Protein AF-D5UWV5-F1 (afdb_monomer_lite)

Structure (mmCIF, N/CA/C/O backbone):
data_AF-D5UWV5-F1
#
_entry.id   AF-D5UWV5-F1
#
loop_
_atom_site.group_PDB
_atom_site.id
_atom_site.type_symbol
_atom_site.label_atom_id
_atom_site.label_alt_id
_atom_site.label_comp_id
_atom_site.label_asym_id
_atom_site.label_entity_id
_atom_site.label_seq_id
_atom_site.pdbx_PDB_ins_code
_atom_site.Cartn_x
_atom_site.Cartn_y
_atom_site.Cartn_z
_atom_site.occupancy
_atom_site.B_iso_or_equiv
_atom_site.auth_seq_id
_atom_site.auth_comp_id
_atom_site.auth_asym_id
_atom_site.auth_atom_id
_atom_site.pdbx_PDB_model_num
ATOM 1 N N . MET A 1 1 ? -68.200 -41.806 -35.728 1.00 39.19 1 MET A N 1
ATOM 2 C CA . MET A 1 1 ? -67.307 -42.862 -36.251 1.00 39.19 1 MET A CA 1
ATOM 3 C C . MET A 1 1 ? -66.553 -42.306 -37.449 1.00 39.19 1 MET A C 1
ATOM 5 O O . MET A 1 1 ? -67.240 -41.886 -38.361 1.00 39.19 1 MET A O 1
ATOM 9 N N . ILE A 1 2 ? -65.205 -42.359 -37.423 1.00 38.59 2 ILE A N 1
ATOM 10 C CA . ILE A 1 2 ? -64.307 -42.580 -38.589 1.00 38.59 2 ILE A CA 1
ATOM 11 C C . ILE A 1 2 ? -64.347 -41.441 -39.647 1.00 38.59 2 ILE A C 1
ATOM 13 O O . ILE A 1 2 ? -65.377 -41.208 -40.249 1.00 38.59 2 ILE A O 1
ATOM 17 N N . ARG A 1 3 ? -63.308 -40.668 -39.993 1.00 35.03 3 ARG A N 1
ATOM 18 C CA . ARG A 1 3 ? -61.852 -40.857 -40.162 1.00 35.03 3 ARG A CA 1
ATOM 19 C C . ARG A 1 3 ? -61.237 -39.443 -40.255 1.00 35.03 3 ARG A C 1
ATOM 21 O O . ARG A 1 3 ? -61.779 -38.626 -40.994 1.00 35.03 3 ARG A O 1
ATOM 28 N N . GLN A 1 4 ? -60.105 -39.169 -39.605 1.00 32.78 4 GLN A N 1
ATOM 29 C CA . GLN A 1 4 ? -59.246 -38.023 -39.953 1.00 32.78 4 GLN A CA 1
ATOM 30 C C . GLN A 1 4 ? -57.868 -38.527 -40.414 1.00 32.78 4 GLN A C 1
ATOM 32 O O . GLN A 1 4 ? -57.384 -39.512 -39.851 1.00 32.78 4 GLN A O 1
ATOM 37 N N . PRO A 1 5 ? -57.271 -37.924 -41.462 1.00 37.19 5 PRO A N 1
ATOM 38 C CA . PRO A 1 5 ? -56.102 -38.467 -42.135 1.00 37.19 5 PRO A CA 1
ATOM 39 C C . PRO A 1 5 ? -54.782 -37.958 -41.544 1.00 37.19 5 PRO A C 1
ATOM 41 O O . PRO A 1 5 ? -54.676 -36.855 -41.014 1.00 37.19 5 PRO A O 1
ATOM 44 N N . VAL A 1 6 ? -53.776 -38.816 -41.682 1.00 32.16 6 VAL A N 1
ATOM 45 C CA . VAL A 1 6 ? -52.378 -38.653 -41.279 1.00 32.16 6 VAL A CA 1
ATOM 46 C C . VAL A 1 6 ? -51.705 -37.546 -42.098 1.00 32.16 6 VAL A C 1
ATOM 48 O O . VAL A 1 6 ? -51.728 -37.596 -43.326 1.00 32.16 6 VAL A O 1
ATOM 51 N N . LEU A 1 7 ? -51.050 -36.593 -41.423 1.00 30.98 7 LEU A N 1
ATOM 52 C CA . LEU A 1 7 ? -50.082 -35.678 -42.034 1.00 30.98 7 LEU A CA 1
ATOM 53 C C . LEU A 1 7 ? -48.666 -36.066 -41.585 1.00 30.98 7 LEU A C 1
ATOM 55 O O . LEU A 1 7 ? -48.347 -36.061 -40.397 1.00 30.98 7 LEU A O 1
ATOM 59 N N . ILE A 1 8 ? -47.836 -36.416 -42.562 1.00 29.81 8 ILE A N 1
ATOM 60 C CA . ILE A 1 8 ? -46.419 -36.761 -4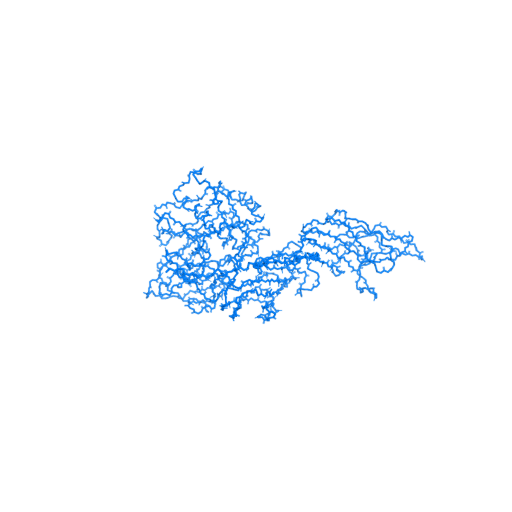2.423 1.00 29.81 8 ILE A CA 1
ATOM 61 C C . ILE A 1 8 ? -45.635 -35.481 -42.090 1.00 29.81 8 ILE A C 1
ATOM 63 O O . ILE A 1 8 ? -45.712 -34.504 -42.831 1.00 29.81 8 ILE A O 1
ATOM 67 N N . ARG A 1 9 ? -44.876 -35.479 -40.985 1.00 32.66 9 ARG A N 1
ATOM 68 C CA . ARG A 1 9 ? -43.894 -34.428 -40.667 1.00 32.66 9 ARG A CA 1
ATOM 69 C C . ARG A 1 9 ? -42.502 -34.879 -41.100 1.00 32.66 9 ARG A C 1
ATOM 71 O O . ARG A 1 9 ? -41.973 -35.856 -40.581 1.00 32.66 9 ARG A O 1
ATOM 78 N N . THR A 1 10 ? -41.923 -34.145 -42.039 1.00 29.83 10 THR A N 1
ATOM 79 C CA . THR A 1 10 ? -40.536 -34.262 -42.493 1.00 29.83 10 THR A CA 1
ATOM 80 C C . THR A 1 10 ? -39.604 -33.611 -41.468 1.00 29.83 10 THR A C 1
ATOM 82 O O . THR A 1 10 ? -39.741 -32.426 -41.167 1.00 29.83 10 THR A O 1
ATOM 85 N N . THR A 1 11 ? -38.659 -34.375 -40.925 1.00 29.30 11 THR A N 1
ATOM 86 C CA . THR A 1 11 ? -37.612 -33.891 -40.011 1.00 29.30 11 THR A CA 1
ATOM 87 C C . THR A 1 11 ? -36.421 -33.397 -40.834 1.00 29.30 11 THR A C 1
ATOM 89 O O . THR A 1 11 ? -35.782 -34.191 -41.521 1.00 29.30 11 THR A O 1
ATOM 92 N N . ALA A 1 12 ? -36.118 -32.099 -40.786 1.00 28.11 12 ALA A N 1
ATOM 93 C CA . ALA A 1 12 ? -34.902 -31.532 -41.368 1.00 28.11 12 ALA A CA 1
ATOM 94 C C . ALA A 1 12 ? -33.763 -31.589 -40.336 1.00 28.11 12 ALA A C 1
ATOM 96 O O . ALA A 1 12 ? -33.867 -31.010 -39.257 1.00 28.11 12 ALA A O 1
ATOM 97 N N . ILE A 1 13 ? -32.689 -32.307 -40.668 1.00 28.78 13 ILE A N 1
ATOM 98 C CA . ILE A 1 13 ? -31.447 -32.380 -39.889 1.00 28.78 13 ILE A CA 1
ATOM 99 C C . ILE A 1 13 ? -30.554 -31.217 -40.341 1.00 28.78 13 ILE A C 1
ATOM 101 O O . ILE A 1 13 ? -30.120 -31.185 -41.492 1.00 28.78 13 ILE A O 1
ATOM 105 N N . LEU A 1 14 ? -30.301 -30.253 -39.452 1.00 27.36 14 LEU A N 1
ATOM 106 C CA . LEU A 1 14 ? -29.351 -29.161 -39.680 1.00 27.36 14 LEU A CA 1
ATOM 107 C C . LEU A 1 14 ? -27.928 -29.660 -39.374 1.00 27.36 14 LEU A C 1
ATOM 109 O O . LEU A 1 14 ? -27.621 -29.994 -38.232 1.00 27.36 14 LEU A O 1
ATOM 113 N N . PHE A 1 15 ? -27.061 -29.698 -40.388 1.00 26.38 15 PHE A N 1
ATOM 114 C CA . PHE A 1 15 ? -25.616 -29.861 -40.218 1.00 26.38 15 PHE A CA 1
ATOM 115 C C . PHE A 1 15 ? -24.993 -28.498 -39.891 1.00 26.38 15 PHE A C 1
ATOM 117 O O . PHE A 1 15 ? -24.939 -27.617 -40.746 1.00 26.38 15 PHE A O 1
ATOM 124 N N . THR A 1 16 ? -24.509 -28.317 -38.664 1.00 28.52 16 THR A N 1
ATOM 125 C CA . THR A 1 16 ? -23.691 -27.163 -38.271 1.00 28.52 16 THR A CA 1
ATOM 126 C C . THR A 1 16 ? -22.229 -27.447 -38.612 1.00 28.52 16 THR A C 1
ATOM 128 O O . THR A 1 16 ? -21.559 -28.240 -37.954 1.00 28.52 16 THR A O 1
ATOM 131 N N . THR A 1 17 ? -21.717 -26.805 -39.659 1.00 27.12 17 THR A N 1
ATOM 132 C CA . THR A 1 17 ? -20.283 -26.753 -39.973 1.00 27.12 17 THR A CA 1
ATOM 133 C C . THR A 1 17 ? -19.552 -25.922 -38.919 1.00 27.12 17 THR A C 1
ATOM 135 O O . THR A 1 17 ? -19.717 -24.705 -38.863 1.00 27.12 17 THR A O 1
ATOM 138 N N . ILE A 1 18 ? -18.740 -26.576 -38.086 1.00 28.84 18 ILE A N 1
ATOM 139 C CA . ILE A 1 18 ? -17.803 -25.920 -37.168 1.00 28.84 18 ILE A CA 1
ATOM 140 C C . ILE A 1 18 ? -16.593 -25.469 -37.991 1.00 28.84 18 ILE A C 1
ATOM 142 O O . ILE A 1 18 ? -15.774 -26.285 -38.412 1.00 28.84 18 ILE A O 1
ATOM 146 N N . LEU A 1 19 ? -16.493 -24.165 -38.240 1.00 26.31 19 LEU A N 1
ATOM 147 C CA . LEU A 1 19 ? -15.301 -23.547 -38.805 1.00 26.31 19 LEU A CA 1
ATOM 148 C C . LEU A 1 19 ? -14.254 -23.452 -37.681 1.00 26.31 19 LEU A C 1
ATOM 150 O O . LEU A 1 19 ? -14.323 -22.563 -36.835 1.00 26.31 19 LEU A O 1
ATOM 154 N N . MET A 1 20 ? -13.308 -24.394 -37.627 1.00 27.09 20 MET A N 1
ATOM 155 C CA . MET A 1 20 ? -12.115 -24.254 -36.787 1.00 27.09 20 MET A CA 1
ATOM 156 C C . MET A 1 20 ? -11.237 -23.150 -37.381 1.00 27.09 20 MET A C 1
ATOM 158 O O . MET A 1 20 ? -10.446 -23.387 -38.290 1.00 27.09 20 MET A O 1
ATOM 162 N N . THR A 1 21 ? -11.372 -21.927 -36.876 1.00 27.89 21 THR A N 1
ATOM 163 C CA . THR A 1 21 ? -10.350 -20.897 -37.056 1.00 27.89 21 THR A CA 1
ATOM 164 C C . THR A 1 21 ? -9.153 -21.275 -36.196 1.00 27.89 21 THR A C 1
ATOM 166 O O . THR A 1 21 ? -9.166 -21.105 -34.978 1.00 27.89 21 THR A O 1
ATOM 169 N N . SER A 1 22 ? -8.120 -21.819 -36.831 1.00 27.41 22 SER A N 1
ATOM 170 C CA . SER A 1 22 ? -6.790 -21.945 -36.249 1.00 27.41 22 SER A CA 1
ATOM 171 C C . SER A 1 22 ? -6.285 -20.551 -35.879 1.00 27.41 22 SER A C 1
ATOM 173 O O . SER A 1 22 ? -5.907 -19.768 -36.752 1.00 27.41 22 SER A O 1
ATOM 175 N N . VAL A 1 23 ? -6.307 -20.231 -34.586 1.00 27.36 23 VAL A N 1
ATOM 176 C CA . VAL A 1 23 ? -5.578 -19.090 -34.036 1.00 27.36 23 VAL A CA 1
ATOM 177 C C . VAL A 1 23 ? -4.102 -19.408 -34.230 1.00 27.36 23 VAL A C 1
ATOM 179 O O . VAL A 1 23 ? -3.542 -20.256 -33.538 1.00 27.36 23 VAL A O 1
ATOM 182 N N . ILE A 1 24 ? -3.477 -18.769 -35.215 1.00 28.69 24 ILE A N 1
ATOM 183 C CA . ILE A 1 24 ? -2.023 -18.686 -35.259 1.00 28.69 24 ILE A CA 1
ATOM 184 C C . ILE A 1 24 ? -1.661 -17.853 -34.032 1.00 28.69 24 ILE A C 1
ATOM 186 O O . ILE A 1 24 ? -1.898 -16.646 -34.011 1.00 28.69 24 ILE A O 1
ATOM 190 N N . ALA A 1 25 ? -1.172 -18.509 -32.981 1.00 30.61 25 ALA A N 1
ATOM 191 C CA . ALA A 1 25 ? -0.524 -17.825 -31.879 1.00 30.61 25 ALA A CA 1
ATOM 192 C C . ALA A 1 25 ? 0.645 -17.043 -32.484 1.00 30.61 25 ALA A C 1
ATOM 194 O O . ALA A 1 25 ? 1.648 -17.629 -32.893 1.00 30.61 25 ALA A O 1
ATOM 195 N N . GLY A 1 26 ? 0.479 -15.728 -32.627 1.00 26.86 26 GLY A N 1
ATOM 196 C CA . GLY A 1 26 ? 1.598 -14.850 -32.916 1.00 26.86 26 GLY A CA 1
ATOM 197 C C . GLY A 1 26 ? 2.614 -15.048 -31.801 1.00 26.86 26 GLY A C 1
ATOM 198 O O . GLY A 1 26 ? 2.274 -14.913 -30.628 1.00 26.86 26 GLY A O 1
ATOM 199 N N . THR A 1 27 ? 3.834 -15.439 -32.152 1.00 34.41 27 THR A N 1
ATOM 200 C CA . THR A 1 27 ? 4.950 -15.427 -31.210 1.00 34.41 27 THR A CA 1
ATOM 201 C C . THR A 1 27 ? 5.083 -14.003 -30.687 1.00 34.41 27 THR A C 1
ATOM 203 O O . THR A 1 27 ? 5.343 -13.093 -31.478 1.00 34.41 27 THR A O 1
ATOM 206 N N . ALA A 1 28 ? 4.851 -13.821 -29.389 1.00 39.94 28 ALA A N 1
ATOM 207 C CA . ALA A 1 28 ? 5.137 -12.585 -28.677 1.00 39.94 28 ALA A CA 1
ATOM 208 C C . ALA A 1 28 ? 6.587 -12.160 -29.002 1.00 39.94 28 ALA A C 1
ATOM 210 O O . ALA A 1 28 ? 7.494 -13.001 -29.053 1.00 39.94 28 ALA A O 1
ATOM 211 N N . ALA A 1 29 ? 6.772 -10.898 -29.385 1.00 40.03 29 ALA A N 1
ATOM 212 C CA . ALA A 1 29 ? 8.062 -10.380 -29.817 1.00 40.03 29 ALA A CA 1
ATOM 213 C C . ALA A 1 29 ? 8.876 -9.958 -28.587 1.00 40.03 29 ALA A C 1
ATOM 215 O O . ALA A 1 29 ? 8.626 -8.883 -28.043 1.00 40.03 29 ALA A O 1
ATOM 216 N N . ALA A 1 30 ? 9.856 -10.784 -28.190 1.00 51.09 30 ALA A N 1
ATOM 217 C CA . ALA A 1 30 ? 10.696 -10.580 -27.003 1.00 51.09 30 ALA A CA 1
ATOM 218 C C . ALA A 1 30 ? 11.070 -9.104 -26.780 1.00 51.09 30 ALA A C 1
ATOM 220 O O . ALA A 1 30 ? 11.484 -8.410 -27.714 1.00 51.09 30 ALA A O 1
ATOM 221 N N . ALA A 1 31 ? 10.947 -8.619 -25.541 1.00 60.28 31 ALA A N 1
ATOM 222 C CA . ALA A 1 31 ? 11.262 -7.231 -25.237 1.00 60.28 31 ALA A CA 1
ATOM 223 C C . ALA A 1 31 ? 12.750 -6.957 -25.515 1.00 60.28 31 ALA A C 1
ATOM 225 O O . ALA A 1 31 ? 13.633 -7.581 -24.927 1.00 60.28 31 ALA A O 1
ATOM 226 N N . GLN A 1 32 ? 13.022 -6.014 -26.419 1.00 68.56 32 GLN A N 1
ATOM 227 C CA . GLN A 1 32 ? 14.382 -5.660 -26.820 1.00 68.56 32 GLN A CA 1
ATOM 228 C C . GLN A 1 32 ? 14.847 -4.384 -26.110 1.00 68.56 32 GLN A C 1
ATOM 230 O O . GLN A 1 32 ? 14.221 -3.328 -26.219 1.00 68.56 32 GLN A O 1
ATOM 235 N N . THR A 1 33 ? 15.992 -4.454 -25.439 1.00 73.00 33 THR A N 1
ATOM 236 C CA . THR A 1 33 ? 16.657 -3.320 -24.782 1.00 73.00 33 THR A CA 1
ATOM 237 C C . THR A 1 33 ? 17.939 -3.004 -25.541 1.00 73.00 33 THR A C 1
ATOM 239 O O . THR A 1 33 ? 18.866 -3.802 -25.539 1.00 73.00 33 THR A O 1
ATOM 242 N N . THR A 1 34 ? 18.034 -1.837 -26.186 1.00 82.25 34 THR A N 1
ATOM 243 C CA . THR A 1 34 ? 19.248 -1.404 -26.906 1.00 82.25 34 THR A CA 1
ATOM 244 C C . THR A 1 34 ? 20.059 -0.391 -26.097 1.00 82.25 34 THR A C 1
ATOM 246 O O . THR A 1 34 ? 19.623 0.733 -25.851 1.00 82.25 34 THR A O 1
ATOM 249 N N . ILE A 1 35 ? 21.267 -0.773 -25.710 1.00 81.50 35 ILE A N 1
ATOM 250 C CA . ILE A 1 35 ? 22.246 0.049 -25.004 1.00 81.50 35 ILE A CA 1
ATOM 251 C C . ILE A 1 35 ? 23.098 0.787 -26.033 1.00 81.50 35 ILE A C 1
ATOM 253 O O . ILE A 1 35 ? 23.672 0.174 -26.935 1.00 81.50 35 ILE A O 1
ATOM 257 N N . THR A 1 36 ? 23.189 2.106 -25.886 1.00 88.62 36 THR A N 1
ATOM 258 C CA . THR A 1 36 ? 23.992 2.998 -26.733 1.00 88.62 36 THR A CA 1
ATOM 259 C C . THR A 1 36 ? 25.217 3.516 -25.961 1.00 88.62 36 THR A C 1
ATOM 261 O O . THR A 1 36 ? 25.306 3.326 -24.744 1.00 88.62 36 THR A O 1
ATOM 264 N N . PRO A 1 37 ? 26.185 4.180 -26.620 1.00 87.81 37 PRO A N 1
ATOM 265 C CA . PRO A 1 37 ? 27.468 4.541 -26.007 1.00 87.81 37 PRO A CA 1
ATOM 266 C C . PRO A 1 37 ? 27.381 5.458 -24.784 1.00 87.81 37 PRO A C 1
ATOM 268 O O . PRO A 1 37 ? 28.299 5.470 -23.970 1.00 87.81 37 PRO A O 1
ATOM 271 N N . SER A 1 38 ? 26.275 6.183 -24.590 1.00 80.94 38 SER A N 1
ATOM 272 C CA . SER A 1 38 ? 26.056 7.010 -23.394 1.00 80.94 38 SER A CA 1
ATOM 273 C C . SER A 1 38 ? 26.057 6.195 -22.091 1.00 80.94 38 SER A C 1
ATOM 275 O O . SER A 1 38 ? 26.468 6.701 -21.043 1.00 80.94 38 SER A O 1
ATOM 277 N N . ALA A 1 39 ? 25.668 4.920 -22.159 1.00 74.25 39 ALA A N 1
ATOM 278 C CA . ALA A 1 39 ? 25.633 3.983 -21.037 1.00 74.25 39 ALA A CA 1
ATOM 279 C C . ALA A 1 39 ? 26.862 3.053 -20.968 1.00 74.25 39 ALA A C 1
ATOM 281 O O . ALA A 1 39 ? 26.934 2.190 -20.096 1.00 74.25 39 ALA A O 1
ATOM 282 N N . MET A 1 40 ? 27.836 3.225 -21.866 1.00 90.00 40 MET A N 1
ATOM 283 C CA . MET A 1 40 ? 29.033 2.386 -21.959 1.00 90.00 40 MET A CA 1
ATOM 284 C C . MET A 1 40 ? 30.252 3.082 -21.347 1.00 90.00 40 MET A C 1
ATOM 286 O O . MET A 1 40 ? 30.384 4.306 -21.419 1.00 90.00 40 MET A O 1
ATOM 290 N N . ARG A 1 41 ? 31.166 2.320 -20.745 1.00 91.25 41 ARG A N 1
ATOM 291 C CA . ARG A 1 41 ? 32.416 2.834 -20.156 1.00 91.25 41 ARG A CA 1
ATOM 292 C C . ARG A 1 41 ? 33.596 1.974 -20.584 1.00 91.25 41 ARG A C 1
ATOM 294 O O . ARG A 1 41 ? 33.440 0.766 -20.697 1.00 91.25 41 ARG A O 1
ATOM 301 N N . THR A 1 42 ? 34.762 2.574 -20.817 1.00 94.19 42 THR A N 1
ATOM 302 C CA . THR A 1 42 ? 36.006 1.815 -21.012 1.00 94.19 42 THR A CA 1
ATOM 303 C C . THR A 1 42 ? 36.736 1.626 -19.687 1.00 94.19 42 THR A C 1
ATOM 305 O O . THR A 1 42 ? 36.641 2.472 -18.798 1.00 94.19 42 THR A O 1
ATOM 308 N N . ASN A 1 43 ? 37.473 0.524 -19.533 1.00 88.62 43 ASN A N 1
ATOM 309 C CA . ASN A 1 43 ? 38.301 0.295 -18.339 1.00 88.62 43 ASN A CA 1
ATOM 310 C C . ASN A 1 43 ? 39.511 1.237 -18.240 1.00 88.62 43 ASN A C 1
ATOM 312 O O . ASN A 1 43 ? 40.082 1.394 -17.164 1.00 88.62 43 ASN A O 1
ATOM 316 N N . SER A 1 44 ? 39.927 1.838 -19.354 1.00 87.25 44 SER A N 1
ATOM 317 C CA . SER A 1 44 ? 41.027 2.792 -19.408 1.00 87.25 44 SER A CA 1
ATOM 318 C C . SER A 1 44 ? 40.862 3.727 -20.599 1.00 87.25 44 SER A C 1
ATOM 320 O O . SER A 1 44 ? 40.505 3.291 -21.694 1.00 87.25 44 SER A O 1
ATOM 322 N N . LEU A 1 45 ? 41.218 5.000 -20.413 1.00 83.19 45 LEU A N 1
ATOM 323 C CA . LEU A 1 45 ? 41.300 5.975 -21.505 1.00 83.19 45 LEU A CA 1
ATOM 324 C C . LEU A 1 45 ? 42.365 5.597 -22.547 1.00 83.19 45 LEU A C 1
ATOM 326 O O . LEU A 1 45 ? 42.280 6.031 -23.691 1.00 83.19 45 LEU A O 1
ATOM 330 N N . LEU A 1 46 ? 43.347 4.769 -22.169 1.00 85.50 46 LEU A N 1
ATOM 331 C CA . LEU A 1 46 ? 44.363 4.245 -23.086 1.00 85.50 46 LEU A CA 1
ATOM 332 C C . LEU A 1 46 ? 43.809 3.138 -23.993 1.00 85.50 46 LEU A C 1
ATOM 334 O O . LEU A 1 46 ? 44.287 2.969 -25.111 1.00 85.50 46 LEU A O 1
ATOM 338 N N . ALA A 1 47 ? 42.795 2.398 -23.533 1.00 87.69 47 ALA A N 1
ATOM 339 C CA . ALA A 1 47 ? 42.137 1.371 -24.338 1.00 87.69 47 ALA A CA 1
ATOM 340 C C . ALA A 1 47 ? 41.247 1.985 -25.425 1.00 87.69 47 ALA A C 1
ATOM 342 O O . ALA A 1 47 ? 41.101 1.415 -26.503 1.00 87.69 47 ALA A O 1
ATOM 343 N N . GLY A 1 48 ? 40.670 3.156 -25.148 1.00 92.75 48 GLY A N 1
ATOM 344 C CA . GLY A 1 48 ? 39.823 3.899 -26.069 1.00 92.75 48 GLY A CA 1
ATOM 345 C C . GLY A 1 48 ? 38.672 4.607 -25.355 1.00 92.75 48 GLY A C 1
ATOM 346 O O . GLY A 1 48 ? 38.705 4.820 -24.140 1.00 92.75 48 GLY A O 1
ATOM 347 N N . GLY A 1 49 ? 37.635 4.978 -26.105 1.00 93.50 49 GLY A N 1
ATOM 348 C CA . GLY A 1 49 ? 36.518 5.766 -25.590 1.00 93.50 49 GLY A CA 1
ATOM 349 C C . GLY A 1 49 ? 35.468 6.121 -26.648 1.00 93.50 49 GLY A C 1
ATOM 350 O O . GLY A 1 49 ? 35.539 5.635 -27.782 1.00 93.50 49 GLY A O 1
ATOM 351 N N . PRO A 1 50 ? 34.473 6.951 -26.289 1.00 93.31 50 PRO A N 1
ATOM 352 C CA . PRO A 1 50 ? 33.472 7.426 -27.233 1.00 93.31 50 PRO A CA 1
ATOM 353 C C . PRO A 1 50 ? 34.121 8.279 -28.331 1.00 93.31 50 PRO A C 1
ATOM 355 O O . PRO A 1 50 ? 34.938 9.156 -28.058 1.00 93.31 50 PRO A O 1
ATOM 358 N N . THR A 1 51 ? 33.737 8.039 -29.579 1.00 94.75 51 THR A N 1
ATOM 359 C CA . THR A 1 51 ? 34.156 8.809 -30.754 1.00 94.75 51 THR A CA 1
ATOM 360 C C . THR A 1 51 ? 32.980 9.004 -31.706 1.00 94.75 51 THR A C 1
ATOM 362 O O . THR A 1 51 ? 31.936 8.371 -31.546 1.00 94.75 51 THR A O 1
ATOM 365 N N . TYR A 1 52 ? 33.120 9.898 -32.680 1.00 94.12 52 TYR A N 1
ATOM 366 C CA . TYR A 1 52 ? 32.089 10.160 -33.680 1.00 94.12 52 TYR A CA 1
ATOM 367 C C . TYR A 1 52 ? 32.352 9.360 -34.960 1.00 94.12 52 TYR A C 1
ATOM 369 O O . TYR A 1 52 ? 33.438 9.431 -35.534 1.00 94.12 52 TYR A O 1
ATOM 377 N N . ASP A 1 53 ? 31.339 8.632 -35.420 1.00 92.44 53 ASP A N 1
ATOM 378 C CA . ASP A 1 53 ? 31.286 7.959 -36.713 1.00 92.44 53 ASP A CA 1
ATOM 379 C C . ASP A 1 53 ? 30.193 8.614 -37.581 1.00 92.44 53 ASP A C 1
ATOM 381 O O . ASP A 1 53 ? 29.050 8.746 -37.135 1.00 92.44 53 ASP A O 1
ATOM 385 N N . PRO A 1 54 ? 30.488 9.000 -38.832 1.00 84.75 54 PRO A N 1
ATOM 386 C CA . PRO A 1 54 ? 29.539 9.726 -39.678 1.00 84.75 54 PRO A CA 1
ATOM 387 C C . PRO A 1 54 ? 28.286 8.916 -40.047 1.00 84.75 54 PRO A C 1
ATOM 389 O O . PRO A 1 54 ? 27.279 9.498 -40.441 1.00 84.75 54 PRO A O 1
ATOM 392 N N . THR A 1 55 ? 28.326 7.586 -39.928 1.00 84.25 55 THR A N 1
ATOM 393 C CA . THR A 1 55 ? 27.224 6.690 -40.324 1.00 84.25 55 THR A CA 1
ATOM 394 C C . THR A 1 55 ? 26.464 6.084 -39.143 1.00 84.25 55 THR A C 1
ATOM 396 O O . THR A 1 55 ? 25.365 5.558 -39.324 1.00 84.25 55 THR A O 1
ATOM 399 N N . ALA A 1 56 ? 27.024 6.157 -37.931 1.00 82.50 56 ALA A N 1
ATOM 400 C CA . ALA A 1 56 ? 26.424 5.595 -36.718 1.00 82.50 56 ALA A CA 1
ATOM 401 C C . ALA A 1 56 ? 26.314 6.583 -35.543 1.00 82.50 56 ALA A C 1
ATOM 403 O O . ALA A 1 56 ? 25.760 6.220 -34.508 1.00 82.50 56 ALA A O 1
ATOM 404 N N . GLY A 1 57 ? 26.780 7.825 -35.697 1.00 90.62 57 GLY A N 1
ATOM 405 C CA . GLY A 1 57 ? 26.788 8.823 -34.630 1.00 90.62 57 GLY A CA 1
ATOM 406 C C . GLY A 1 57 ? 27.898 8.558 -33.614 1.00 90.62 57 GLY A C 1
ATOM 407 O O . GLY A 1 57 ? 28.996 8.142 -33.974 1.00 90.62 57 GLY A O 1
ATOM 408 N N . THR A 1 58 ? 27.645 8.818 -32.331 1.00 90.56 58 THR A N 1
ATOM 409 C CA . THR A 1 58 ? 28.601 8.462 -31.272 1.00 90.56 58 THR A CA 1
ATOM 410 C C . THR A 1 58 ? 28.696 6.943 -31.147 1.00 90.56 58 THR A C 1
ATOM 412 O O . THR A 1 58 ? 27.665 6.280 -31.093 1.00 90.56 58 THR A O 1
ATOM 415 N N . VAL A 1 59 ? 29.917 6.408 -31.076 1.00 94.94 59 VAL A N 1
ATOM 416 C CA . VAL A 1 59 ? 30.246 4.976 -30.946 1.00 94.94 59 VAL A CA 1
ATOM 417 C C . VAL A 1 59 ? 31.394 4.783 -29.959 1.00 94.94 59 VAL A C 1
ATOM 419 O O . VAL A 1 59 ? 32.178 5.703 -29.741 1.00 94.94 59 VAL A O 1
ATOM 422 N N . MET A 1 60 ? 31.530 3.599 -29.367 1.00 97.12 60 MET A N 1
ATOM 423 C CA . MET A 1 60 ? 32.704 3.262 -28.555 1.00 97.12 60 MET A CA 1
ATOM 424 C C . MET A 1 60 ? 33.808 2.715 -29.457 1.00 97.12 60 MET A C 1
ATOM 426 O O . MET A 1 60 ? 33.575 1.727 -30.148 1.00 97.12 60 MET A O 1
ATOM 430 N N . ARG A 1 61 ? 35.000 3.320 -29.441 1.00 97.38 61 ARG A N 1
ATOM 431 C CA . ARG A 1 61 ? 36.199 2.813 -30.129 1.00 97.38 61 ARG A CA 1
ATOM 432 C C . ARG A 1 61 ? 37.177 2.254 -29.104 1.00 97.38 61 ARG A C 1
ATOM 434 O O . ARG A 1 61 ? 37.559 2.983 -28.193 1.00 97.38 61 ARG A O 1
ATOM 441 N N . LEU A 1 62 ? 37.617 1.013 -29.288 1.00 97.56 62 LEU A N 1
ATOM 442 C CA . LEU A 1 62 ? 38.793 0.452 -28.625 1.00 97.56 62 LEU A CA 1
ATOM 443 C C . LEU A 1 62 ? 39.937 0.345 -29.633 1.00 97.56 62 LEU A C 1
ATOM 445 O O . LEU A 1 62 ? 39.760 -0.249 -30.697 1.00 97.56 62 LEU A O 1
ATOM 449 N N . SER A 1 63 ? 41.082 0.928 -29.284 1.00 95.19 63 SER A N 1
ATOM 450 C CA . SER A 1 63 ? 42.301 0.945 -30.102 1.00 95.19 63 SER A CA 1
ATOM 451 C C . SER A 1 63 ? 43.535 0.377 -29.434 1.00 95.19 63 SER A C 1
ATOM 453 O O . SER A 1 63 ? 44.631 0.498 -29.951 1.00 95.19 63 SER A O 1
ATOM 455 N N . ASN A 1 64 ? 43.352 -0.172 -28.243 1.00 95.62 64 ASN A N 1
ATOM 456 C CA . ASN A 1 64 ? 44.285 -1.080 -27.609 1.00 95.62 64 ASN A CA 1
ATOM 457 C C . ASN A 1 64 ? 43.449 -2.156 -26.911 1.00 95.62 64 ASN A C 1
ATOM 459 O O . ASN A 1 64 ? 42.227 -2.015 -26.765 1.00 95.62 64 ASN A O 1
ATOM 463 N N . ASN A 1 65 ? 44.116 -3.197 -26.415 1.00 96.44 65 ASN A N 1
ATOM 464 C CA . ASN A 1 65 ? 43.480 -4.183 -25.549 1.00 96.44 65 ASN A CA 1
ATOM 465 C C . ASN A 1 65 ? 42.740 -3.503 -24.387 1.00 96.44 65 ASN A C 1
ATOM 467 O O . ASN A 1 65 ? 43.299 -2.669 -23.670 1.00 96.44 65 ASN A O 1
ATOM 471 N N . GLY A 1 66 ? 41.487 -3.887 -24.174 1.00 95.75 66 GLY A N 1
ATOM 472 C CA . GLY A 1 66 ? 40.670 -3.325 -23.112 1.00 95.75 66 GLY A CA 1
ATOM 473 C C . GLY A 1 66 ? 39.227 -3.784 -23.162 1.00 95.75 66 GLY A C 1
ATOM 474 O O . GLY A 1 66 ? 38.855 -4.683 -23.917 1.00 95.75 66 GLY A O 1
ATOM 475 N N . THR A 1 67 ? 38.405 -3.174 -22.315 1.00 96.94 67 THR A N 1
ATOM 476 C CA . THR A 1 67 ? 37.012 -3.580 -22.158 1.00 96.94 67 THR A CA 1
ATOM 477 C C . THR A 1 67 ? 36.061 -2.405 -22.264 1.00 96.94 67 THR A C 1
ATOM 479 O O . THR A 1 67 ? 36.381 -1.292 -21.850 1.00 96.94 67 THR A O 1
ATOM 482 N N . ILE A 1 68 ? 34.872 -2.675 -22.800 1.00 96.88 68 ILE A N 1
ATOM 483 C CA . ILE A 1 68 ? 33.691 -1.828 -22.658 1.00 96.88 68 ILE A CA 1
ATOM 484 C C . ILE A 1 68 ? 32.760 -2.507 -21.653 1.00 96.88 68 ILE A C 1
ATOM 486 O O . ILE A 1 68 ? 32.395 -3.664 -21.847 1.00 96.88 68 ILE A O 1
ATOM 490 N N . THR A 1 69 ? 32.354 -1.799 -20.604 1.00 93.25 69 THR A N 1
ATOM 491 C CA . THR A 1 69 ? 31.389 -2.273 -19.609 1.00 93.25 69 THR A CA 1
ATOM 492 C C . THR A 1 69 ? 30.092 -1.476 -19.671 1.00 93.25 69 THR A C 1
ATOM 494 O O . THR A 1 69 ? 30.083 -0.286 -19.999 1.00 93.25 69 THR A O 1
ATOM 497 N N . MET A 1 70 ? 28.981 -2.142 -19.365 1.00 90.62 70 MET A N 1
ATOM 498 C CA . MET A 1 70 ? 27.659 -1.532 -19.235 1.00 90.62 70 MET A CA 1
ATOM 499 C C . MET A 1 70 ? 26.812 -2.297 -18.208 1.00 90.62 70 MET A C 1
ATOM 501 O O . MET A 1 70 ? 26.864 -3.531 -18.178 1.00 90.62 70 MET A O 1
ATOM 505 N N . PRO A 1 71 ? 26.042 -1.597 -17.358 1.00 80.38 71 PRO A N 1
ATOM 506 C CA . PRO A 1 71 ? 25.107 -2.247 -16.450 1.00 80.38 71 PRO A CA 1
ATOM 507 C C . PRO A 1 71 ? 23.916 -2.809 -17.235 1.00 80.38 71 PRO A C 1
ATOM 509 O O . PRO A 1 71 ? 23.403 -2.155 -18.144 1.00 80.38 71 PRO A O 1
ATOM 512 N N . ILE A 1 72 ? 23.474 -4.011 -16.872 1.00 78.75 72 ILE A N 1
ATOM 513 C CA . ILE A 1 72 ? 22.289 -4.671 -17.428 1.00 78.75 72 ILE A CA 1
ATOM 514 C C . ILE A 1 72 ? 21.482 -5.300 -16.288 1.00 78.75 72 ILE A C 1
ATOM 516 O O . ILE A 1 72 ? 22.059 -5.712 -15.285 1.00 78.75 72 ILE A O 1
ATOM 520 N N . ALA A 1 73 ? 20.163 -5.403 -16.423 1.00 73.56 73 ALA A N 1
ATOM 521 C CA . ALA A 1 73 ? 19.344 -6.173 -15.488 1.00 73.56 73 ALA A CA 1
ATOM 522 C C . ALA A 1 73 ? 18.205 -6.884 -16.234 1.00 73.56 73 ALA A C 1
ATOM 524 O O . ALA A 1 73 ? 17.079 -6.387 -16.254 1.00 73.56 73 ALA A O 1
ATOM 525 N N . PRO A 1 74 ? 18.493 -8.017 -16.902 1.00 69.12 74 PRO A N 1
ATOM 526 C CA . PRO A 1 74 ? 17.457 -8.792 -17.571 1.00 69.12 74 PRO A CA 1
ATOM 527 C C . PRO A 1 74 ? 16.394 -9.260 -16.571 1.00 69.12 74 PRO A C 1
ATOM 529 O O . PRO A 1 74 ? 16.710 -9.660 -15.450 1.00 69.12 74 PRO A O 1
ATOM 532 N N . ALA A 1 75 ? 15.136 -9.223 -16.983 1.00 55.38 75 ALA A N 1
ATOM 533 C CA . ALA A 1 75 ? 14.002 -9.815 -16.292 1.00 55.38 75 ALA A CA 1
ATOM 534 C C . ALA A 1 75 ? 13.950 -11.346 -16.472 1.00 55.38 75 ALA A C 1
ATOM 536 O O . ALA A 1 75 ? 13.333 -12.034 -15.661 1.00 55.38 75 ALA A O 1
ATOM 537 N N . GLY A 1 76 ? 14.622 -11.901 -17.489 1.00 63.09 76 GLY A N 1
ATOM 538 C CA . GLY A 1 76 ? 14.765 -13.342 -17.699 1.00 63.09 76 GLY A CA 1
ATOM 539 C C . GLY A 1 76 ? 15.987 -13.734 -18.530 1.00 63.09 76 GLY A C 1
ATOM 540 O O . GLY A 1 76 ? 17.000 -13.039 -18.559 1.00 63.09 76 GLY A O 1
ATOM 541 N N . THR A 1 77 ? 15.915 -14.901 -19.184 1.00 66.62 77 THR A N 1
ATOM 542 C CA . THR A 1 77 ? 16.981 -15.339 -20.098 1.00 66.62 77 THR A CA 1
ATOM 543 C C . THR A 1 77 ? 17.012 -14.416 -21.306 1.00 66.62 77 THR A C 1
ATOM 545 O O . THR A 1 77 ? 16.019 -14.305 -22.023 1.00 66.62 77 THR A O 1
ATOM 548 N N . ALA A 1 78 ? 18.163 -13.802 -21.554 1.00 71.81 78 ALA A N 1
ATOM 549 C CA . ALA A 1 78 ? 18.334 -12.880 -22.663 1.00 71.81 78 ALA A CA 1
ATOM 550 C C . ALA A 1 78 ? 19.360 -13.362 -23.693 1.00 71.81 78 ALA A C 1
ATOM 552 O O . ALA A 1 78 ? 20.351 -13.992 -23.330 1.00 71.81 78 ALA A O 1
ATOM 553 N N . THR A 1 79 ? 19.159 -13.011 -24.966 1.00 76.94 79 THR A N 1
ATOM 554 C CA . THR A 1 79 ? 20.192 -13.110 -26.013 1.00 76.94 79 THR A CA 1
ATOM 555 C C . THR A 1 79 ? 20.762 -11.741 -26.355 1.00 76.94 79 THR A C 1
ATOM 557 O O . THR A 1 79 ? 20.086 -10.728 -26.192 1.00 76.94 79 THR A O 1
ATOM 560 N N . LEU A 1 80 ? 22.008 -11.695 -26.832 1.00 86.12 80 LEU A N 1
ATOM 561 C CA . LEU A 1 80 ? 22.710 -10.439 -27.086 1.00 86.12 80 LEU A CA 1
ATOM 562 C C . LEU A 1 80 ? 23.016 -10.254 -28.565 1.00 86.12 80 LEU A C 1
ATOM 564 O O . LEU A 1 80 ? 23.472 -11.165 -29.255 1.00 86.12 80 LEU A O 1
ATOM 568 N N . THR A 1 81 ? 22.842 -9.028 -29.025 1.00 88.69 81 THR A N 1
ATOM 569 C CA . THR A 1 81 ? 23.119 -8.614 -30.390 1.00 88.69 81 THR A CA 1
ATOM 570 C C . THR A 1 81 ? 24.001 -7.370 -30.362 1.00 88.69 81 THR A C 1
ATOM 572 O O . THR A 1 81 ? 23.604 -6.334 -29.847 1.00 88.69 81 THR A O 1
ATOM 575 N N . VAL A 1 82 ? 25.207 -7.441 -30.918 1.00 93.44 82 VAL A N 1
ATOM 576 C CA . VAL A 1 82 ? 26.158 -6.323 -30.957 1.00 93.44 82 VAL A CA 1
ATOM 577 C C . VAL A 1 82 ? 26.179 -5.721 -32.353 1.00 93.44 82 VAL A C 1
ATOM 579 O O . VAL A 1 82 ? 26.453 -6.422 -33.326 1.00 93.44 82 VAL A O 1
ATOM 582 N N . ARG A 1 83 ? 25.940 -4.412 -32.465 1.00 95.75 83 ARG A N 1
ATOM 583 C CA . ARG A 1 83 ? 26.183 -3.664 -33.702 1.00 95.75 83 ARG A CA 1
ATOM 584 C C . ARG A 1 83 ? 27.605 -3.118 -33.671 1.00 95.75 83 ARG A C 1
ATOM 586 O O . ARG A 1 83 ? 27.894 -2.190 -32.913 1.00 95.75 83 ARG A O 1
ATOM 593 N N . ALA A 1 84 ? 28.484 -3.694 -34.484 1.00 97.06 84 ALA A N 1
ATOM 594 C CA . ALA A 1 84 ? 29.914 -3.401 -34.474 1.00 97.06 84 ALA A CA 1
ATOM 595 C C . ALA A 1 84 ? 30.511 -3.296 -35.883 1.00 97.06 84 ALA A C 1
ATOM 597 O O . ALA A 1 84 ? 29.953 -3.804 -36.858 1.00 97.06 84 ALA A O 1
ATOM 598 N N . ARG A 1 85 ? 31.670 -2.646 -35.978 1.00 97.12 85 ARG A N 1
ATOM 599 C CA . ARG A 1 85 ? 32.564 -2.692 -37.142 1.00 97.12 85 ARG A CA 1
ATOM 600 C C . ARG A 1 85 ? 34.017 -2.727 -36.684 1.00 97.12 85 ARG A C 1
ATOM 602 O O . ARG A 1 85 ? 34.306 -2.452 -35.518 1.00 97.12 85 ARG A O 1
ATOM 609 N N . ALA A 1 86 ? 34.917 -3.021 -37.608 1.00 97.06 86 ALA A N 1
ATOM 610 C CA . ALA A 1 86 ? 36.344 -3.085 -37.343 1.00 97.06 86 ALA A CA 1
ATOM 611 C C . ALA A 1 86 ? 37.164 -2.200 -38.284 1.00 97.06 86 ALA A C 1
ATOM 613 O O . ALA A 1 86 ? 36.834 -2.072 -39.462 1.00 97.06 86 ALA A O 1
ATOM 614 N N . ASP A 1 87 ? 38.289 -1.690 -37.789 1.00 97.06 87 ASP A N 1
ATOM 615 C CA . ASP A 1 87 ? 39.431 -1.440 -38.669 1.00 97.06 87 ASP A CA 1
ATOM 616 C C . ASP A 1 87 ? 40.235 -2.747 -38.715 1.00 97.06 87 ASP A C 1
ATOM 618 O O . ASP A 1 87 ? 40.711 -3.238 -37.688 1.00 97.06 87 ASP A O 1
ATOM 622 N N . LEU A 1 88 ? 40.313 -3.371 -39.892 1.00 95.50 88 LEU A N 1
ATOM 623 C CA . LEU A 1 88 ? 40.985 -4.658 -40.062 1.00 95.50 88 LEU A CA 1
ATOM 624 C C . LEU A 1 88 ? 42.491 -4.448 -40.230 1.00 95.50 88 LEU A C 1
ATOM 626 O O . LEU A 1 88 ? 42.930 -3.669 -41.074 1.00 95.50 88 LEU A O 1
ATOM 630 N N . CYS A 1 89 ? 43.290 -5.210 -39.491 1.00 95.94 89 CYS A N 1
ATOM 631 C CA . CYS A 1 89 ? 44.743 -5.199 -39.624 1.00 95.94 89 CYS A CA 1
ATOM 632 C C . CYS A 1 89 ? 45.275 -6.580 -39.254 1.00 95.94 89 CYS A C 1
ATOM 634 O O . CYS A 1 89 ? 45.113 -7.013 -38.120 1.00 95.94 89 CYS A O 1
ATOM 636 N N . LYS A 1 90 ? 45.843 -7.320 -40.219 1.00 93.56 90 LYS A N 1
ATOM 637 C CA . LYS A 1 90 ? 46.323 -8.715 -40.049 1.00 93.56 90 LYS A CA 1
ATOM 638 C C . LYS A 1 90 ? 45.303 -9.677 -39.406 1.00 93.56 90 LYS A C 1
ATOM 640 O O . LYS A 1 90 ? 45.685 -10.571 -38.659 1.00 93.56 90 LYS A O 1
ATOM 645 N N . GLY A 1 91 ? 44.015 -9.465 -39.665 1.00 93.75 91 GLY A N 1
ATOM 646 C CA . GLY A 1 91 ? 42.904 -10.187 -39.038 1.00 93.75 91 GLY A CA 1
ATOM 647 C C . GLY A 1 91 ? 41.846 -9.238 -38.473 1.00 93.75 91 GLY A C 1
ATOM 648 O O . GLY A 1 91 ? 42.020 -8.015 -38.504 1.00 93.75 91 GLY A O 1
ATOM 649 N N . SER A 1 92 ? 40.751 -9.812 -37.979 1.00 95.81 92 SER A N 1
ATOM 650 C CA . SER A 1 92 ? 39.659 -9.093 -37.319 1.00 95.81 92 SER A CA 1
ATOM 651 C C . SER A 1 92 ? 39.906 -8.923 -35.818 1.00 95.81 92 SER A C 1
ATOM 653 O O . SER A 1 92 ? 40.549 -9.776 -35.194 1.00 95.81 92 SER A O 1
ATOM 655 N N . PRO A 1 93 ? 39.384 -7.850 -35.204 1.00 97.19 93 PRO A N 1
ATOM 656 C CA . PRO A 1 93 ? 39.272 -7.788 -33.759 1.00 97.19 93 PRO A CA 1
ATOM 657 C C . PRO A 1 93 ? 38.307 -8.868 -33.264 1.00 97.19 93 PRO A C 1
ATOM 659 O O . PRO A 1 93 ? 37.255 -9.116 -33.860 1.00 97.19 93 PRO A O 1
ATOM 662 N N . VAL A 1 94 ? 38.701 -9.505 -32.169 1.00 96.50 94 VAL A N 1
ATOM 663 C CA . VAL A 1 94 ? 37.956 -10.543 -31.466 1.00 96.50 94 VAL A CA 1
ATOM 664 C C . VAL A 1 94 ? 37.405 -9.929 -30.190 1.00 96.50 94 VAL A C 1
ATOM 666 O O . VAL A 1 94 ? 38.169 -9.475 -29.335 1.00 96.50 94 VAL A O 1
ATOM 669 N N . ALA A 1 95 ? 36.080 -9.903 -30.066 1.00 96.12 95 ALA A N 1
ATOM 670 C CA . ALA A 1 95 ? 35.398 -9.367 -28.898 1.00 96.12 95 ALA A CA 1
ATOM 671 C C . ALA A 1 95 ? 34.761 -10.503 -28.088 1.00 96.12 95 ALA A C 1
ATOM 673 O O . ALA A 1 95 ? 33.898 -11.226 -28.581 1.00 96.12 95 ALA A O 1
ATOM 674 N N . THR A 1 96 ? 35.169 -10.667 -26.834 1.00 95.69 96 THR A N 1
ATOM 675 C CA . THR A 1 96 ? 34.587 -11.652 -25.915 1.00 95.69 96 THR A CA 1
ATOM 676 C C . THR A 1 96 ? 33.531 -10.983 -25.050 1.00 95.69 96 THR A C 1
ATOM 678 O O . THR A 1 96 ? 33.825 -10.028 -24.335 1.00 95.69 96 THR A O 1
ATOM 681 N N . LEU A 1 97 ? 32.299 -11.480 -25.108 1.00 93.88 97 LEU A N 1
ATOM 682 C CA . LEU A 1 97 ? 31.190 -10.990 -24.300 1.00 93.88 97 LEU A CA 1
ATOM 683 C C . LEU A 1 97 ? 31.105 -11.773 -22.994 1.00 93.88 97 LEU A C 1
ATOM 685 O O . LEU A 1 97 ? 31.120 -13.006 -22.996 1.00 93.88 97 LEU A O 1
ATOM 689 N N . LYS A 1 98 ? 30.974 -11.055 -21.878 1.00 91.94 98 LYS A N 1
ATOM 690 C CA . LYS A 1 98 ? 30.837 -11.627 -20.536 1.00 91.94 98 LYS A CA 1
ATOM 691 C C . LYS A 1 98 ? 29.704 -10.960 -19.764 1.00 91.94 98 LYS A C 1
ATOM 693 O O . LYS A 1 98 ? 29.591 -9.743 -19.832 1.00 91.94 98 LYS A O 1
ATOM 698 N N . ALA A 1 99 ? 28.940 -11.715 -18.977 1.00 87.06 99 ALA A N 1
ATOM 699 C CA . ALA A 1 99 ? 28.005 -11.175 -17.984 1.00 87.06 99 ALA A CA 1
ATOM 700 C C . ALA A 1 99 ? 28.363 -11.694 -16.590 1.00 87.06 99 ALA A C 1
ATOM 702 O O . ALA A 1 99 ? 28.569 -12.892 -16.413 1.00 87.06 99 ALA A O 1
ATOM 703 N N . GLY A 1 100 ? 28.517 -10.793 -15.615 1.00 79.50 100 GLY A N 1
ATOM 704 C CA . GLY A 1 100 ? 28.909 -11.182 -14.250 1.00 79.50 100 GLY A CA 1
ATOM 705 C C . GLY A 1 100 ? 30.252 -11.932 -14.184 1.00 79.50 100 GLY A C 1
ATOM 706 O O . GLY A 1 100 ? 30.491 -12.705 -13.265 1.00 79.50 100 GLY A O 1
ATOM 707 N N . GLY A 1 101 ? 31.115 -11.748 -15.192 1.00 80.00 101 GLY A N 1
ATOM 708 C CA . GLY A 1 101 ? 32.387 -12.463 -15.352 1.00 80.00 101 GLY A CA 1
ATOM 709 C C . GLY A 1 101 ? 32.312 -13.775 -16.149 1.00 80.00 101 GLY A C 1
ATOM 710 O O . GLY A 1 101 ? 33.346 -14.219 -16.649 1.00 80.00 101 GLY A O 1
ATOM 711 N N . ALA A 1 102 ? 31.126 -14.359 -16.349 1.00 84.75 102 ALA A N 1
ATOM 712 C CA . ALA A 1 102 ? 30.944 -15.569 -17.152 1.00 84.75 102 ALA A CA 1
ATOM 713 C C . ALA A 1 102 ? 30.975 -15.253 -18.655 1.00 84.75 102 ALA A C 1
ATOM 715 O O . ALA A 1 102 ? 30.341 -14.295 -19.095 1.00 84.75 102 ALA A O 1
ATOM 716 N N . ILE A 1 103 ? 31.697 -16.053 -19.448 1.00 90.69 103 ILE A N 1
ATOM 717 C CA . ILE A 1 103 ? 31.780 -15.887 -20.909 1.00 90.69 103 ILE A CA 1
ATOM 718 C C . ILE A 1 103 ? 30.467 -16.340 -21.550 1.00 90.69 103 ILE A C 1
ATOM 720 O O . ILE A 1 103 ? 30.064 -17.489 -21.400 1.00 90.69 103 ILE A O 1
ATOM 724 N N . LEU A 1 104 ? 29.832 -15.433 -22.292 1.00 86.75 104 LEU A N 1
ATOM 725 C CA . LEU A 1 104 ? 28.620 -15.699 -23.071 1.00 86.75 104 LEU A CA 1
ATOM 726 C C . LEU A 1 104 ? 28.948 -16.150 -24.494 1.00 86.75 104 LEU A C 1
ATOM 728 O O . LEU A 1 104 ? 28.202 -16.912 -25.097 1.00 86.75 104 LEU A O 1
ATOM 732 N N . GLY A 1 105 ? 30.064 -15.667 -25.033 1.00 89.81 105 GLY A N 1
ATOM 733 C CA . GLY A 1 105 ? 30.562 -16.048 -26.345 1.00 89.81 105 GLY A CA 1
ATOM 734 C C . GLY A 1 105 ? 31.560 -15.038 -26.888 1.00 89.81 105 GLY A C 1
ATOM 735 O O . GLY A 1 105 ? 31.819 -13.998 -26.281 1.00 89.81 105 GLY A O 1
ATOM 736 N N . THR A 1 106 ? 32.111 -15.353 -28.051 1.00 92.75 106 THR A N 1
ATOM 737 C CA . THR A 1 106 ? 33.139 -14.551 -28.710 1.00 92.75 106 THR A CA 1
ATOM 738 C C . THR A 1 106 ? 32.691 -14.229 -30.130 1.00 92.75 106 THR A C 1
ATOM 740 O O . THR A 1 106 ? 32.175 -15.102 -30.826 1.00 92.75 106 THR A O 1
ATOM 743 N N . ILE A 1 107 ? 32.862 -12.973 -30.544 1.00 93.75 107 ILE A N 1
ATOM 744 C CA . ILE A 1 107 ? 32.555 -12.494 -31.892 1.00 93.75 107 ILE A CA 1
ATOM 745 C C . ILE A 1 107 ? 33.836 -12.096 -32.619 1.00 93.75 107 ILE A C 1
ATOM 747 O O . ILE A 1 107 ? 34.627 -11.296 -32.119 1.00 93.75 107 ILE A O 1
ATOM 751 N N . ASP A 1 108 ? 34.001 -12.614 -33.831 1.00 95.19 108 ASP A N 1
ATOM 752 C CA . ASP A 1 108 ? 34.977 -12.106 -34.788 1.00 95.19 108 ASP A CA 1
ATOM 753 C C . ASP A 1 108 ? 34.324 -10.973 -35.583 1.00 95.19 108 ASP A C 1
ATOM 755 O O . ASP A 1 108 ? 33.424 -11.201 -36.396 1.00 95.19 108 ASP A O 1
ATOM 759 N N . VAL A 1 109 ? 34.752 -9.730 -35.349 1.00 96.12 109 VAL A N 1
ATOM 760 C CA . VAL A 1 109 ? 34.177 -8.558 -36.027 1.00 96.12 109 VAL A CA 1
ATOM 761 C C . VAL A 1 109 ? 34.872 -8.382 -37.374 1.00 96.12 109 VAL A C 1
ATOM 763 O O . VAL A 1 109 ? 35.830 -7.630 -37.529 1.00 96.12 109 VAL A O 1
ATOM 766 N N . THR A 1 110 ? 34.419 -9.153 -38.357 1.00 94.56 110 THR A N 1
ATOM 767 C CA . THR A 1 110 ? 35.058 -9.279 -39.676 1.00 94.56 110 THR A CA 1
ATOM 768 C C . THR A 1 110 ? 34.702 -8.159 -40.648 1.00 94.56 110 THR A C 1
ATOM 770 O O . THR A 1 110 ? 35.402 -7.960 -41.639 1.00 94.56 110 THR A O 1
ATOM 773 N N . SER A 1 111 ? 33.627 -7.418 -40.383 1.00 94.88 111 SER A N 1
ATOM 774 C CA . SER A 1 111 ? 33.148 -6.360 -41.270 1.00 94.88 111 SER A CA 1
ATOM 775 C C . SER A 1 111 ? 33.772 -5.003 -40.941 1.00 94.88 111 SER A C 1
ATOM 777 O O . SER A 1 111 ? 33.704 -4.530 -39.804 1.00 94.88 111 SER A O 1
ATOM 779 N N . SER A 1 112 ? 34.299 -4.329 -41.966 1.00 93.38 112 SER A N 1
ATOM 780 C CA . SER A 1 112 ? 34.704 -2.918 -41.900 1.00 93.38 112 SER A CA 1
ATOM 781 C C . SER A 1 112 ? 33.525 -1.942 -41.988 1.00 93.38 112 SER A C 1
ATOM 783 O O . SER A 1 112 ? 33.656 -0.771 -41.642 1.00 93.38 112 SER A O 1
ATOM 785 N N . SER A 1 113 ? 32.353 -2.426 -42.407 1.00 95.06 113 SER A N 1
ATOM 786 C CA . SER A 1 113 ? 31.071 -1.713 -42.332 1.00 95.06 113 SER A CA 1
ATOM 787 C C . SER A 1 113 ? 30.279 -2.141 -41.093 1.00 95.06 113 SER A C 1
ATOM 789 O O . SER A 1 113 ? 30.491 -3.237 -40.572 1.00 95.06 113 SER A O 1
ATOM 791 N N . TRP A 1 114 ? 29.341 -1.311 -40.628 1.00 95.81 114 TRP A N 1
ATOM 792 C CA . TRP A 1 114 ? 28.470 -1.659 -39.499 1.00 95.81 114 TRP A CA 1
ATOM 793 C C . TRP A 1 114 ? 27.672 -2.932 -39.777 1.00 95.81 114 TRP A C 1
ATOM 795 O O . TRP A 1 114 ? 26.834 -2.962 -40.675 1.00 95.81 114 TRP A O 1
ATOM 805 N N . ALA A 1 115 ? 27.918 -3.960 -38.972 1.00 93.94 115 ALA A N 1
ATOM 806 C CA . ALA A 1 115 ? 27.245 -5.246 -39.036 1.00 93.94 115 ALA A CA 1
ATOM 807 C C . ALA A 1 115 ? 26.732 -5.651 -37.652 1.00 93.94 115 ALA A C 1
ATOM 809 O O . ALA A 1 115 ? 27.111 -5.079 -36.626 1.00 93.94 115 ALA A O 1
ATOM 810 N N . THR A 1 116 ? 25.853 -6.645 -37.643 1.00 92.44 116 THR A N 1
ATOM 811 C CA . THR A 1 116 ? 25.194 -7.137 -36.440 1.00 92.44 116 THR A CA 1
ATOM 812 C C . THR A 1 116 ? 25.681 -8.545 -36.126 1.00 92.44 116 THR A C 1
ATOM 814 O O . THR A 1 116 ? 25.572 -9.438 -36.961 1.00 92.44 116 THR A O 1
ATOM 817 N N . TYR A 1 117 ? 26.180 -8.745 -34.910 1.00 91.50 117 TYR A N 1
ATOM 818 C CA . TYR A 1 117 ? 26.738 -10.006 -34.433 1.00 91.50 117 TYR A CA 1
ATOM 819 C C . TYR A 1 117 ? 25.887 -10.520 -33.278 1.00 91.50 117 TYR A C 1
ATOM 821 O O . TYR A 1 117 ? 25.695 -9.814 -32.290 1.00 91.50 117 TYR A O 1
ATOM 829 N N . ARG A 1 118 ? 25.358 -11.739 -33.397 1.00 86.31 118 ARG A N 1
ATOM 830 C CA . ARG A 1 118 ? 24.542 -12.359 -32.347 1.00 86.31 118 ARG A CA 1
ATOM 831 C C . ARG A 1 118 ? 25.397 -13.272 -31.484 1.00 86.31 118 ARG A C 1
ATOM 833 O O . ARG A 1 118 ? 26.143 -14.093 -32.008 1.00 86.31 118 ARG A O 1
ATOM 840 N N . VAL A 1 119 ? 25.235 -13.156 -30.173 1.00 82.75 119 VAL A N 1
ATOM 841 C CA . VAL A 1 119 ? 25.824 -14.048 -29.177 1.00 82.75 119 VAL A CA 1
ATOM 842 C C . VAL A 1 119 ? 24.693 -14.720 -28.419 1.00 82.75 119 VAL A C 1
ATOM 844 O O . VAL A 1 119 ? 23.821 -14.062 -27.850 1.00 82.75 119 VAL A O 1
ATOM 847 N N . SER A 1 120 ? 24.708 -16.049 -28.440 1.00 70.75 120 SER A N 1
ATOM 848 C CA . SER A 1 120 ? 23.755 -16.872 -27.701 1.00 70.75 120 SER A CA 1
ATOM 849 C C . SER A 1 120 ? 24.408 -17.315 -26.397 1.00 70.75 120 SER A C 1
ATOM 851 O O . SER A 1 120 ? 25.328 -18.125 -26.421 1.00 70.75 120 SER A O 1
ATOM 853 N N . GLY A 1 121 ? 23.942 -16.774 -25.275 1.00 67.00 121 GLY A N 1
ATOM 854 C CA . GLY A 1 121 ? 24.374 -17.161 -23.936 1.00 67.00 121 GLY A CA 1
ATOM 855 C C . GLY A 1 121 ? 23.364 -16.664 -22.908 1.00 67.00 121 GLY A C 1
ATOM 856 O O . GLY A 1 121 ? 22.839 -15.567 -23.058 1.00 67.00 121 GLY A O 1
ATOM 857 N N . THR A 1 122 ? 23.064 -17.470 -21.891 1.00 69.00 122 THR A N 1
ATOM 858 C CA . THR A 1 122 ? 22.069 -17.119 -20.871 1.00 69.00 122 THR A CA 1
ATOM 859 C C . THR A 1 122 ? 22.640 -16.088 -19.910 1.00 69.00 122 THR A C 1
ATOM 861 O O . THR A 1 122 ? 23.580 -16.381 -19.171 1.00 69.00 122 THR A O 1
ATOM 864 N N . VAL A 1 123 ? 22.048 -14.896 -19.881 1.00 72.50 123 VAL A N 1
ATOM 865 C CA . VAL A 1 123 ? 22.275 -13.945 -18.789 1.00 72.50 123 VAL A CA 1
ATOM 866 C C . VAL A 1 123 ? 21.290 -14.260 -17.657 1.00 72.50 123 VAL A C 1
ATOM 868 O O . VAL A 1 123 ? 20.093 -14.356 -17.933 1.00 72.50 123 VAL A O 1
ATOM 871 N N . PRO A 1 124 ? 21.752 -14.453 -16.408 1.00 66.62 124 PRO A N 1
ATOM 872 C CA . PRO A 1 124 ? 20.853 -14.626 -15.273 1.00 66.62 124 PRO A CA 1
ATOM 873 C C . PRO A 1 124 ? 19.956 -13.394 -15.082 1.00 66.62 124 PRO A C 1
ATOM 875 O O . PRO A 1 124 ? 20.424 -12.275 -15.310 1.00 66.62 124 PRO A O 1
ATOM 878 N N . PRO A 1 125 ? 18.705 -13.566 -14.624 1.00 62.22 125 PRO A N 1
ATOM 879 C CA . PRO A 1 125 ? 17.865 -12.432 -14.269 1.00 62.22 125 PRO A CA 1
ATOM 880 C C . PRO A 1 125 ? 18.483 -11.620 -13.120 1.00 62.22 125 PRO A C 1
ATOM 882 O O . PRO A 1 125 ? 19.174 -12.164 -12.255 1.00 62.22 125 PRO A O 1
ATOM 885 N N . GLY A 1 126 ? 18.207 -10.317 -13.098 1.00 60.75 126 GLY A N 1
ATOM 886 C CA . GLY A 1 126 ? 18.729 -9.376 -12.106 1.00 60.75 126 GLY A CA 1
ATOM 887 C C . GLY A 1 126 ? 20.009 -8.642 -12.540 1.00 60.75 126 GLY A C 1
ATOM 888 O O . GLY A 1 126 ? 20.473 -8.801 -13.674 1.00 60.75 126 GLY A O 1
ATOM 889 N N . PRO A 1 127 ? 20.581 -7.792 -11.665 1.00 71.44 127 PRO A N 1
ATOM 890 C CA . PRO A 1 127 ? 21.703 -6.926 -12.014 1.00 71.44 127 PRO A CA 1
ATOM 891 C C . PRO A 1 127 ? 22.942 -7.713 -12.407 1.00 71.44 127 PRO A C 1
ATOM 893 O O . PRO A 1 127 ? 23.445 -8.545 -11.656 1.00 71.44 127 PRO A O 1
ATOM 896 N N . ASN A 1 128 ? 23.482 -7.376 -13.566 1.00 82.12 128 ASN A N 1
ATOM 897 C CA . ASN A 1 128 ? 24.719 -7.907 -14.093 1.00 82.12 128 ASN A CA 1
ATOM 898 C C . ASN A 1 128 ? 25.523 -6.771 -14.735 1.00 82.12 128 ASN A C 1
ATOM 900 O O . ASN A 1 128 ? 24.987 -5.756 -15.181 1.00 82.12 128 ASN A O 1
ATOM 904 N N . THR A 1 129 ? 26.832 -6.964 -14.835 1.00 86.94 129 THR A N 1
ATOM 905 C CA . THR A 1 129 ? 27.681 -6.125 -15.685 1.00 86.94 129 THR A CA 1
ATOM 906 C C . THR A 1 129 ? 27.966 -6.893 -16.957 1.00 86.94 129 THR A C 1
ATOM 908 O O . THR A 1 129 ? 28.544 -7.982 -16.893 1.00 86.94 129 THR A O 1
ATOM 911 N N . LEU A 1 130 ? 27.573 -6.326 -18.097 1.00 91.44 130 LEU A N 1
ATOM 912 C CA . LEU A 1 130 ? 27.988 -6.824 -19.397 1.00 91.44 130 LEU A CA 1
ATOM 913 C C . LEU A 1 130 ? 29.339 -6.210 -19.764 1.00 91.44 130 LEU A C 1
ATOM 915 O O . LEU A 1 130 ? 29.516 -4.993 -19.697 1.00 91.44 130 LEU A O 1
ATOM 919 N N . THR A 1 131 ? 30.270 -7.057 -20.183 1.00 94.88 131 THR A N 1
ATOM 920 C CA . THR A 1 131 ? 31.622 -6.686 -20.595 1.00 94.88 131 THR A CA 1
ATOM 921 C C . THR A 1 131 ? 31.863 -7.170 -22.017 1.00 94.88 131 THR A C 1
ATOM 923 O O . THR A 1 131 ? 31.692 -8.352 -22.299 1.00 94.88 131 THR A O 1
ATOM 926 N N . ILE A 1 132 ? 32.299 -6.273 -22.899 1.00 96.50 132 ILE A N 1
ATOM 927 C CA . ILE A 1 132 ? 32.892 -6.604 -24.197 1.00 96.50 132 ILE A CA 1
ATOM 928 C C . ILE A 1 132 ? 34.401 -6.443 -24.048 1.00 96.50 132 ILE A C 1
ATOM 930 O O . ILE A 1 132 ? 34.884 -5.333 -23.846 1.00 96.50 132 ILE A O 1
ATOM 934 N N . GLU A 1 133 ? 35.141 -7.539 -24.130 1.00 97.19 133 GLU A N 1
ATOM 935 C CA . GLU A 1 133 ? 36.597 -7.560 -24.023 1.00 97.19 133 GLU A CA 1
ATOM 936 C C . GLU A 1 133 ? 37.244 -7.711 -25.397 1.00 97.19 133 GLU A C 1
ATOM 938 O O . GLU A 1 133 ? 37.016 -8.701 -26.089 1.00 97.19 133 GLU A O 1
ATOM 943 N N . TYR A 1 134 ? 38.075 -6.741 -25.764 1.00 97.25 134 TYR A N 1
ATOM 944 C CA . TYR A 1 134 ? 38.938 -6.774 -26.936 1.00 97.25 134 TYR A CA 1
ATOM 945 C C . TYR A 1 134 ? 40.367 -7.083 -26.482 1.00 97.25 134 TYR A C 1
ATOM 947 O O . TYR A 1 134 ? 40.967 -6.288 -25.758 1.00 97.25 134 TYR A O 1
ATOM 955 N N . ALA A 1 135 ? 40.889 -8.252 -26.859 1.00 92.69 135 ALA A N 1
ATOM 956 C CA . ALA A 1 135 ? 42.143 -8.782 -26.305 1.00 92.69 135 ALA A CA 1
ATOM 957 C C . ALA A 1 135 ? 43.218 -9.118 -27.353 1.00 92.69 135 ALA A C 1
ATOM 959 O O . ALA A 1 135 ? 44.310 -9.561 -26.995 1.00 92.69 135 ALA A O 1
ATOM 960 N N . ASN A 1 136 ? 42.923 -8.937 -28.641 1.00 95.88 136 ASN A N 1
ATOM 961 C CA . ASN A 1 136 ? 43.843 -9.239 -29.734 1.00 95.88 136 ASN A CA 1
ATOM 962 C C . ASN A 1 136 ? 44.220 -7.979 -30.515 1.00 95.88 136 ASN A C 1
ATOM 964 O O . ASN A 1 136 ? 44.162 -7.970 -31.742 1.00 95.88 136 ASN A O 1
ATOM 968 N N . ASP A 1 137 ? 44.601 -6.916 -29.824 1.00 95.62 137 ASP A N 1
ATOM 969 C CA . ASP A 1 137 ? 45.115 -5.727 -30.482 1.00 95.62 137 ASP A CA 1
ATOM 970 C C . ASP A 1 137 ? 46.338 -6.017 -31.365 1.00 95.62 137 ASP A C 1
ATOM 972 O O . ASP A 1 137 ? 47.138 -6.921 -31.096 1.00 95.62 137 ASP A O 1
ATOM 976 N N . TYR A 1 138 ? 46.438 -5.288 -32.475 1.00 95.75 138 TYR A N 1
ATOM 977 C CA . TYR A 1 138 ? 47.563 -5.378 -33.392 1.00 95.75 138 TYR A CA 1
ATOM 978 C C . TYR A 1 138 ? 47.794 -4.039 -34.081 1.00 95.75 138 TYR A C 1
ATOM 980 O O . TYR A 1 138 ? 47.010 -3.611 -34.931 1.00 95.75 138 TYR A O 1
ATOM 988 N N . PHE A 1 139 ? 48.943 -3.451 -33.772 1.00 94.88 139 PHE A N 1
ATOM 989 C CA . PHE A 1 139 ? 49.417 -2.216 -34.363 1.00 94.88 139 PHE A CA 1
ATOM 990 C C . PHE A 1 139 ? 50.708 -2.469 -35.144 1.00 94.88 139 PHE A C 1
ATOM 992 O O . PHE A 1 139 ? 51.707 -2.936 -34.592 1.00 94.88 139 PHE A O 1
ATOM 999 N N . GLU A 1 140 ? 50.706 -2.132 -36.433 1.00 94.44 140 GLU A N 1
ATOM 1000 C CA . GLU A 1 140 ? 51.911 -2.108 -37.258 1.00 94.44 140 GLU A CA 1
ATOM 1001 C C . GLU A 1 140 ? 52.180 -0.667 -37.690 1.00 94.44 140 GLU A C 1
ATOM 1003 O O . GLU A 1 140 ? 51.447 -0.087 -38.499 1.00 94.44 140 GLU A O 1
ATOM 1008 N N . PHE A 1 141 ? 53.253 -0.094 -37.138 1.00 90.56 141 PHE A N 1
ATOM 1009 C CA . PHE A 1 141 ? 53.646 1.293 -37.360 1.00 90.56 141 PHE A CA 1
ATOM 1010 C C . PHE A 1 141 ? 53.648 1.649 -38.856 1.00 90.56 141 PHE A C 1
ATOM 1012 O O . PHE A 1 141 ? 54.278 0.969 -39.667 1.00 90.56 141 PHE A O 1
ATOM 1019 N N . LEU A 1 142 ? 52.929 2.721 -39.209 1.00 89.50 142 LEU A N 1
ATOM 1020 C CA . LEU A 1 142 ? 52.723 3.228 -40.577 1.00 89.50 142 LEU A CA 1
ATOM 1021 C C . LEU A 1 142 ? 51.986 2.295 -41.554 1.00 89.50 142 LEU A C 1
ATOM 1023 O O . LEU A 1 142 ? 51.858 2.652 -42.725 1.00 89.50 142 LEU A O 1
ATOM 1027 N N . ARG A 1 143 ? 51.481 1.133 -41.122 1.00 94.00 143 ARG A N 1
ATOM 1028 C CA . ARG A 1 143 ? 50.727 0.223 -41.998 1.00 94.00 143 ARG A CA 1
ATOM 1029 C C . ARG A 1 143 ? 49.250 0.160 -41.662 1.00 94.00 143 ARG A C 1
ATOM 1031 O O . ARG A 1 143 ? 48.430 0.485 -42.514 1.00 94.00 143 ARG A O 1
ATOM 1038 N N . CYS A 1 144 ? 48.913 -0.296 -40.462 1.00 95.00 144 CYS A N 1
ATOM 1039 C CA . CYS A 1 144 ? 47.531 -0.397 -40.016 1.00 95.00 144 CYS A CA 1
ATOM 1040 C C . CYS A 1 144 ? 47.438 -0.568 -38.499 1.00 95.00 144 CYS A C 1
ATOM 1042 O O . CYS A 1 144 ? 48.417 -0.888 -37.823 1.00 95.00 144 CYS A O 1
ATOM 1044 N N . ASP A 1 145 ? 46.230 -0.355 -37.997 1.00 95.81 145 ASP A N 1
ATOM 1045 C CA . ASP A 1 145 ? 45.860 -0.459 -36.595 1.00 95.81 145 ASP A CA 1
ATOM 1046 C C . ASP A 1 145 ? 44.544 -1.237 -36.507 1.00 95.81 145 ASP A C 1
ATOM 1048 O O . ASP A 1 145 ? 43.601 -0.939 -37.251 1.00 95.81 145 ASP A O 1
ATOM 1052 N N . ARG A 1 146 ? 44.498 -2.276 -35.670 1.00 97.81 146 ARG A N 1
ATOM 1053 C CA . ARG A 1 146 ? 43.299 -3.091 -35.487 1.00 97.81 146 ARG A CA 1
ATOM 1054 C C . ARG A 1 146 ? 42.430 -2.432 -34.426 1.00 97.81 146 ARG A C 1
ATOM 1056 O O . ARG A 1 146 ? 42.809 -2.350 -33.269 1.00 97.81 146 ARG A O 1
ATOM 1063 N N . ASN A 1 147 ? 41.224 -2.027 -34.804 1.00 97.44 147 ASN A N 1
ATOM 1064 C CA . ASN A 1 147 ? 40.327 -1.313 -33.895 1.00 97.44 147 ASN A CA 1
ATOM 1065 C C . ASN A 1 147 ? 38.941 -1.945 -33.872 1.00 97.44 147 ASN A C 1
ATOM 1067 O O . ASN A 1 147 ? 38.415 -2.325 -34.919 1.00 97.44 147 ASN A O 1
ATOM 1071 N N . LEU A 1 148 ? 38.320 -1.981 -32.693 1.00 98.00 148 LEU A N 1
ATOM 1072 C CA . LEU A 1 148 ? 36.929 -2.388 -32.512 1.00 98.00 148 LEU A CA 1
ATOM 1073 C C . LEU A 1 148 ? 36.043 -1.157 -32.307 1.00 98.00 148 LEU A C 1
ATOM 1075 O O . LEU A 1 148 ? 36.314 -0.335 -31.432 1.00 98.00 148 LEU A O 1
ATOM 1079 N N . TYR A 1 149 ? 34.946 -1.071 -33.057 1.00 97.94 149 TYR A N 1
ATOM 1080 C CA . TYR A 1 149 ? 33.915 -0.054 -32.872 1.00 97.94 149 TYR A CA 1
ATOM 1081 C C . TYR A 1 149 ? 32.590 -0.713 -32.500 1.00 97.94 149 TYR A C 1
ATOM 1083 O O . TYR A 1 149 ? 32.119 -1.598 -33.212 1.00 97.94 149 TYR A O 1
ATOM 1091 N N . VAL A 1 150 ? 31.960 -0.250 -31.420 1.00 97.19 150 VAL A N 1
ATOM 1092 C CA . VAL A 1 150 ? 30.653 -0.726 -30.946 1.00 97.19 150 VAL A CA 1
ATOM 1093 C C . VAL A 1 150 ? 29.664 0.436 -30.950 1.00 97.19 150 VAL A C 1
ATOM 1095 O O . VAL A 1 150 ? 29.848 1.422 -30.235 1.00 97.19 150 VAL A O 1
ATOM 1098 N N . ALA A 1 151 ? 28.612 0.322 -31.760 1.00 92.88 151 ALA A N 1
ATOM 1099 C CA . ALA A 1 151 ? 27.541 1.313 -31.839 1.00 92.88 151 ALA A CA 1
ATOM 1100 C C . ALA A 1 151 ? 26.420 1.019 -30.842 1.00 92.88 151 A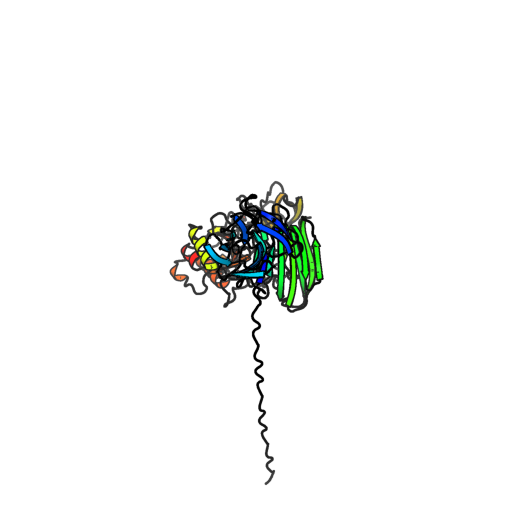LA A C 1
ATOM 1102 O O . ALA A 1 151 ? 25.868 1.939 -30.248 1.00 92.88 151 ALA A O 1
ATOM 1103 N N . SER A 1 152 ? 26.067 -0.252 -30.658 1.00 89.81 152 SER A N 1
ATOM 1104 C CA . SER A 1 152 ? 25.028 -0.633 -29.708 1.00 89.81 152 SER A CA 1
ATOM 1105 C C . SER A 1 152 ? 25.129 -2.093 -29.295 1.00 89.81 152 SER A C 1
ATOM 1107 O O . SER A 1 152 ? 25.674 -2.924 -30.023 1.00 89.81 152 SER A O 1
ATOM 1109 N N . VAL A 1 153 ? 24.546 -2.400 -28.140 1.00 91.00 153 VAL A N 1
ATOM 1110 C CA . VAL A 1 153 ? 24.246 -3.771 -27.721 1.00 91.00 153 VAL A CA 1
ATOM 1111 C C . VAL A 1 153 ? 22.750 -3.879 -27.482 1.00 91.00 153 VAL A C 1
ATOM 1113 O O . VAL A 1 153 ? 22.211 -3.145 -26.665 1.00 91.00 153 VAL A O 1
ATOM 1116 N N . THR A 1 154 ? 22.078 -4.779 -28.183 1.00 86.19 154 THR A N 1
ATOM 1117 C CA . THR A 1 154 ? 20.669 -5.105 -27.977 1.00 86.19 154 THR A CA 1
ATOM 1118 C C . THR A 1 154 ? 20.555 -6.392 -27.171 1.00 86.19 154 THR A C 1
ATOM 1120 O O . THR A 1 154 ? 21.219 -7.381 -27.475 1.00 86.19 154 THR A O 1
ATOM 1123 N N . ILE A 1 155 ? 19.736 -6.353 -26.129 1.00 82.06 155 ILE A N 1
ATOM 1124 C CA . ILE A 1 155 ? 19.399 -7.456 -25.240 1.00 82.06 155 ILE A CA 1
ATOM 1125 C C . ILE A 1 155 ? 17.972 -7.860 -25.581 1.00 82.06 155 ILE A C 1
ATOM 1127 O O . ILE A 1 155 ? 17.054 -7.071 -25.373 1.00 82.06 155 ILE A O 1
ATOM 1131 N N . ASP A 1 156 ? 17.800 -9.061 -26.109 1.00 76.31 156 ASP A N 1
ATOM 1132 C CA . ASP A 1 156 ? 16.489 -9.642 -26.377 1.00 76.31 156 ASP A CA 1
ATOM 1133 C C . ASP A 1 156 ? 16.111 -10.484 -25.164 1.00 76.31 156 ASP A C 1
ATOM 1135 O O . ASP A 1 156 ? 16.607 -11.600 -25.004 1.00 76.31 156 ASP A O 1
ATOM 1139 N N . ASP A 1 157 ? 15.304 -9.916 -24.274 1.00 69.62 157 ASP A N 1
ATOM 1140 C CA . ASP A 1 157 ? 14.940 -10.529 -23.004 1.00 69.62 157 ASP A CA 1
ATOM 1141 C C . ASP A 1 157 ? 13.667 -11.360 -23.165 1.00 69.62 157 ASP A C 1
ATOM 1143 O O . ASP A 1 157 ? 12.559 -10.829 -23.267 1.00 69.62 157 ASP A O 1
ATOM 1147 N N . ALA A 1 158 ? 13.821 -12.683 -23.193 1.00 56.47 158 ALA A N 1
ATOM 1148 C CA . ALA A 1 158 ? 12.700 -13.599 -23.350 1.00 56.47 158 ALA A CA 1
ATOM 1149 C C . ALA A 1 158 ? 11.812 -13.693 -22.089 1.00 56.47 158 ALA A C 1
ATOM 1151 O O . ALA A 1 158 ? 10.810 -14.406 -22.122 1.00 56.47 158 ALA A O 1
ATOM 1152 N N . GLY A 1 159 ? 12.162 -13.015 -20.982 1.00 53.22 159 GLY A N 1
ATOM 1153 C CA . GLY A 1 159 ? 11.382 -13.013 -19.736 1.00 53.22 159 GLY A CA 1
ATOM 1154 C C . GLY A 1 159 ? 10.739 -11.679 -19.347 1.00 53.22 159 GLY A C 1
ATOM 1155 O O . GLY A 1 159 ? 9.950 -11.654 -18.404 1.00 53.22 159 GLY A O 1
ATOM 1156 N N . ALA A 1 160 ? 11.029 -10.576 -20.040 1.00 60.34 160 ALA A N 1
ATOM 1157 C CA . ALA A 1 160 ? 10.378 -9.299 -19.753 1.00 60.34 160 ALA A CA 1
ATOM 1158 C C . ALA A 1 160 ? 8.937 -9.285 -20.308 1.00 60.34 160 ALA A C 1
ATOM 1160 O O . ALA A 1 160 ? 8.732 -9.589 -21.485 1.00 60.34 160 ALA A O 1
ATOM 1161 N N . PRO A 1 161 ? 7.921 -8.904 -19.509 1.00 60.62 161 PRO A N 1
ATOM 1162 C CA . PRO A 1 161 ? 6.535 -8.948 -19.960 1.00 60.62 161 PRO A CA 1
ATOM 1163 C C . PRO A 1 161 ? 6.280 -7.916 -21.071 1.00 60.62 161 PRO A C 1
ATOM 1165 O O . PRO A 1 161 ? 6.484 -6.713 -20.881 1.00 60.62 161 PRO A O 1
ATOM 1168 N N . GLU A 1 162 ? 5.795 -8.374 -22.229 1.00 63.88 162 GLU A N 1
ATOM 1169 C CA . GLU A 1 162 ? 5.269 -7.512 -23.305 1.00 63.88 162 GLU A CA 1
ATOM 1170 C C . GLU A 1 162 ? 3.948 -6.847 -22.900 1.00 63.88 162 GLU A C 1
ATOM 1172 O O . GLU A 1 162 ? 3.680 -5.697 -23.245 1.00 63.88 162 GLU A O 1
ATOM 1177 N N . SER A 1 163 ? 3.154 -7.555 -22.098 1.00 69.75 163 SER A N 1
ATOM 1178 C CA . SER A 1 163 ? 1.906 -7.096 -21.496 1.00 69.75 163 SER A CA 1
ATOM 1179 C C . SER A 1 163 ? 1.739 -7.734 -20.124 1.00 69.75 163 SER A C 1
ATOM 1181 O O . SER A 1 163 ? 2.151 -8.878 -19.928 1.00 69.75 163 SER A O 1
ATOM 1183 N N . CYS A 1 164 ? 1.094 -7.029 -19.203 1.00 83.62 164 CYS A N 1
ATOM 1184 C CA . CYS A 1 164 ? 0.733 -7.582 -17.905 1.00 83.62 164 CYS A CA 1
ATOM 1185 C C . CYS A 1 164 ? -0.716 -8.092 -17.908 1.00 83.62 164 CYS A C 1
ATOM 1187 O O . CYS A 1 164 ? -1.522 -7.635 -18.730 1.00 83.62 164 CYS A O 1
ATOM 1189 N N . PRO A 1 165 ? -1.065 -9.031 -17.008 1.00 82.25 165 PRO A N 1
ATOM 1190 C CA . PRO A 1 165 ? -2.455 -9.377 -16.730 1.00 82.25 165 PRO A CA 1
ATOM 1191 C C . PRO A 1 165 ? -3.321 -8.134 -16.474 1.00 82.25 165 PRO A C 1
ATOM 1193 O O . PRO A 1 165 ? -2.816 -7.080 -16.082 1.00 82.25 165 PRO A O 1
ATOM 1196 N N . ALA A 1 166 ? -4.635 -8.254 -16.680 1.00 73.44 166 ALA A N 1
ATOM 1197 C CA . ALA A 1 166 ? -5.568 -7.194 -16.298 1.00 73.44 166 ALA A CA 1
ATOM 1198 C C . ALA A 1 166 ? -5.401 -6.838 -14.809 1.00 73.44 166 ALA A C 1
ATOM 1200 O O . ALA A 1 166 ? -5.096 -7.711 -13.993 1.00 73.44 166 ALA A O 1
ATOM 1201 N N . ASN A 1 167 ? -5.573 -5.556 -14.476 1.00 83.19 167 ASN A N 1
ATOM 1202 C CA . ASN A 1 167 ? -5.333 -4.998 -13.137 1.00 83.19 167 ASN A CA 1
ATOM 1203 C C . ASN A 1 167 ? -3.867 -5.075 -12.662 1.00 83.19 167 ASN A C 1
ATOM 1205 O O . ASN A 1 167 ? -3.584 -4.957 -11.471 1.00 83.19 167 ASN A O 1
ATOM 1209 N N . GLN A 1 168 ? -2.927 -5.238 -13.596 1.00 90.31 168 GLN A N 1
ATOM 1210 C CA . GLN A 1 168 ? -1.503 -5.001 -13.384 1.00 90.31 168 GLN A CA 1
ATOM 1211 C C . GLN A 1 168 ? -0.973 -3.986 -14.399 1.00 90.31 168 GLN A C 1
ATOM 1213 O O . GLN A 1 168 ? -1.525 -3.780 -15.485 1.00 90.31 168 GLN A O 1
ATOM 1218 N N . PHE A 1 169 ? 0.140 -3.366 -14.038 1.00 92.94 169 PHE A N 1
ATOM 1219 C CA . PHE A 1 169 ? 0.811 -2.325 -14.788 1.00 92.94 169 PHE A CA 1
ATOM 1220 C C . PHE A 1 169 ? 2.196 -2.806 -15.175 1.00 92.94 169 PHE A C 1
ATOM 1222 O O . PHE A 1 169 ? 2.985 -3.240 -14.339 1.00 92.94 169 PHE A O 1
ATOM 1229 N N . ARG A 1 170 ? 2.512 -2.691 -16.457 1.00 92.75 170 ARG A N 1
ATOM 1230 C CA . ARG A 1 170 ? 3.865 -2.851 -16.960 1.00 92.75 170 ARG A CA 1
ATOM 1231 C C . ARG A 1 170 ? 4.667 -1.619 -16.576 1.00 92.75 170 ARG A C 1
ATOM 1233 O O . ARG A 1 170 ? 4.438 -0.548 -17.140 1.00 92.75 170 ARG A O 1
ATOM 1240 N N . ALA A 1 171 ? 5.586 -1.794 -15.637 1.00 94.88 171 ALA A N 1
ATOM 1241 C CA . ALA A 1 171 ? 6.514 -0.785 -15.161 1.00 94.88 171 ALA A CA 1
ATOM 1242 C C . ALA A 1 171 ? 7.823 -0.873 -15.950 1.00 94.88 171 ALA A C 1
ATOM 1244 O O . ALA A 1 171 ? 8.416 -1.946 -16.068 1.00 94.88 171 ALA A O 1
ATOM 1245 N N . ARG A 1 172 ? 8.281 0.250 -16.503 1.00 91.12 172 ARG A N 1
ATOM 1246 C CA . ARG A 1 172 ? 9.564 0.378 -17.205 1.00 91.12 172 ARG A CA 1
ATOM 1247 C C . ARG A 1 172 ? 10.407 1.417 -16.489 1.00 91.12 172 ARG A C 1
ATOM 1249 O O . ARG A 1 172 ? 10.012 2.576 -16.437 1.00 91.12 172 ARG A O 1
ATOM 1256 N N . TYR A 1 173 ? 11.562 1.014 -15.980 1.00 91.50 173 TYR A N 1
ATOM 1257 C CA . TYR A 1 173 ? 12.464 1.875 -15.220 1.00 91.50 173 TYR A CA 1
ATOM 1258 C C . TYR A 1 173 ? 13.607 2.375 -16.095 1.00 91.50 173 TYR A C 1
ATOM 1260 O O . TYR A 1 173 ? 14.168 1.607 -16.871 1.00 91.50 173 TYR A O 1
ATOM 1268 N N . PHE A 1 174 ? 14.000 3.636 -15.942 1.00 90.81 174 PHE A N 1
ATOM 1269 C CA . PHE A 1 174 ? 15.058 4.270 -16.729 1.00 90.81 174 PHE A CA 1
ATOM 1270 C C . PHE A 1 174 ? 16.033 5.016 -15.819 1.00 90.81 174 PHE A C 1
ATOM 1272 O O . PHE A 1 174 ? 15.613 5.728 -14.913 1.00 90.81 174 PHE A O 1
ATOM 1279 N N . ASN A 1 175 ? 17.331 4.949 -16.127 1.00 92.81 175 ASN A N 1
ATOM 1280 C CA . ASN A 1 175 ? 18.386 5.716 -15.445 1.00 92.81 175 ASN A CA 1
ATOM 1281 C C . ASN A 1 175 ? 18.567 7.119 -16.060 1.00 92.81 175 ASN A C 1
ATOM 1283 O O . ASN A 1 175 ? 19.677 7.551 -16.369 1.00 92.81 175 ASN A O 1
ATOM 1287 N N . ASN A 1 176 ? 17.444 7.790 -16.314 1.00 91.81 176 ASN A N 1
ATOM 1288 C CA . ASN A 1 176 ? 17.343 9.191 -16.716 1.00 91.81 176 ASN A CA 1
ATOM 1289 C C . ASN A 1 176 ? 15.976 9.743 -16.285 1.00 91.81 176 ASN A C 1
ATOM 1291 O O . ASN A 1 176 ? 15.068 8.976 -15.979 1.00 91.81 176 ASN A O 1
ATOM 1295 N N . THR A 1 177 ? 15.802 11.063 -16.299 1.00 96.06 177 THR A N 1
ATOM 1296 C CA . THR A 1 177 ? 14.568 11.735 -15.851 1.00 96.06 177 THR A CA 1
ATOM 1297 C C . THR A 1 177 ? 13.523 11.940 -16.951 1.00 96.06 177 THR A C 1
ATOM 1299 O O . THR A 1 177 ? 12.480 12.539 -16.706 1.00 96.06 177 THR A O 1
ATOM 1302 N N . THR A 1 178 ? 13.784 11.473 -18.173 1.00 90.62 178 THR A N 1
ATOM 1303 C CA . THR A 1 178 ? 12.928 11.737 -19.340 1.00 90.62 178 THR A CA 1
ATOM 1304 C C . THR A 1 178 ? 12.158 10.510 -19.822 1.00 90.62 178 THR A C 1
ATOM 1306 O O . THR A 1 178 ? 11.397 10.630 -20.777 1.00 90.62 178 THR A O 1
ATOM 1309 N N . ALA A 1 179 ? 12.336 9.350 -19.179 1.00 90.31 179 ALA A N 1
ATOM 1310 C CA . ALA A 1 179 ? 11.786 8.058 -19.594 1.00 90.31 179 ALA A CA 1
ATOM 1311 C C . ALA A 1 179 ? 12.109 7.720 -21.061 1.00 90.31 179 ALA A C 1
ATOM 1313 O O . ALA A 1 179 ? 11.289 7.174 -21.798 1.00 90.31 179 ALA A O 1
ATOM 1314 N N . THR A 1 180 ? 13.315 8.085 -21.509 1.00 80.38 180 THR A N 1
ATOM 1315 C CA . THR A 1 180 ? 13.758 7.871 -22.895 1.00 80.38 180 THR A CA 1
ATOM 1316 C C . THR A 1 180 ? 14.816 6.781 -23.006 1.00 80.38 180 THR A C 1
ATOM 1318 O O . THR A 1 180 ? 15.533 6.466 -22.053 1.00 80.38 180 THR A O 1
ATOM 1321 N N . GLY A 1 181 ? 14.938 6.224 -24.212 1.00 73.12 181 GLY A N 1
ATOM 1322 C CA . GLY A 1 181 ? 15.875 5.148 -24.508 1.00 73.12 181 GLY A CA 1
ATOM 1323 C C . GLY A 1 181 ? 15.370 3.795 -24.018 1.00 73.12 181 GLY A C 1
ATOM 1324 O O . GLY A 1 181 ? 14.165 3.544 -23.959 1.00 73.12 181 GLY A O 1
ATOM 1325 N N . SER A 1 182 ? 16.306 2.905 -23.709 1.00 74.19 182 SER A N 1
ATOM 1326 C CA . SER A 1 182 ? 15.977 1.552 -23.274 1.00 74.19 182 SER A CA 1
ATOM 1327 C C . SER A 1 182 ? 15.837 1.493 -21.753 1.00 74.19 182 SER A C 1
ATOM 1329 O O . SER A 1 182 ? 16.694 2.041 -21.053 1.00 74.19 182 SER A O 1
ATOM 1331 N N . PRO A 1 183 ? 14.781 0.848 -21.231 1.00 79.50 183 PRO A N 1
ATOM 1332 C CA . PRO A 1 183 ? 14.613 0.694 -19.796 1.00 79.50 183 PRO A CA 1
ATOM 1333 C C . PRO A 1 183 ? 15.689 -0.235 -19.226 1.00 79.50 183 PRO A C 1
ATOM 1335 O O . PRO A 1 183 ? 16.103 -1.194 -19.874 1.00 79.50 183 PRO A O 1
ATOM 1338 N N . VAL A 1 184 ? 16.128 0.048 -18.004 1.00 77.69 184 VAL A N 1
ATOM 1339 C CA . VAL A 1 184 ? 17.089 -0.779 -17.264 1.00 77.69 184 VAL A CA 1
ATOM 1340 C C . VAL A 1 184 ? 16.416 -1.935 -16.528 1.00 77.69 184 VAL A C 1
ATOM 1342 O O . VAL A 1 184 ? 17.088 -2.914 -16.238 1.00 77.69 184 VAL A O 1
ATOM 1345 N N . ALA A 1 185 ? 15.108 -1.842 -16.263 1.00 78.94 185 ALA A N 1
ATOM 1346 C CA . ALA A 1 185 ? 14.291 -2.920 -15.711 1.00 78.94 185 ALA A CA 1
ATOM 1347 C C . ALA A 1 185 ? 12.848 -2.829 -16.236 1.00 78.94 185 ALA A C 1
ATOM 1349 O O . ALA A 1 185 ? 12.333 -1.729 -16.469 1.00 78.94 185 ALA A O 1
ATOM 1350 N N . VAL A 1 186 ? 12.198 -3.982 -16.419 1.00 82.00 186 VAL A N 1
ATOM 1351 C CA . VAL A 1 186 ? 10.787 -4.090 -16.817 1.00 82.00 186 VAL A CA 1
ATOM 1352 C C . VAL A 1 186 ? 10.117 -5.200 -16.015 1.00 82.00 186 VAL A C 1
ATOM 1354 O O . VAL A 1 186 ? 10.616 -6.321 -16.003 1.00 82.00 186 VAL A O 1
ATOM 1357 N N . GLN A 1 187 ? 8.980 -4.911 -15.383 1.00 85.62 187 GLN A N 1
ATOM 1358 C CA . GLN A 1 187 ? 8.210 -5.902 -14.625 1.00 85.62 187 GLN A CA 1
ATOM 1359 C C . GLN A 1 187 ? 6.716 -5.560 -14.581 1.00 85.62 187 GLN A C 1
ATOM 1361 O O . GLN A 1 187 ? 6.309 -4.465 -14.972 1.00 85.62 187 GLN A O 1
ATOM 1366 N N . CYS A 1 188 ? 5.899 -6.512 -14.131 1.00 89.00 188 CYS A N 1
ATOM 1367 C CA . CYS A 1 188 ? 4.488 -6.276 -13.838 1.00 89.00 188 CYS A CA 1
ATOM 1368 C C . CYS A 1 188 ? 4.298 -5.942 -12.360 1.00 89.00 188 CYS A C 1
ATOM 1370 O O . CYS A 1 188 ? 4.809 -6.648 -11.494 1.00 89.00 188 CYS A O 1
ATOM 1372 N N . GLU A 1 189 ? 3.530 -4.893 -12.086 1.00 91.62 189 GLU A N 1
ATOM 1373 C CA . GLU A 1 189 ? 3.233 -4.409 -10.739 1.00 91.62 189 GLU A CA 1
ATOM 1374 C C . GLU A 1 189 ? 1.728 -4.237 -10.560 1.00 91.62 189 GLU A C 1
ATOM 1376 O O . GLU A 1 189 ? 1.032 -3.786 -11.465 1.00 91.62 189 GLU A O 1
ATOM 1381 N N . ASN A 1 190 ? 1.194 -4.604 -9.396 1.00 91.50 190 ASN A N 1
ATOM 1382 C CA . ASN A 1 190 ? -0.246 -4.509 -9.132 1.00 91.50 190 ASN A CA 1
ATOM 1383 C C . ASN A 1 190 ? -0.722 -3.075 -8.871 1.00 91.50 190 ASN A C 1
ATOM 1385 O O . ASN A 1 190 ? -1.891 -2.771 -9.097 1.00 91.50 190 ASN A O 1
ATOM 1389 N N . ALA A 1 191 ? 0.162 -2.203 -8.392 1.00 94.00 191 ALA A N 1
ATOM 1390 C CA . ALA A 1 191 ? -0.145 -0.807 -8.130 1.00 94.00 191 ALA A CA 1
ATOM 1391 C C . ALA A 1 191 ? 1.001 0.079 -8.642 1.00 94.00 191 ALA A C 1
ATOM 1393 O O . ALA A 1 191 ? 2.162 -0.264 -8.421 1.00 94.00 191 ALA A O 1
ATOM 1394 N N . PRO A 1 192 ? 0.716 1.205 -9.320 1.00 95.25 192 PRO A N 1
ATOM 1395 C CA . PRO A 1 192 ? 1.762 2.104 -9.780 1.00 95.25 192 PRO A CA 1
ATOM 1396 C C . PRO A 1 192 ? 2.338 2.912 -8.617 1.00 95.25 192 PRO A C 1
ATOM 1398 O O . PRO A 1 192 ? 1.650 3.766 -8.053 1.00 95.25 192 PRO A O 1
ATOM 1401 N N . GLY A 1 193 ? 3.623 2.719 -8.329 1.00 92.56 193 GLY A N 1
ATOM 1402 C CA . GLY A 1 193 ? 4.377 3.575 -7.420 1.00 92.56 193 GLY A CA 1
ATOM 1403 C C . GLY A 1 193 ? 4.945 2.878 -6.189 1.00 92.56 193 GLY A C 1
ATOM 1404 O O . GLY A 1 193 ? 5.051 1.660 -6.112 1.00 92.56 193 GLY A O 1
ATOM 1405 N N . GLY A 1 194 ? 5.384 3.694 -5.237 1.00 93.75 194 GLY A N 1
ATOM 1406 C CA . GLY A 1 194 ? 6.132 3.265 -4.063 1.00 93.75 194 GLY A CA 1
ATOM 1407 C C . GLY A 1 194 ? 6.765 4.444 -3.332 1.00 93.75 194 GLY A C 1
ATOM 1408 O O . GLY A 1 194 ? 6.528 5.610 -3.666 1.00 93.75 194 GLY A O 1
ATOM 1409 N N . SER A 1 195 ? 7.564 4.121 -2.322 1.00 93.88 195 SER A N 1
ATOM 1410 C CA . SER A 1 195 ? 8.255 5.064 -1.448 1.00 93.88 195 SER A CA 1
ATOM 1411 C C . SER A 1 195 ? 9.737 4.706 -1.423 1.00 93.88 195 SER A C 1
ATOM 1413 O O . SER A 1 195 ? 10.148 3.761 -0.755 1.00 93.88 195 SER A O 1
ATOM 1415 N N . PHE A 1 196 ? 10.545 5.429 -2.197 1.00 94.19 196 PHE A N 1
ATOM 1416 C CA . PHE A 1 196 ? 11.943 5.074 -2.429 1.00 94.19 196 PHE A CA 1
ATOM 1417 C C . PHE A 1 196 ? 12.872 6.123 -1.823 1.00 94.19 196 PHE A C 1
ATOM 1419 O O . PHE A 1 196 ? 12.947 7.249 -2.307 1.00 94.19 196 PHE A O 1
ATOM 1426 N N . THR A 1 197 ? 13.604 5.759 -0.769 1.00 91.12 197 THR A N 1
ATOM 1427 C CA . THR A 1 197 ? 14.688 6.579 -0.187 1.00 91.12 197 THR A CA 1
ATOM 1428 C C . THR A 1 197 ? 16.043 6.338 -0.866 1.00 91.12 197 THR A C 1
ATOM 1430 O O . THR A 1 197 ? 17.046 6.946 -0.497 1.00 91.12 197 THR A O 1
ATOM 1433 N N . GLY A 1 198 ? 16.070 5.450 -1.861 1.00 90.19 198 GLY A N 1
ATOM 1434 C CA . GLY A 1 198 ? 17.230 5.077 -2.657 1.00 90.19 198 GLY A CA 1
ATOM 1435 C C . GLY A 1 198 ? 16.792 4.342 -3.924 1.00 90.19 198 GLY A C 1
ATOM 1436 O O . GLY A 1 198 ? 15.717 4.603 -4.456 1.00 90.19 198 GLY A O 1
ATOM 1437 N N . SER A 1 199 ? 17.617 3.408 -4.403 1.00 89.94 199 SER A N 1
ATOM 1438 C CA . SER A 1 199 ? 17.341 2.628 -5.620 1.00 89.94 199 SER A CA 1
ATOM 1439 C C . SER A 1 199 ? 15.996 1.877 -5.523 1.00 89.94 199 SER A C 1
ATOM 1441 O O . SER A 1 199 ? 15.851 1.045 -4.624 1.00 89.94 199 SER A O 1
ATOM 1443 N N . PRO A 1 200 ? 15.020 2.131 -6.426 1.00 88.56 200 PRO A N 1
ATOM 1444 C CA . PRO A 1 200 ? 13.714 1.463 -6.392 1.00 88.56 200 PRO A CA 1
ATOM 1445 C C . PRO A 1 200 ? 13.796 -0.046 -6.612 1.00 88.56 200 PRO A C 1
ATOM 1447 O O . PRO A 1 200 ? 13.040 -0.820 -6.028 1.00 88.56 200 PRO A O 1
ATOM 1450 N N . LEU A 1 201 ? 14.714 -0.453 -7.487 1.00 84.12 201 LEU A N 1
ATOM 1451 C CA . LEU A 1 201 ? 14.960 -1.831 -7.874 1.00 84.12 201 LEU A CA 1
ATOM 1452 C C . LEU A 1 201 ? 16.444 -2.006 -8.176 1.00 84.12 201 LEU A C 1
ATOM 1454 O O . LEU A 1 201 ? 17.079 -1.075 -8.680 1.00 84.12 201 LEU A O 1
ATOM 1458 N N . PRO A 1 202 ? 16.991 -3.213 -7.980 1.00 77.94 202 PRO A N 1
ATOM 1459 C CA . PRO A 1 202 ? 18.366 -3.498 -8.350 1.00 77.94 202 PRO A CA 1
ATOM 1460 C C . PRO A 1 202 ? 18.663 -3.103 -9.814 1.00 77.94 202 PRO A C 1
ATOM 1462 O O . PRO A 1 202 ? 17.996 -3.561 -10.737 1.00 77.94 202 PRO A O 1
ATOM 1465 N N . GLY A 1 203 ? 19.668 -2.245 -10.030 1.00 78.50 203 GLY A N 1
ATOM 1466 C CA . GLY A 1 203 ? 20.062 -1.732 -11.356 1.00 78.50 203 GLY A CA 1
ATOM 1467 C C . GLY A 1 203 ? 19.485 -0.357 -11.731 1.00 78.50 203 GLY A C 1
ATOM 1468 O O . GLY A 1 203 ? 19.994 0.290 -12.651 1.00 78.50 203 GLY A O 1
ATOM 1469 N N . VAL A 1 204 ? 18.485 0.130 -10.992 1.00 85.00 204 VAL A N 1
ATOM 1470 C CA . VAL A 1 204 ? 17.964 1.499 -11.118 1.00 85.00 204 VAL A CA 1
ATOM 1471 C C . VAL A 1 204 ? 18.791 2.437 -10.238 1.00 85.00 204 VAL A C 1
ATOM 1473 O O . VAL A 1 204 ? 19.146 2.090 -9.111 1.00 85.00 204 VAL A O 1
ATOM 1476 N N . ASN A 1 205 ? 19.117 3.629 -10.729 1.00 88.50 205 ASN A N 1
ATOM 1477 C CA . ASN A 1 205 ? 19.812 4.632 -9.927 1.00 88.50 205 ASN A CA 1
ATOM 1478 C C . ASN A 1 205 ? 18.974 5.036 -8.700 1.00 88.50 205 ASN A C 1
ATOM 1480 O O . ASN A 1 205 ? 17.747 5.027 -8.750 1.00 88.50 205 ASN A O 1
ATOM 1484 N N . ALA A 1 206 ? 19.642 5.431 -7.612 1.00 89.88 206 ALA A N 1
ATOM 1485 C CA . ALA A 1 206 ? 18.962 6.002 -6.445 1.00 89.88 206 ALA A CA 1
ATOM 1486 C C . ALA A 1 206 ? 18.304 7.356 -6.760 1.00 89.88 206 ALA A C 1
ATOM 1488 O O . ALA A 1 206 ? 17.193 7.615 -6.319 1.00 89.88 206 ALA A O 1
ATOM 1489 N N . ASP A 1 207 ? 18.974 8.158 -7.586 1.00 95.88 207 ASP A N 1
ATOM 1490 C CA . ASP A 1 207 ? 18.534 9.468 -8.055 1.00 95.88 207 ASP A CA 1
ATOM 1491 C C . ASP A 1 207 ? 18.545 9.505 -9.590 1.00 95.88 207 ASP A C 1
ATOM 1493 O O . ASP A 1 207 ? 19.206 8.691 -10.238 1.00 95.88 207 ASP A O 1
ATOM 1497 N N . ASN A 1 208 ? 17.913 10.511 -10.197 1.00 95.81 208 ASN A N 1
ATOM 1498 C CA . ASN A 1 208 ? 17.918 10.712 -11.654 1.00 95.81 208 ASN A CA 1
ATOM 1499 C C . ASN A 1 208 ? 17.364 9.508 -12.431 1.00 95.81 208 ASN A C 1
ATOM 1501 O O . ASN A 1 208 ? 17.934 9.081 -13.441 1.00 95.81 208 ASN A O 1
ATOM 1505 N N . PHE A 1 209 ? 16.243 8.971 -11.957 1.00 96.69 209 PHE A N 1
ATOM 1506 C CA . PHE A 1 209 ? 15.521 7.890 -12.612 1.00 96.69 209 PHE A CA 1
ATOM 1507 C C . PHE A 1 209 ? 14.106 8.326 -13.002 1.00 96.69 209 PHE A C 1
ATOM 1509 O O . PHE A 1 209 ? 13.574 9.333 -12.526 1.00 96.69 209 PHE A O 1
ATOM 1516 N N . SER A 1 210 ? 13.480 7.546 -13.873 1.00 98.06 210 SER A N 1
ATOM 1517 C CA . SER A 1 210 ? 12.068 7.682 -14.220 1.00 98.06 210 SER A CA 1
ATOM 1518 C C . SER A 1 210 ? 11.427 6.320 -14.409 1.00 98.06 210 SER A C 1
ATOM 1520 O O . SER A 1 210 ? 12.117 5.321 -14.626 1.00 98.06 210 SER A O 1
ATOM 1522 N N . VAL A 1 211 ? 10.102 6.287 -14.301 1.00 97.88 211 VAL A N 1
ATOM 1523 C CA . VAL A 1 211 ? 9.304 5.079 -14.495 1.00 97.88 211 VAL A CA 1
ATOM 1524 C C . VAL A 1 211 ? 8.121 5.395 -15.391 1.00 97.88 211 VAL A C 1
ATOM 1526 O O . VAL A 1 211 ? 7.425 6.389 -15.184 1.00 97.88 211 VAL A O 1
ATOM 1529 N N . GLU A 1 212 ? 7.889 4.538 -16.377 1.00 97.19 212 GLU A N 1
ATOM 1530 C CA . GLU A 1 212 ? 6.679 4.527 -17.194 1.00 97.19 212 GLU A CA 1
ATOM 1531 C C . GLU A 1 212 ? 5.834 3.306 -16.824 1.00 97.19 212 GLU A C 1
ATOM 1533 O O . GLU A 1 212 ? 6.277 2.169 -16.979 1.00 97.19 212 GLU A O 1
ATOM 1538 N N . TYR A 1 213 ? 4.610 3.552 -16.370 1.00 97.06 213 TYR A N 1
ATOM 1539 C CA . TYR A 1 213 ? 3.573 2.549 -16.194 1.00 97.06 213 TYR A CA 1
ATOM 1540 C C . TYR A 1 213 ? 2.609 2.571 -17.373 1.00 97.06 213 TYR A C 1
ATOM 1542 O O . TYR A 1 213 ? 2.148 3.629 -17.807 1.00 97.06 213 TYR A O 1
ATOM 1550 N N . SER A 1 214 ? 2.251 1.381 -17.839 1.00 93.56 214 SER A N 1
ATOM 1551 C CA . SER A 1 214 ? 1.166 1.166 -18.795 1.00 93.56 214 SER A CA 1
ATOM 1552 C C . SER A 1 214 ? 0.391 -0.083 -18.399 1.00 93.56 214 SER A C 1
ATOM 1554 O O . SER A 1 214 ? 0.983 -1.121 -18.117 1.00 93.56 214 SER A O 1
ATOM 1556 N N . GLY A 1 215 ? -0.927 0.005 -18.336 1.00 90.06 215 GLY A N 1
ATOM 1557 C CA . GLY A 1 215 ? -1.762 -1.113 -17.926 1.00 90.06 215 GLY A CA 1
ATOM 1558 C C . GLY A 1 215 ? -3.201 -0.906 -18.343 1.00 90.06 215 GLY A C 1
ATOM 1559 O O . GLY A 1 215 ? -3.589 0.173 -18.790 1.00 90.06 215 GLY A O 1
ATOM 1560 N N . ALA A 1 216 ? -3.991 -1.955 -18.178 1.00 85.75 216 ALA A N 1
ATOM 1561 C CA . ALA A 1 216 ? -5.417 -1.886 -18.409 1.00 85.75 216 ALA A CA 1
ATOM 1562 C C . ALA A 1 216 ? -6.146 -2.432 -17.188 1.00 85.75 216 ALA A C 1
ATOM 1564 O O . ALA A 1 216 ? -5.863 -3.546 -16.736 1.00 85.75 216 ALA A O 1
ATOM 1565 N N . ILE A 1 217 ? -7.063 -1.623 -16.675 1.00 90.69 217 ILE A N 1
ATOM 1566 C CA . ILE A 1 217 ? -7.846 -1.917 -15.481 1.00 90.69 217 ILE A CA 1
ATOM 1567 C C . ILE A 1 217 ? -9.280 -2.225 -15.888 1.00 90.69 217 ILE A C 1
ATOM 1569 O O . ILE A 1 217 ? -9.802 -1.628 -16.833 1.00 90.69 217 ILE A O 1
ATOM 1573 N N . ASP A 1 218 ? -9.915 -3.136 -15.167 1.00 90.50 218 ASP A N 1
ATOM 1574 C CA . ASP A 1 218 ? -11.328 -3.428 -15.356 1.00 90.50 218 ASP A CA 1
ATOM 1575 C C . ASP A 1 218 ? -12.160 -2.586 -14.382 1.00 90.50 218 ASP A C 1
ATOM 1577 O O . ASP A 1 218 ? -11.952 -2.589 -13.166 1.00 90.50 218 ASP A O 1
ATOM 1581 N N . VAL A 1 219 ? -13.112 -1.835 -14.927 1.00 94.19 219 VAL A N 1
ATOM 1582 C CA . VAL A 1 219 ? -14.112 -1.087 -14.166 1.00 94.19 219 VAL A CA 1
ATOM 1583 C C . VAL A 1 219 ? -15.363 -1.962 -14.051 1.00 94.19 219 VAL A C 1
ATOM 1585 O O . VAL A 1 219 ? -15.981 -2.280 -15.074 1.00 94.19 219 VAL A O 1
ATOM 1588 N N . PRO A 1 220 ? -15.756 -2.378 -12.833 1.00 91.50 220 PRO A N 1
ATOM 1589 C CA . PRO A 1 220 ? -16.796 -3.391 -12.654 1.00 91.50 220 PRO A CA 1
ATOM 1590 C C . PRO A 1 220 ? -18.202 -2.886 -13.000 1.00 91.50 220 PRO A C 1
ATOM 1592 O O . PRO A 1 220 ? -19.056 -3.677 -13.400 1.00 91.50 220 PRO A O 1
ATOM 1595 N N . ALA A 1 221 ? -18.449 -1.582 -12.863 1.00 93.44 221 ALA A N 1
ATOM 1596 C CA . ALA A 1 221 ? -19.725 -0.944 -13.162 1.00 93.44 221 ALA A CA 1
ATOM 1597 C C . ALA A 1 221 ? -19.514 0.527 -13.538 1.00 93.44 221 ALA A C 1
ATOM 1599 O O . ALA A 1 221 ? -18.608 1.170 -13.014 1.00 93.44 221 ALA A O 1
ATOM 1600 N N . THR A 1 222 ? -20.375 1.064 -14.407 1.00 95.62 222 THR A N 1
ATOM 1601 C CA . THR A 1 222 ? -20.359 2.490 -14.757 1.00 95.62 222 THR A CA 1
ATOM 1602 C C . THR A 1 222 ? -20.638 3.338 -13.516 1.00 95.62 222 THR A C 1
ATOM 1604 O O . THR A 1 222 ? -21.728 3.244 -12.948 1.00 95.62 222 THR A O 1
ATOM 1607 N N . ALA A 1 223 ? -19.672 4.155 -13.104 1.00 95.12 223 ALA A N 1
ATOM 1608 C CA . ALA A 1 223 ? -19.749 4.993 -11.911 1.00 95.12 223 ALA A CA 1
ATOM 1609 C C . ALA A 1 223 ? -18.707 6.121 -11.954 1.00 95.12 223 ALA A C 1
ATOM 1611 O O . ALA A 1 223 ? -17.793 6.121 -12.781 1.00 95.12 223 ALA A O 1
ATOM 1612 N N . ASP A 1 224 ? -18.822 7.064 -11.022 1.00 96.62 224 ASP A N 1
ATOM 1613 C CA . ASP A 1 224 ? -17.747 8.011 -10.746 1.00 96.62 224 ASP A CA 1
ATOM 1614 C C . ASP A 1 224 ? -16.618 7.321 -9.972 1.00 96.62 224 ASP A C 1
ATOM 1616 O O . ASP A 1 224 ? -16.839 6.661 -8.951 1.00 96.62 224 ASP A O 1
ATOM 1620 N N . HIS A 1 225 ? -15.394 7.525 -10.444 1.00 97.19 225 HIS A N 1
ATOM 1621 C CA . HIS A 1 225 ? -14.158 7.129 -9.780 1.00 97.19 225 HIS A CA 1
ATOM 1622 C C . HIS A 1 225 ? -13.347 8.364 -9.399 1.00 97.19 225 HIS A C 1
ATOM 1624 O O . HIS A 1 225 ? -13.499 9.431 -9.993 1.00 97.19 225 HIS A O 1
ATOM 1630 N N . ILE A 1 226 ? -12.461 8.228 -8.417 1.00 96.94 226 ILE A N 1
ATOM 1631 C CA . ILE A 1 226 ? -11.484 9.260 -8.073 1.00 96.94 226 ILE A CA 1
ATOM 1632 C C . ILE A 1 226 ? -10.135 8.839 -8.634 1.00 96.94 226 ILE A C 1
ATOM 1634 O O . ILE A 1 226 ? -9.551 7.880 -8.152 1.00 96.94 226 ILE A O 1
ATOM 1638 N N . VAL A 1 227 ? -9.602 9.568 -9.610 1.00 97.00 227 VAL A N 1
ATOM 1639 C CA . VAL A 1 227 ? -8.190 9.444 -9.978 1.00 97.00 227 VAL A CA 1
ATOM 1640 C C . VAL A 1 227 ? -7.381 10.184 -8.922 1.00 97.00 227 VAL A C 1
ATOM 1642 O O . VAL A 1 227 ? -7.328 11.415 -8.924 1.00 97.00 227 VAL A O 1
ATOM 1645 N N . SER A 1 228 ? -6.787 9.436 -7.998 1.00 97.25 228 SER A N 1
ATOM 1646 C CA . SER A 1 228 ? -5.952 9.977 -6.930 1.00 97.25 228 SER A CA 1
ATOM 1647 C C . SER A 1 228 ? -4.484 9.760 -7.256 1.00 97.25 228 SER A C 1
ATOM 1649 O O . SER A 1 228 ? -4.053 8.620 -7.429 1.00 97.25 228 SER A O 1
ATOM 1651 N N . THR A 1 229 ? -3.720 10.849 -7.358 1.00 97.00 229 THR A N 1
ATOM 1652 C CA . THR A 1 229 ? -2.265 10.804 -7.549 1.00 97.00 229 THR A CA 1
ATOM 1653 C C . THR A 1 229 ? -1.540 11.524 -6.423 1.00 97.00 229 THR A C 1
ATOM 1655 O O . THR A 1 229 ? -1.795 12.706 -6.182 1.00 97.00 229 THR A O 1
ATOM 1658 N N . THR A 1 230 ? -0.587 10.846 -5.792 1.00 95.50 230 THR A N 1
ATOM 1659 C CA . THR A 1 230 ? 0.261 11.395 -4.729 1.00 95.50 230 THR A CA 1
ATOM 1660 C C . THR A 1 230 ? 1.682 11.543 -5.227 1.00 95.50 230 THR A C 1
ATOM 1662 O O . THR A 1 230 ? 2.274 10.596 -5.741 1.00 95.50 230 THR A O 1
ATOM 1665 N N . LEU A 1 231 ? 2.227 12.743 -5.060 1.00 96.06 231 LEU A N 1
ATOM 1666 C CA . LEU A 1 231 ? 3.600 13.082 -5.398 1.00 96.06 231 LEU A CA 1
ATOM 1667 C C . LEU A 1 231 ? 4.345 13.437 -4.113 1.00 96.06 231 LEU A C 1
ATOM 1669 O O . LEU A 1 231 ? 3.839 14.194 -3.283 1.00 96.06 231 LEU A O 1
ATOM 1673 N N . GLY A 1 232 ? 5.559 12.927 -3.965 1.00 94.62 232 GLY A N 1
ATOM 1674 C CA . GLY A 1 232 ? 6.521 13.390 -2.976 1.00 94.62 232 GLY A CA 1
ATOM 1675 C C . GLY A 1 232 ? 7.888 13.475 -3.624 1.00 94.62 232 GLY A C 1
ATOM 1676 O O . GLY A 1 232 ? 8.527 12.455 -3.871 1.00 94.62 232 GLY A O 1
ATOM 1677 N N . ASN A 1 233 ? 8.300 14.704 -3.934 1.00 96.38 233 ASN A N 1
ATOM 1678 C CA . ASN A 1 233 ? 9.568 15.017 -4.590 1.00 96.38 233 ASN A CA 1
ATOM 1679 C C . ASN A 1 233 ? 9.768 14.278 -5.937 1.00 96.38 233 ASN A C 1
ATOM 1681 O O . ASN A 1 233 ? 10.851 13.806 -6.287 1.00 96.38 233 ASN A O 1
ATOM 1685 N N . VAL A 1 234 ? 8.688 14.203 -6.719 1.00 98.00 234 VAL A N 1
ATOM 1686 C CA . VAL A 1 234 ? 8.668 13.672 -8.092 1.00 98.00 234 VAL A CA 1
ATOM 1687 C C . VAL A 1 234 ? 7.810 14.556 -8.992 1.00 98.00 234 VAL A C 1
ATOM 1689 O O . VAL A 1 234 ? 6.906 15.245 -8.510 1.00 98.00 234 VAL A O 1
ATOM 1692 N N . GLY A 1 235 ? 8.108 14.568 -10.289 1.00 98.19 235 GLY A N 1
ATOM 1693 C CA . GLY A 1 235 ? 7.213 15.107 -11.315 1.00 98.19 235 GLY A CA 1
ATOM 1694 C C . GLY A 1 235 ? 6.507 13.960 -12.029 1.00 98.19 235 GLY A C 1
ATOM 1695 O O . GLY A 1 235 ? 7.133 12.926 -12.253 1.00 98.19 235 GLY A O 1
ATOM 1696 N N . ALA A 1 236 ? 5.228 14.112 -12.375 1.00 98.44 236 ALA A N 1
ATOM 1697 C CA . ALA A 1 236 ? 4.449 13.052 -13.005 1.00 98.44 236 ALA A CA 1
ATOM 1698 C C . ALA A 1 236 ? 3.414 13.548 -14.020 1.00 98.44 236 ALA A C 1
ATOM 1700 O O . ALA A 1 236 ? 2.933 14.681 -13.962 1.00 98.44 236 ALA A O 1
ATOM 1701 N N . ARG A 1 237 ? 3.040 12.643 -14.923 1.00 98.38 237 ARG A N 1
ATOM 1702 C CA . ARG A 1 237 ? 1.878 12.739 -15.807 1.00 98.38 237 ARG A CA 1
ATOM 1703 C C . ARG A 1 237 ? 1.066 11.459 -15.726 1.00 98.38 237 ARG A C 1
ATOM 1705 O O . ARG A 1 237 ? 1.644 10.380 -15.608 1.00 98.38 237 ARG A O 1
ATOM 1712 N N . VAL A 1 238 ? -0.254 11.585 -15.800 1.00 98.31 238 VAL A N 1
ATOM 1713 C CA . VAL A 1 238 ? -1.190 10.455 -15.752 1.00 98.31 238 VAL A CA 1
ATOM 1714 C C . VAL A 1 238 ? -2.212 10.614 -16.865 1.00 98.31 238 VAL A C 1
ATOM 1716 O O . VAL A 1 238 ? -2.730 11.711 -17.080 1.00 98.31 238 VAL A O 1
ATOM 1719 N N . TRP A 1 239 ? -2.506 9.510 -17.547 1.00 97.44 239 TRP A N 1
ATOM 1720 C CA . TRP A 1 239 ? -3.512 9.424 -18.593 1.00 97.44 239 TRP A CA 1
ATOM 1721 C C . TRP A 1 239 ? -4.444 8.258 -18.340 1.00 97.44 239 TRP A C 1
ATOM 1723 O O . TRP A 1 239 ? -3.981 7.167 -17.996 1.00 97.44 239 TRP A O 1
ATOM 1733 N N . ILE A 1 240 ? -5.730 8.474 -18.587 1.00 94.69 240 ILE A N 1
ATOM 1734 C CA . ILE A 1 240 ? -6.725 7.410 -18.612 1.00 94.69 240 ILE A CA 1
ATOM 1735 C C . ILE A 1 240 ? -7.427 7.467 -19.971 1.00 94.69 240 ILE A C 1
ATOM 1737 O O . ILE A 1 240 ? -7.958 8.510 -20.331 1.00 94.69 240 ILE A O 1
ATOM 1741 N N . ASP A 1 241 ? -7.422 6.375 -20.731 1.00 88.19 241 ASP A N 1
ATOM 1742 C CA . ASP A 1 241 ? -7.966 6.308 -22.102 1.00 88.19 241 ASP A CA 1
ATOM 1743 C C . ASP A 1 241 ? -7.436 7.429 -23.013 1.00 88.19 241 ASP A C 1
ATOM 1745 O O . ASP A 1 241 ? -8.195 8.131 -23.670 1.00 88.19 241 ASP A O 1
ATOM 1749 N N . ASP A 1 242 ? -6.115 7.624 -22.991 1.00 87.62 242 ASP A N 1
ATOM 1750 C CA . ASP A 1 242 ? -5.370 8.669 -23.713 1.00 87.62 242 ASP A CA 1
ATOM 1751 C C . ASP A 1 242 ? -5.648 10.125 -23.281 1.00 87.62 242 ASP A C 1
ATOM 1753 O O . ASP A 1 242 ? -4.865 11.020 -23.617 1.00 87.62 242 ASP A O 1
ATOM 1757 N N . ASP A 1 243 ? -6.654 10.372 -22.438 1.00 89.31 243 ASP A N 1
ATOM 1758 C CA . ASP A 1 243 ? -6.889 11.682 -21.830 1.00 89.31 243 ASP A CA 1
ATOM 1759 C C . ASP A 1 243 ? -5.879 11.950 -20.713 1.00 89.31 243 ASP A C 1
ATOM 1761 O O . ASP A 1 243 ? -5.818 11.220 -19.720 1.00 89.31 243 ASP A O 1
ATOM 1765 N N . MET A 1 244 ? -5.112 13.037 -20.828 1.00 94.31 244 MET A N 1
ATOM 1766 C CA . MET A 1 244 ? -4.202 13.477 -19.769 1.00 94.31 244 MET A CA 1
ATOM 1767 C C . MET A 1 244 ? -4.995 14.086 -18.609 1.00 94.31 244 MET A C 1
ATOM 1769 O O . MET A 1 244 ? -5.549 15.177 -18.726 1.00 94.31 244 MET A O 1
ATOM 1773 N N . VAL A 1 245 ? -5.018 13.392 -17.474 1.00 96.00 245 VAL A N 1
ATOM 1774 C CA . VAL A 1 245 ? -5.729 13.822 -16.260 1.00 96.00 245 VAL A CA 1
ATOM 1775 C C . VAL A 1 245 ? -4.808 14.515 -15.256 1.00 96.00 245 VAL A C 1
ATOM 1777 O O . VAL A 1 245 ? -5.276 15.267 -14.410 1.00 96.00 245 VAL A O 1
ATOM 1780 N N . LEU A 1 246 ? -3.491 14.317 -15.359 1.00 97.69 246 LEU A N 1
ATOM 1781 C CA . LEU A 1 246 ? -2.499 15.016 -14.544 1.00 97.69 246 LEU A CA 1
ATOM 1782 C C . LEU A 1 246 ? -1.319 15.457 -15.413 1.00 97.69 246 LEU A C 1
ATOM 1784 O O . LEU A 1 246 ? -0.719 14.619 -16.085 1.00 97.69 246 LEU A O 1
ATOM 1788 N N . ASP A 1 247 ? -0.939 16.735 -15.325 1.00 97.69 247 ASP A N 1
ATOM 1789 C CA . ASP A 1 247 ? 0.319 17.260 -15.873 1.00 97.69 247 ASP A CA 1
ATOM 1790 C C . ASP A 1 247 ? 1.077 18.068 -14.819 1.00 97.69 247 ASP A C 1
ATOM 1792 O O . ASP A 1 247 ? 0.829 19.253 -14.594 1.00 97.69 247 ASP A O 1
ATOM 1796 N N . LYS A 1 248 ? 1.987 17.394 -14.118 1.00 97.62 248 LYS A N 1
ATOM 1797 C CA . LYS A 1 248 ? 2.791 17.957 -13.034 1.00 97.62 248 LYS A CA 1
ATOM 1798 C C . LYS A 1 248 ? 4.254 17.566 -13.214 1.00 97.62 248 LYS A C 1
ATOM 1800 O O . LYS A 1 248 ? 4.836 16.889 -12.374 1.00 97.62 248 LYS A O 1
ATOM 1805 N N . TRP A 1 249 ? 4.874 18.002 -14.308 1.00 96.31 249 TRP A N 1
ATOM 1806 C CA . TRP A 1 249 ? 6.237 17.600 -14.696 1.00 96.31 249 TRP A CA 1
ATOM 1807 C C . TRP A 1 249 ? 7.386 18.294 -13.926 1.00 96.31 249 TRP A C 1
ATOM 1809 O O . TRP A 1 249 ? 8.504 18.403 -14.422 1.00 96.31 249 TRP A O 1
ATOM 1819 N N . THR A 1 250 ? 7.129 18.745 -12.698 1.00 96.56 250 THR A N 1
ATOM 1820 C CA . THR A 1 250 ? 8.130 19.347 -11.802 1.00 96.56 250 THR A CA 1
ATOM 1821 C C . THR A 1 250 ? 8.089 18.622 -10.457 1.00 96.56 250 THR A C 1
ATOM 1823 O O . THR A 1 250 ? 6.976 18.432 -9.949 1.00 96.56 250 THR A O 1
ATOM 1826 N N . PRO A 1 251 ? 9.248 18.253 -9.862 1.00 96.31 251 PRO A N 1
ATOM 1827 C CA . PRO A 1 251 ? 9.309 17.664 -8.529 1.00 96.31 251 PRO A CA 1
ATOM 1828 C C . PRO A 1 251 ? 8.555 18.492 -7.496 1.00 96.31 251 PRO A C 1
ATOM 1830 O O . PRO A 1 251 ? 8.847 19.671 -7.297 1.00 96.31 251 PRO A O 1
ATOM 1833 N N . GLN A 1 252 ? 7.556 17.882 -6.864 1.00 95.12 252 GLN A N 1
ATOM 1834 C CA . GLN A 1 252 ? 6.713 18.548 -5.876 1.00 95.12 252 GLN A CA 1
ATOM 1835 C C . GLN A 1 252 ? 6.095 17.553 -4.893 1.00 95.12 252 GLN A C 1
ATOM 1837 O O . GLN A 1 252 ? 6.201 16.338 -5.066 1.00 95.12 252 GLN A O 1
ATOM 1842 N N . TRP A 1 253 ? 5.443 18.091 -3.866 1.00 93.31 253 TRP A N 1
ATOM 1843 C CA . TRP A 1 253 ? 4.701 17.330 -2.868 1.00 93.31 253 TRP A CA 1
ATOM 1844 C C . TRP A 1 253 ? 3.205 17.618 -2.975 1.00 93.31 253 TRP A C 1
ATOM 1846 O O . TRP A 1 253 ? 2.806 18.756 -3.224 1.00 93.31 253 TRP A O 1
ATOM 1856 N N . GLY A 1 254 ? 2.381 16.599 -2.748 1.00 91.69 254 GLY A N 1
ATOM 1857 C CA . GLY A 1 254 ? 0.938 16.740 -2.581 1.00 91.69 254 GLY A CA 1
ATOM 1858 C C . GLY A 1 254 ? 0.129 15.657 -3.283 1.00 91.69 254 GLY A C 1
ATOM 1859 O O . GLY A 1 254 ? 0.622 14.945 -4.158 1.00 91.69 254 GLY A O 1
ATOM 1860 N N . THR A 1 255 ? -1.145 15.578 -2.914 1.00 93.31 255 THR A N 1
ATOM 1861 C CA . THR A 1 255 ? -2.131 14.692 -3.538 1.00 93.31 255 THR A CA 1
ATOM 1862 C C . THR A 1 255 ? -3.045 15.501 -4.454 1.00 93.31 255 THR A C 1
ATOM 1864 O O . THR A 1 255 ? -3.384 16.648 -4.168 1.00 93.31 255 THR A O 1
ATOM 1867 N N . THR A 1 256 ? -3.418 14.935 -5.598 1.00 95.38 256 THR A N 1
ATOM 1868 C CA . THR A 1 256 ? -4.408 15.489 -6.528 1.00 95.38 256 THR A CA 1
ATOM 1869 C C . THR A 1 256 ? -5.474 14.439 -6.782 1.00 95.38 256 THR A C 1
ATOM 1871 O O . THR A 1 256 ? -5.152 13.343 -7.230 1.00 95.38 256 THR A O 1
ATOM 1874 N N . ASN A 1 257 ? -6.724 14.793 -6.495 1.00 95.31 257 ASN A N 1
ATOM 1875 C CA . ASN A 1 257 ? -7.888 13.936 -6.665 1.00 95.31 257 ASN A CA 1
ATOM 1876 C C . ASN A 1 257 ? -8.793 14.537 -7.736 1.00 95.31 257 ASN A C 1
ATOM 1878 O O . ASN A 1 257 ? -9.136 15.718 -7.676 1.00 95.31 257 ASN A O 1
ATOM 1882 N N . ILE A 1 258 ? -9.171 13.727 -8.720 1.00 95.06 258 ILE A N 1
ATOM 1883 C CA . ILE A 1 258 ? -10.047 14.140 -9.817 1.00 95.06 258 ILE A CA 1
ATOM 1884 C C . ILE A 1 258 ? -11.187 13.140 -9.912 1.00 95.06 258 ILE A C 1
ATOM 1886 O O . ILE A 1 258 ? -10.952 11.956 -10.142 1.00 95.06 258 ILE A O 1
ATOM 1890 N N . THR A 1 259 ? -12.423 13.609 -9.758 1.00 95.75 259 THR A N 1
ATOM 1891 C CA . THR A 1 259 ? -13.593 12.783 -10.059 1.00 95.75 259 THR A CA 1
ATOM 1892 C C . THR A 1 259 ? -13.692 12.590 -11.569 1.00 95.75 259 THR A C 1
ATOM 1894 O O . THR A 1 259 ? -13.746 13.571 -12.313 1.00 95.75 259 THR A O 1
ATOM 1897 N N . ARG A 1 260 ? -13.722 11.338 -12.025 1.00 95.06 260 ARG A N 1
ATOM 1898 C CA . ARG A 1 260 ? -13.873 10.967 -13.432 1.00 95.06 260 ARG A CA 1
ATOM 1899 C C . ARG A 1 260 ? -14.994 9.931 -13.574 1.00 95.06 260 ARG A C 1
ATOM 1901 O O . ARG A 1 260 ? -14.894 8.870 -12.956 1.00 95.06 260 ARG A O 1
ATOM 1908 N N . PRO A 1 261 ? -16.025 10.189 -14.393 1.00 96.25 261 PRO A N 1
ATOM 1909 C CA . PRO A 1 261 ? -16.990 9.162 -14.752 1.00 96.25 261 PRO A CA 1
ATOM 1910 C C . PRO A 1 261 ? -16.297 8.109 -15.618 1.00 96.25 261 PRO A C 1
ATOM 1912 O O . PRO A 1 261 ? -15.616 8.442 -16.590 1.00 96.25 261 PRO A O 1
ATOM 1915 N N . MET A 1 262 ? -16.457 6.838 -15.264 1.00 95.38 262 MET A N 1
ATOM 1916 C CA . MET A 1 262 ? -15.892 5.709 -16.002 1.00 95.38 262 MET A CA 1
ATOM 1917 C C . MET A 1 262 ? -17.002 4.728 -16.359 1.00 95.38 262 MET A C 1
ATOM 1919 O O . MET A 1 262 ? -17.913 4.482 -15.569 1.00 95.38 262 MET A O 1
ATOM 1923 N N . THR A 1 263 ? -16.950 4.186 -17.571 1.00 96.00 263 THR A N 1
ATOM 1924 C CA . THR A 1 263 ? -17.894 3.166 -18.031 1.00 96.00 263 THR A CA 1
ATOM 1925 C C . THR A 1 263 ? -17.497 1.791 -17.513 1.00 96.00 263 THR A C 1
ATOM 1927 O O . THR A 1 263 ? -16.330 1.531 -17.259 1.00 96.00 263 THR A O 1
ATOM 1930 N N . GLN A 1 264 ? -18.453 0.873 -17.388 1.00 95.75 264 GLN A N 1
ATOM 1931 C CA . GLN A 1 264 ? -18.117 -0.533 -17.181 1.00 95.75 264 GLN A CA 1
ATOM 1932 C C . GLN A 1 264 ? -17.240 -1.047 -18.333 1.00 95.75 264 GLN A C 1
ATOM 1934 O O . GLN A 1 264 ? -17.561 -0.833 -19.503 1.00 95.75 264 GLN A O 1
ATOM 1939 N N . GLY A 1 265 ? -16.184 -1.788 -18.000 1.00 89.50 265 GLY A N 1
ATOM 1940 C CA . GLY A 1 265 ? -15.294 -2.410 -18.975 1.00 89.50 265 GLY A CA 1
ATOM 1941 C C . GLY A 1 265 ? -13.834 -2.033 -18.774 1.00 89.50 265 GLY A C 1
ATOM 1942 O O . GLY A 1 265 ? -13.426 -1.575 -17.710 1.00 89.50 265 GLY A O 1
ATOM 1943 N N . ARG A 1 266 ? -13.029 -2.285 -19.804 1.00 89.25 266 ARG A N 1
ATOM 1944 C CA . ARG A 1 266 ? -11.575 -2.164 -19.734 1.00 89.25 266 ARG A CA 1
ATOM 1945 C C . ARG A 1 266 ? -11.128 -0.751 -20.101 1.00 89.25 266 ARG A C 1
ATOM 1947 O O . ARG A 1 266 ? -11.430 -0.291 -21.198 1.00 89.25 266 ARG A O 1
ATOM 1954 N N . HIS A 1 267 ? -10.361 -0.122 -19.219 1.00 89.31 267 HIS A N 1
ATOM 1955 C CA . HIS A 1 267 ? -9.822 1.228 -19.388 1.00 89.31 267 HIS A CA 1
ATOM 1956 C C . HIS A 1 267 ? -8.296 1.208 -19.423 1.00 89.31 267 HIS A C 1
ATOM 1958 O O . HIS A 1 267 ? -7.660 0.479 -18.656 1.00 89.31 267 HIS A O 1
ATOM 1964 N N . GLN A 1 268 ? -7.701 1.999 -20.315 1.00 90.56 268 GLN A N 1
ATOM 1965 C CA . GLN A 1 268 ? -6.246 2.120 -20.404 1.00 90.56 268 GLN A CA 1
ATOM 1966 C C . GLN A 1 268 ? -5.751 3.135 -19.387 1.00 90.56 268 GLN A C 1
ATOM 1968 O O . GLN A 1 268 ? -6.311 4.218 -19.258 1.00 90.56 268 GLN A O 1
ATOM 1973 N N . VAL A 1 269 ? -4.666 2.809 -18.698 1.00 95.31 269 VAL A N 1
ATOM 1974 C CA . VAL A 1 269 ? -4.026 3.699 -17.735 1.00 95.31 269 VAL A CA 1
ATOM 1975 C C . VAL A 1 269 ? -2.553 3.796 -18.061 1.00 95.31 269 VAL A C 1
ATOM 1977 O O . VAL A 1 269 ? -1.855 2.790 -18.217 1.00 95.31 269 VAL A O 1
ATOM 1980 N N . ARG A 1 270 ? -2.064 5.029 -18.118 1.00 96.12 270 ARG A N 1
ATOM 1981 C CA . ARG A 1 270 ? -0.644 5.322 -18.236 1.00 96.12 270 ARG A CA 1
ATOM 1982 C C . ARG A 1 270 ? -0.238 6.302 -17.160 1.00 96.12 270 ARG A C 1
ATOM 1984 O O . ARG A 1 270 ? -0.967 7.242 -16.857 1.00 96.12 270 ARG A O 1
ATOM 1991 N N . ALA A 1 271 ? 0.960 6.123 -16.635 1.00 98.06 271 ALA A N 1
ATOM 1992 C CA . ALA A 1 271 ? 1.590 7.117 -15.791 1.00 98.06 271 ALA A CA 1
ATOM 1993 C C . ALA A 1 271 ? 3.077 7.176 -16.106 1.00 98.06 271 ALA A C 1
ATOM 1995 O O . ALA A 1 271 ? 3.706 6.154 -16.359 1.00 98.06 271 ALA A O 1
ATOM 1996 N N . THR A 1 272 ? 3.655 8.364 -16.065 1.00 98.25 272 THR A N 1
ATOM 1997 C CA . THR A 1 272 ? 5.105 8.528 -16.113 1.00 98.25 272 THR A CA 1
ATOM 1998 C C . THR A 1 272 ? 5.496 9.442 -14.978 1.00 98.25 272 THR A C 1
ATOM 2000 O O . THR A 1 272 ? 4.898 10.507 -14.838 1.00 98.25 272 THR A O 1
ATOM 2003 N N . TYR A 1 273 ? 6.491 9.056 -14.185 1.00 98.50 273 TYR A N 1
ATOM 2004 C CA . TYR A 1 273 ? 7.060 9.932 -13.168 1.00 98.50 273 TYR A CA 1
ATOM 2005 C C . TYR A 1 273 ? 8.585 9.896 -13.189 1.00 98.50 273 TYR A C 1
ATOM 2007 O O . TYR A 1 273 ? 9.188 8.959 -13.713 1.00 98.50 273 TYR A O 1
ATOM 2015 N N . PHE A 1 274 ? 9.212 10.922 -12.622 1.00 98.38 274 PHE A N 1
ATOM 2016 C CA . PHE A 1 274 ? 10.661 10.993 -12.476 1.00 98.38 274 PHE A CA 1
ATOM 2017 C C . PHE A 1 274 ? 11.073 11.597 -11.138 1.00 98.38 274 PHE A C 1
ATOM 2019 O O . PHE A 1 274 ? 10.353 12.410 -10.553 1.00 98.38 274 PHE A O 1
ATOM 2026 N N . ASN A 1 275 ? 12.270 11.228 -10.695 1.00 97.25 275 ASN A N 1
ATOM 2027 C CA . ASN A 1 275 ? 12.952 11.808 -9.549 1.00 97.25 275 ASN A CA 1
ATOM 2028 C C . ASN A 1 275 ? 14.333 12.326 -9.973 1.00 97.25 275 ASN A C 1
ATOM 2030 O O . ASN A 1 275 ? 15.024 11.696 -10.773 1.00 97.25 275 ASN A O 1
ATOM 2034 N N . THR A 1 276 ? 14.737 13.477 -9.439 1.00 96.75 276 THR A N 1
ATOM 2035 C CA . THR A 1 276 ? 16.066 14.065 -9.675 1.00 96.75 276 THR A CA 1
ATOM 2036 C C . THR A 1 276 ? 17.049 13.773 -8.550 1.00 96.75 276 THR A C 1
ATOM 2038 O O . THR A 1 276 ? 18.234 13.611 -8.815 1.00 96.75 276 THR A O 1
ATOM 2041 N N . SER A 1 277 ? 16.575 13.754 -7.306 1.00 95.75 277 SER A N 1
ATOM 2042 C CA . SER A 1 277 ? 17.403 13.555 -6.118 1.00 95.75 277 SER A CA 1
ATOM 2043 C C . SER A 1 277 ? 16.549 13.268 -4.890 1.00 95.75 277 SER A C 1
ATOM 2045 O O . SER A 1 277 ? 15.487 13.878 -4.751 1.00 95.75 277 SER A O 1
ATOM 2047 N N . GLY A 1 278 ? 17.062 12.492 -3.942 1.00 94.19 278 GLY A N 1
ATOM 2048 C CA . GLY A 1 278 ? 16.439 12.266 -2.642 1.00 94.19 278 GLY A CA 1
ATOM 2049 C C . GLY A 1 278 ? 15.213 11.365 -2.733 1.00 94.19 278 GLY A C 1
ATOM 2050 O O . GLY A 1 278 ? 15.053 10.596 -3.674 1.00 94.19 278 GLY A O 1
ATOM 2051 N N . ILE A 1 279 ? 14.325 11.461 -1.743 1.00 93.38 279 ILE A N 1
ATOM 2052 C CA . ILE A 1 279 ? 13.184 10.547 -1.655 1.00 93.38 279 ILE A CA 1
ATOM 2053 C C . ILE A 1 279 ? 12.273 10.708 -2.878 1.00 93.38 279 ILE A C 1
ATOM 2055 O O . ILE A 1 279 ? 12.007 11.831 -3.305 1.00 93.38 279 ILE A O 1
ATOM 2059 N N . ALA A 1 280 ? 11.788 9.597 -3.421 1.00 95.69 280 ALA A N 1
ATOM 2060 C CA . ALA A 1 280 ? 10.813 9.552 -4.495 1.00 95.69 280 ALA A CA 1
ATOM 2061 C C . ALA A 1 280 ? 9.550 8.834 -4.011 1.00 95.69 280 ALA A C 1
ATOM 2063 O O . ALA A 1 280 ? 9.553 7.618 -3.819 1.00 95.69 280 ALA A O 1
ATOM 2064 N N . HIS A 1 281 ? 8.461 9.582 -3.848 1.00 95.00 281 HIS A N 1
ATOM 2065 C CA . HIS A 1 281 ? 7.144 9.018 -3.574 1.00 95.00 281 HIS A CA 1
ATOM 2066 C C . HIS A 1 281 ? 6.228 9.251 -4.765 1.00 95.00 281 HIS A C 1
ATOM 2068 O O . HIS A 1 281 ? 5.977 10.392 -5.156 1.00 95.00 281 HIS A O 1
ATOM 2074 N N . PHE A 1 282 ? 5.695 8.168 -5.310 1.00 96.62 282 PHE A N 1
ATOM 2075 C CA . PHE A 1 282 ? 4.643 8.221 -6.313 1.00 96.62 282 PHE A CA 1
ATOM 2076 C C . PHE A 1 282 ? 3.547 7.246 -5.914 1.00 96.62 282 PHE A C 1
ATOM 2078 O O . PHE A 1 282 ? 3.835 6.124 -5.496 1.00 96.62 282 PHE A O 1
ATOM 2085 N N . GLY A 1 283 ? 2.295 7.648 -6.075 1.00 96.06 283 GLY A N 1
ATOM 2086 C CA . GLY A 1 283 ? 1.194 6.708 -6.010 1.00 96.06 283 GLY A CA 1
ATOM 2087 C C . GLY A 1 283 ? 0.031 7.109 -6.884 1.00 96.06 283 GLY A C 1
ATOM 2088 O O . GLY A 1 283 ? -0.238 8.295 -7.056 1.00 96.06 283 GLY A O 1
ATOM 2089 N N . LEU A 1 284 ? -0.638 6.106 -7.440 1.00 96.75 284 LEU A N 1
ATOM 2090 C CA . LEU A 1 284 ? -1.831 6.256 -8.260 1.00 96.75 284 LEU A CA 1
ATOM 2091 C C . LEU A 1 284 ? -2.881 5.260 -7.776 1.00 96.75 284 LEU A C 1
ATOM 2093 O O . LEU A 1 284 ? -2.564 4.101 -7.526 1.00 96.75 284 LEU A O 1
ATOM 2097 N N . SER A 1 285 ? -4.133 5.687 -7.658 1.00 96.69 285 SER A N 1
ATOM 2098 C CA . SER A 1 285 ? -5.277 4.802 -7.421 1.00 96.69 285 SER A CA 1
ATOM 2099 C C . SER A 1 285 ? -6.530 5.354 -8.095 1.00 96.69 285 SER A C 1
ATOM 2101 O O . SER A 1 285 ? -6.630 6.561 -8.324 1.00 96.69 285 SER A O 1
ATOM 2103 N N . LEU A 1 286 ? -7.464 4.463 -8.442 1.00 96.50 286 LEU A N 1
ATOM 2104 C CA . LEU A 1 286 ? -8.738 4.806 -9.075 1.00 96.50 286 LEU A CA 1
ATOM 2105 C C . LEU A 1 286 ? -9.947 4.250 -8.292 1.00 96.50 286 LEU A C 1
ATOM 2107 O O . LEU A 1 286 ? -10.772 3.542 -8.880 1.00 96.50 286 LEU A O 1
ATOM 2111 N N . PRO A 1 287 ? -10.068 4.512 -6.973 1.00 96.50 287 PRO A N 1
ATOM 2112 C CA . PRO A 1 287 ? -11.201 4.041 -6.181 1.00 96.50 287 PRO A CA 1
ATOM 2113 C C . PRO A 1 287 ? -12.543 4.535 -6.705 1.00 96.50 287 PRO A C 1
ATOM 2115 O O . PRO A 1 287 ? -12.644 5.594 -7.330 1.00 96.50 287 PRO A O 1
ATOM 2118 N N . ARG A 1 288 ? -13.597 3.783 -6.384 1.00 95.25 288 ARG A N 1
ATOM 2119 C CA . ARG A 1 288 ? -14.979 4.261 -6.510 1.00 95.25 288 ARG A CA 1
ATOM 2120 C C . ARG A 1 288 ? -15.138 5.555 -5.710 1.00 95.25 288 ARG A C 1
ATOM 2122 O O . ARG A 1 288 ? -14.601 5.671 -4.610 1.00 95.25 288 ARG A O 1
ATOM 2129 N N . ALA A 1 289 ? -15.906 6.512 -6.224 1.00 94.00 289 ALA A N 1
ATOM 2130 C CA . ALA A 1 289 ? -16.145 7.778 -5.528 1.00 94.00 289 ALA A CA 1
ATOM 2131 C C . ALA A 1 289 ? -17.131 7.652 -4.356 1.00 94.00 289 ALA A C 1
ATOM 2133 O O . ALA A 1 289 ? -17.126 8.483 -3.447 1.00 94.00 289 ALA A O 1
ATOM 2134 N N . THR A 1 290 ? -17.984 6.627 -4.370 1.00 93.06 290 THR A N 1
ATOM 2135 C CA . THR A 1 290 ? -19.043 6.439 -3.376 1.00 93.06 290 THR A CA 1
ATOM 2136 C C . THR A 1 290 ? -18.679 5.369 -2.344 1.00 93.06 290 THR A C 1
ATOM 2138 O O . THR A 1 290 ? -18.249 4.283 -2.748 1.00 93.06 290 THR A O 1
ATOM 2141 N N . PRO A 1 291 ? -18.904 5.633 -1.043 1.00 94.44 291 PRO A N 1
ATOM 2142 C CA . PRO A 1 291 ? -18.730 4.643 0.015 1.00 94.44 291 PRO A CA 1
ATOM 2143 C C . PRO A 1 291 ? -19.726 3.481 -0.103 1.00 94.44 291 PRO A C 1
ATOM 2145 O O . PRO A 1 291 ? -20.711 3.550 -0.845 1.00 94.44 291 PRO A O 1
ATOM 2148 N N . GLY A 1 292 ? -19.460 2.414 0.648 1.00 93.38 292 GLY A N 1
ATOM 2149 C CA . GLY A 1 292 ? -20.313 1.233 0.720 1.00 93.38 292 GLY A CA 1
ATOM 2150 C C . GLY A 1 292 ? -21.395 1.326 1.803 1.00 93.38 292 GLY A C 1
ATOM 2151 O O . GLY A 1 292 ? -21.391 2.244 2.630 1.00 93.38 292 GLY A O 1
ATOM 2152 N N . PRO A 1 293 ? -22.347 0.378 1.823 1.00 94.44 293 PRO A N 1
ATOM 2153 C CA . PRO A 1 293 ? -23.332 0.275 2.895 1.00 94.44 293 PRO A CA 1
ATOM 2154 C C . PRO A 1 293 ? -22.679 -0.215 4.192 1.00 94.44 293 PRO A C 1
ATOM 2156 O O . PRO A 1 293 ? -21.751 -1.019 4.151 1.00 94.44 293 PRO A O 1
ATOM 2159 N N . ALA A 1 294 ? -23.202 0.213 5.342 1.00 94.81 294 ALA A N 1
ATOM 2160 C CA . ALA A 1 294 ? -22.717 -0.255 6.637 1.00 94.81 294 ALA A CA 1
ATOM 2161 C C . ALA A 1 294 ? -22.875 -1.768 6.825 1.00 94.81 294 ALA A C 1
ATOM 2163 O O . ALA A 1 294 ? -23.805 -2.374 6.285 1.00 94.81 294 ALA A O 1
ATOM 2164 N N . SER A 1 295 ? -21.965 -2.369 7.596 1.00 92.38 295 SER A N 1
ATOM 2165 C CA . SER A 1 295 ? -22.079 -3.780 7.954 1.00 92.38 295 SER A CA 1
ATOM 2166 C C . SER A 1 295 ? -23.302 -4.046 8.836 1.00 92.38 295 SER A C 1
ATOM 2168 O O . SER A 1 295 ? -23.682 -3.227 9.672 1.00 92.38 295 SER A O 1
ATOM 2170 N N . ASN A 1 296 ? -23.929 -5.210 8.661 1.00 90.88 296 ASN A N 1
ATOM 2171 C CA . ASN A 1 296 ? -25.119 -5.619 9.416 1.00 90.88 296 ASN A CA 1
ATOM 2172 C C . ASN A 1 296 ? -24.796 -6.410 10.697 1.00 90.88 296 ASN A C 1
ATOM 2174 O O . ASN A 1 296 ? -25.697 -6.655 11.496 1.00 90.88 296 ASN A O 1
ATOM 2178 N N . ASN A 1 297 ? -23.537 -6.807 10.886 1.00 88.12 297 ASN A N 1
ATOM 2179 C CA . ASN A 1 297 ? -23.043 -7.548 12.050 1.00 88.12 297 ASN A CA 1
ATOM 2180 C C . ASN A 1 297 ? -22.337 -6.651 13.085 1.00 88.12 297 ASN A C 1
ATOM 2182 O O . ASN A 1 297 ? -21.899 -7.147 14.116 1.00 88.12 297 ASN A O 1
ATOM 2186 N N . GLY A 1 298 ? -22.259 -5.338 12.836 1.00 84.56 298 GLY A N 1
ATOM 2187 C CA . GLY A 1 298 ? -21.602 -4.381 13.729 1.00 84.56 298 GLY A CA 1
ATOM 2188 C C . GLY A 1 298 ? -20.100 -4.208 13.498 1.00 84.56 298 GLY A C 1
ATOM 2189 O O . GLY A 1 298 ? -19.484 -3.434 14.228 1.00 84.56 298 GLY A O 1
ATOM 2190 N N . ASN A 1 299 ? -19.520 -4.862 12.485 1.00 93.31 299 ASN A N 1
ATOM 2191 C CA . ASN A 1 299 ? -18.122 -4.643 12.117 1.00 93.31 299 ASN A CA 1
ATOM 2192 C C . ASN A 1 299 ? -17.885 -3.188 11.719 1.00 93.31 299 ASN A C 1
ATOM 2194 O O . ASN A 1 299 ? -18.740 -2.540 11.103 1.00 93.31 299 ASN A O 1
ATOM 2198 N N . TYR A 1 300 ? -16.683 -2.699 12.021 1.00 96.81 300 TYR A N 1
ATOM 2199 C CA . TYR A 1 300 ? -16.212 -1.462 11.422 1.00 96.81 300 TYR A CA 1
ATOM 2200 C C . TYR A 1 300 ? -16.135 -1.605 9.898 1.00 96.81 300 TYR A C 1
ATOM 2202 O O . TYR A 1 300 ? -15.874 -2.682 9.357 1.00 96.81 300 TYR A O 1
ATOM 2210 N N . PHE A 1 301 ? -16.312 -0.472 9.228 1.00 97.81 301 PHE A N 1
ATOM 2211 C CA . PHE A 1 301 ? -16.312 -0.289 7.781 1.00 97.81 301 PHE A CA 1
ATOM 2212 C C . PHE A 1 301 ? -17.490 -0.952 7.067 1.00 97.81 301 PHE A C 1
ATOM 2214 O O . PHE A 1 301 ? -18.291 -1.696 7.635 1.00 97.81 301 PHE A O 1
ATOM 2221 N N . ALA A 1 302 ? -17.627 -0.617 5.789 1.00 97.19 302 ALA A N 1
ATOM 2222 C CA . ALA A 1 302 ? -18.729 -1.073 4.968 1.00 97.19 302 ALA A CA 1
ATOM 2223 C C . ALA A 1 302 ? -18.776 -2.602 4.874 1.00 97.19 302 ALA A C 1
ATOM 2225 O O . ALA A 1 302 ? -17.745 -3.279 4.896 1.00 97.19 302 ALA A O 1
ATOM 2226 N N . ALA A 1 303 ? -19.973 -3.151 4.670 1.00 95.62 303 ALA A N 1
ATOM 2227 C CA . ALA A 1 303 ? -20.178 -4.578 4.425 1.00 95.62 303 ALA A CA 1
ATOM 2228 C C . ALA A 1 303 ? -19.367 -5.079 3.216 1.00 95.62 303 ALA A C 1
ATOM 2230 O O . ALA A 1 303 ? -18.964 -6.237 3.150 1.00 95.62 303 ALA A O 1
ATOM 2231 N N . ASP A 1 304 ? -19.134 -4.200 2.238 1.00 94.12 304 ASP A N 1
ATOM 2232 C CA . ASP A 1 304 ? -18.391 -4.503 1.023 1.00 94.12 304 ASP A CA 1
ATOM 2233 C C . ASP A 1 304 ? -16.887 -4.186 1.129 1.00 94.12 304 ASP A C 1
ATOM 2235 O O . ASP A 1 304 ? -16.172 -4.458 0.158 1.00 94.12 304 ASP A O 1
ATOM 2239 N N . SER A 1 305 ? -16.415 -3.684 2.283 1.00 96.81 305 SER A N 1
ATOM 2240 C CA . SER A 1 305 ? -14.998 -3.459 2.592 1.00 96.81 305 SER A CA 1
ATOM 2241 C C . SER A 1 305 ? -14.191 -4.745 2.432 1.00 96.81 305 SER A C 1
ATOM 2243 O O . SER A 1 305 ? -14.635 -5.833 2.795 1.00 96.81 305 SER A O 1
ATOM 2245 N N . PHE A 1 306 ? -12.957 -4.618 1.946 1.00 95.62 306 PHE A N 1
ATOM 2246 C CA . PHE A 1 306 ? -12.021 -5.736 1.841 1.00 95.62 306 PHE A CA 1
ATOM 2247 C C . PHE A 1 306 ? -11.664 -6.356 3.205 1.00 95.62 306 PHE A C 1
ATOM 2249 O O . PHE A 1 306 ? -11.289 -7.527 3.241 1.00 95.62 306 PHE A O 1
ATOM 2256 N N . TRP A 1 307 ? -11.851 -5.633 4.316 1.00 97.25 307 TRP A N 1
ATOM 2257 C CA . TRP A 1 307 ? -11.730 -6.190 5.668 1.00 97.25 307 TRP A CA 1
ATOM 2258 C C . TRP A 1 307 ? -12.879 -7.136 6.017 1.00 97.25 307 TRP A C 1
ATOM 2260 O O . TRP A 1 307 ? -12.659 -8.144 6.674 1.00 97.25 307 TRP A O 1
ATOM 2270 N N . ASN A 1 308 ? -14.087 -6.868 5.521 1.00 96.94 308 ASN A N 1
ATOM 2271 C CA . ASN A 1 308 ? -15.301 -7.617 5.860 1.00 96.94 308 ASN A CA 1
ATOM 2272 C C . ASN A 1 308 ? -15.638 -8.718 4.841 1.00 96.94 308 ASN A C 1
ATOM 2274 O O . ASN A 1 308 ? -16.738 -9.270 4.847 1.00 96.94 308 ASN A O 1
ATOM 2278 N N . ARG A 1 309 ? -14.700 -9.065 3.948 1.00 94.62 309 ARG A N 1
ATOM 2279 C CA . ARG A 1 309 ? -14.884 -10.132 2.954 1.00 94.62 309 ARG A CA 1
ATOM 2280 C C . ARG A 1 309 ? -13.982 -11.326 3.233 1.00 94.62 309 ARG A C 1
ATOM 2282 O O . ARG A 1 309 ? -12.794 -11.124 3.479 1.00 94.62 309 ARG A O 1
ATOM 2289 N N . PRO A 1 310 ? -14.475 -12.570 3.110 1.00 97.06 310 PRO A N 1
ATOM 2290 C CA . PRO A 1 310 ? -13.629 -13.752 3.227 1.00 97.06 310 PRO A CA 1
ATOM 2291 C C . PRO A 1 310 ? -12.603 -13.826 2.088 1.00 97.06 310 PRO A C 1
ATOM 2293 O O . PRO A 1 310 ? -12.729 -13.163 1.052 1.00 97.06 310 PRO A O 1
ATOM 2296 N N . VAL A 1 311 ? -11.573 -14.647 2.274 1.00 97.88 311 VAL A N 1
ATOM 2297 C CA . VAL A 1 311 ? -10.657 -15.018 1.195 1.00 97.88 311 VAL A CA 1
ATOM 2298 C C . VAL A 1 311 ? -11.428 -15.867 0.176 1.00 97.88 311 VAL A C 1
ATOM 2300 O O . VAL A 1 311 ? -12.095 -16.827 0.571 1.00 97.88 311 VAL A O 1
ATOM 2303 N N . PRO A 1 312 ? -11.351 -15.564 -1.134 1.00 94.19 312 PRO A N 1
ATOM 2304 C CA . PRO A 1 312 ? -11.963 -16.407 -2.155 1.00 94.19 312 PRO A CA 1
ATOM 2305 C C . PRO A 1 312 ? -11.430 -17.854 -2.096 1.00 94.19 312 PRO A C 1
ATOM 2307 O O . PRO A 1 312 ? -10.221 -18.041 -1.949 1.00 94.19 312 PRO A O 1
ATOM 2310 N N . PRO A 1 313 ? -12.272 -18.892 -2.273 1.00 90.81 313 PRO A N 1
ATOM 2311 C CA . PRO A 1 313 ? -11.839 -20.295 -2.188 1.00 90.81 313 PRO A CA 1
ATOM 2312 C C . PRO A 1 313 ? -10.689 -20.673 -3.138 1.00 90.81 313 PRO A C 1
ATOM 2314 O O . PRO A 1 313 ? -9.910 -21.576 -2.850 1.00 90.81 313 PRO A O 1
ATOM 2317 N N . ASN A 1 314 ? -10.580 -19.976 -4.268 1.00 89.12 314 ASN A N 1
ATOM 2318 C CA . ASN A 1 314 ? -9.576 -20.166 -5.313 1.00 89.12 314 ASN A CA 1
ATOM 2319 C C . ASN A 1 314 ? -8.484 -19.082 -5.301 1.00 89.12 314 ASN A C 1
ATOM 2321 O O . ASN A 1 314 ? -7.896 -18.797 -6.346 1.00 89.12 314 ASN A O 1
ATOM 2325 N N . ALA A 1 315 ? -8.234 -18.449 -4.151 1.00 94.62 315 ALA A N 1
ATOM 2326 C CA . ALA A 1 315 ? -7.170 -17.463 -4.023 1.00 94.62 315 ALA A CA 1
ATOM 2327 C C . ALA A 1 315 ? -5.811 -18.060 -4.425 1.00 94.62 315 ALA A C 1
ATOM 2329 O O . ALA A 1 315 ? -5.424 -19.144 -3.983 1.00 94.62 315 ALA A O 1
ATOM 2330 N N . ILE A 1 316 ? -5.093 -17.331 -5.275 1.00 94.38 316 ILE A N 1
ATOM 2331 C CA . ILE A 1 316 ? -3.777 -17.727 -5.771 1.00 94.38 316 ILE A CA 1
ATOM 2332 C C . ILE A 1 316 ? -2.721 -17.325 -4.744 1.00 94.38 316 ILE A C 1
ATOM 2334 O O . ILE A 1 316 ? -2.749 -16.213 -4.222 1.00 94.38 316 ILE A O 1
ATOM 2338 N N . VAL A 1 317 ? -1.786 -18.226 -4.458 1.00 95.19 317 VAL A N 1
ATOM 2339 C CA . VAL A 1 317 ? -0.629 -17.944 -3.598 1.00 95.19 317 VAL A CA 1
ATOM 2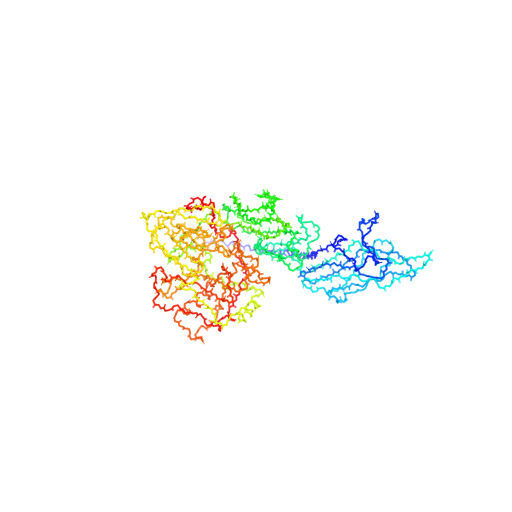340 C C . VAL A 1 317 ? 0.403 -17.148 -4.394 1.00 95.19 317 VAL A C 1
ATOM 2342 O O . VAL A 1 317 ? 0.684 -17.482 -5.545 1.00 95.19 317 VAL A O 1
ATOM 2345 N N . ASP A 1 318 ? 0.966 -16.098 -3.796 1.00 93.50 318 ASP A N 1
ATOM 2346 C CA . ASP A 1 318 ? 2.051 -15.338 -4.415 1.00 93.50 318 ASP A CA 1
ATOM 2347 C C . ASP A 1 318 ? 3.278 -16.255 -4.574 1.00 93.50 318 ASP A C 1
ATOM 2349 O O . ASP A 1 318 ? 3.670 -16.919 -3.609 1.00 93.50 318 ASP A O 1
ATOM 2353 N N . PRO A 1 319 ? 3.922 -16.312 -5.754 1.00 88.50 319 PRO A N 1
ATOM 2354 C CA . PRO A 1 319 ? 5.086 -17.172 -5.970 1.00 88.50 319 PRO A CA 1
ATOM 2355 C C . PRO A 1 319 ? 6.258 -16.871 -5.018 1.00 88.50 319 PRO A C 1
ATOM 2357 O O . PRO A 1 319 ? 7.086 -17.747 -4.775 1.00 88.50 319 PRO A O 1
ATOM 2360 N N . ARG A 1 320 ? 6.325 -15.664 -4.442 1.00 92.56 320 ARG A N 1
ATOM 2361 C CA . ARG A 1 320 ? 7.337 -15.262 -3.450 1.00 92.56 320 ARG A CA 1
ATOM 2362 C C . ARG A 1 320 ? 6.985 -15.691 -2.026 1.00 92.56 320 ARG A C 1
ATOM 2364 O O . ARG A 1 320 ? 7.846 -15.628 -1.150 1.00 92.56 320 ARG A O 1
ATOM 2371 N N . SER A 1 321 ? 5.758 -16.166 -1.790 1.00 94.50 321 SER A N 1
ATOM 2372 C CA . SER A 1 321 ? 5.248 -16.502 -0.458 1.00 94.50 321 SER A CA 1
ATOM 2373 C C . SER A 1 321 ? 6.168 -17.448 0.304 1.00 94.50 321 SER A C 1
ATOM 2375 O O . SER A 1 321 ? 6.406 -17.220 1.482 1.00 94.50 321 SER A O 1
ATOM 2377 N N . ALA A 1 322 ? 6.695 -18.497 -0.333 1.00 92.69 322 ALA A N 1
ATOM 2378 C CA . ALA A 1 322 ? 7.557 -19.460 0.355 1.00 92.69 322 ALA A CA 1
ATOM 2379 C C . ALA A 1 322 ? 8.823 -18.791 0.918 1.00 92.69 322 ALA A C 1
ATOM 2381 O O . ALA A 1 322 ? 9.162 -19.004 2.078 1.00 92.69 322 ALA A O 1
ATOM 2382 N N . GLY A 1 323 ? 9.469 -17.925 0.127 1.00 93.44 323 GLY A N 1
ATOM 2383 C CA . GLY A 1 323 ? 10.644 -17.171 0.565 1.00 93.44 323 GLY A CA 1
ATOM 2384 C C . GLY A 1 323 ? 10.317 -16.195 1.693 1.00 93.44 323 GLY A C 1
ATOM 2385 O O . GLY A 1 323 ? 11.027 -16.165 2.693 1.00 93.44 323 GLY A O 1
ATOM 2386 N N . TRP A 1 324 ? 9.207 -15.459 1.581 1.00 95.00 324 TRP A N 1
ATOM 2387 C CA . TRP A 1 324 ? 8.763 -14.545 2.638 1.00 95.00 324 TRP A CA 1
ATOM 2388 C C . TRP A 1 324 ? 8.440 -15.261 3.947 1.00 95.00 324 TRP A C 1
ATOM 2390 O O . TRP A 1 324 ? 8.821 -14.765 5.001 1.00 95.00 324 TRP A O 1
ATOM 2400 N N . ILE A 1 325 ? 7.790 -16.426 3.892 1.00 95.06 325 ILE A N 1
ATOM 2401 C CA . ILE A 1 325 ? 7.495 -17.231 5.083 1.00 95.06 325 ILE A CA 1
ATOM 2402 C C . ILE A 1 325 ? 8.785 -17.751 5.715 1.00 95.06 325 ILE A C 1
ATOM 2404 O O . ILE A 1 325 ? 8.941 -17.617 6.921 1.00 95.06 325 ILE A O 1
ATOM 2408 N N . THR A 1 326 ? 9.739 -18.263 4.929 1.00 92.00 326 THR A N 1
ATOM 2409 C CA . THR A 1 326 ? 11.051 -18.674 5.459 1.00 92.00 326 THR A CA 1
ATOM 2410 C C . THR A 1 326 ? 11.782 -17.514 6.134 1.00 92.00 326 THR A C 1
ATOM 2412 O O . THR A 1 326 ? 12.328 -17.684 7.221 1.00 92.00 326 THR A O 1
ATOM 2415 N N . THR A 1 327 ? 11.790 -16.324 5.524 1.00 90.19 327 THR A N 1
ATOM 2416 C CA . THR A 1 327 ? 12.406 -15.144 6.141 1.00 90.19 327 THR A CA 1
ATOM 2417 C C . THR A 1 327 ? 11.680 -14.745 7.420 1.00 90.19 327 THR A C 1
ATOM 2419 O O . THR A 1 327 ? 12.342 -14.514 8.428 1.00 90.19 327 THR A O 1
ATOM 2422 N N . LEU A 1 328 ? 10.347 -14.701 7.406 1.00 90.69 328 LEU A N 1
ATOM 2423 C CA . LEU A 1 328 ? 9.538 -14.343 8.569 1.00 90.69 328 LEU A CA 1
ATOM 2424 C C . LEU A 1 328 ? 9.800 -15.301 9.740 1.00 90.69 328 LEU A C 1
ATOM 2426 O O . LEU A 1 328 ? 10.242 -14.847 10.787 1.00 90.69 328 LEU A O 1
ATOM 2430 N N . ASP A 1 329 ? 9.678 -16.610 9.509 1.00 88.94 329 ASP A N 1
ATOM 2431 C CA . ASP A 1 329 ? 9.948 -17.689 10.477 1.00 88.94 329 ASP A CA 1
ATOM 2432 C C . ASP A 1 329 ? 11.366 -17.597 11.074 1.00 88.94 329 ASP A C 1
ATOM 2434 O O . ASP A 1 329 ? 11.570 -17.779 12.267 1.00 88.94 329 ASP A O 1
ATOM 2438 N N . SER A 1 330 ? 12.365 -17.221 10.265 1.00 85.44 330 SER A N 1
ATOM 2439 C CA . SER A 1 330 ? 13.747 -17.055 10.744 1.00 85.44 330 SER A CA 1
ATOM 2440 C C . SER A 1 330 ? 14.021 -15.750 11.504 1.00 85.44 330 SER A C 1
ATOM 2442 O O . SER A 1 330 ? 15.031 -15.652 12.201 1.00 85.44 330 SER A O 1
ATOM 2444 N N . THR A 1 331 ? 13.180 -14.727 11.329 1.00 77.75 331 THR A N 1
ATOM 2445 C CA . THR A 1 331 ? 13.413 -13.371 11.862 1.00 77.75 331 THR A CA 1
ATOM 2446 C C . THR A 1 331 ? 12.516 -13.025 13.041 1.00 77.75 331 THR A C 1
ATOM 2448 O O . THR A 1 331 ? 12.806 -12.060 13.745 1.00 77.75 331 THR A O 1
ATOM 2451 N N . THR A 1 332 ? 11.468 -13.811 13.292 1.00 75.12 332 THR A N 1
ATOM 2452 C CA . THR A 1 332 ? 10.562 -13.641 14.429 1.00 75.12 332 THR A CA 1
ATOM 2453 C C . THR A 1 332 ? 10.711 -14.825 15.375 1.00 75.12 332 THR A C 1
ATOM 2455 O O . THR A 1 332 ? 10.370 -15.939 15.007 1.00 75.12 332 THR A O 1
ATOM 2458 N N . SER A 1 333 ? 11.234 -14.611 16.584 1.00 62.41 333 SER A N 1
ATOM 2459 C CA . SER A 1 333 ? 11.609 -15.707 17.495 1.00 62.41 333 SER A CA 1
ATOM 2460 C C . SER A 1 333 ? 10.501 -16.210 18.428 1.00 62.41 333 SER A C 1
ATOM 2462 O O . SER A 1 333 ? 10.741 -17.151 19.176 1.00 62.41 333 SER A O 1
ATOM 2464 N N . ASP A 1 334 ? 9.307 -15.608 18.416 1.00 73.50 334 ASP A N 1
ATOM 2465 C CA . ASP A 1 334 ? 8.306 -15.798 19.483 1.00 73.50 334 ASP A CA 1
ATOM 2466 C C . ASP A 1 334 ? 6.854 -15.884 18.964 1.00 73.50 334 ASP A C 1
ATOM 2468 O O . ASP A 1 334 ? 5.897 -15.564 19.671 1.00 73.50 334 ASP A O 1
ATOM 2472 N N . GLY A 1 335 ? 6.677 -16.328 17.716 1.00 84.06 335 GLY A N 1
ATOM 2473 C CA . GLY A 1 335 ? 5.375 -16.477 17.069 1.00 84.06 335 GLY A CA 1
ATOM 2474 C C . GLY A 1 335 ? 4.705 -15.171 16.656 1.00 84.06 335 GLY A C 1
ATOM 2475 O O . GLY A 1 335 ? 5.374 -14.188 16.335 1.00 84.06 335 GLY A O 1
ATOM 2476 N N . VAL A 1 336 ? 3.368 -15.179 16.589 1.00 94.50 336 VAL A N 1
ATOM 2477 C CA . VAL A 1 336 ? 2.595 -14.018 16.112 1.00 94.50 336 VAL A CA 1
ATOM 2478 C C . VAL A 1 336 ? 2.062 -13.238 17.303 1.00 94.50 336 VAL A C 1
ATOM 2480 O O . VAL A 1 336 ? 1.114 -13.661 17.970 1.00 94.50 336 VAL A O 1
ATOM 2483 N N . TRP A 1 337 ? 2.674 -12.088 17.563 1.00 95.12 337 TRP A N 1
ATOM 2484 C CA . TRP A 1 337 ? 2.296 -11.188 18.645 1.00 95.12 337 TRP A CA 1
ATOM 2485 C C . TRP A 1 337 ? 0.939 -10.545 18.396 1.00 95.12 337 TRP A C 1
ATOM 2487 O O . TRP A 1 337 ? 0.482 -10.433 17.261 1.00 95.12 337 TRP A O 1
ATOM 2497 N N . ILE A 1 338 ? 0.289 -10.101 19.468 1.00 96.44 338 ILE A N 1
ATOM 2498 C CA . ILE A 1 338 ? -0.938 -9.314 19.375 1.00 96.44 338 ILE A CA 1
ATOM 2499 C C . ILE A 1 338 ? -0.801 -8.110 20.293 1.00 96.44 338 ILE A C 1
ATOM 2501 O O . ILE A 1 338 ? -0.780 -8.250 21.516 1.00 96.44 338 ILE A O 1
ATOM 2505 N N . ASN A 1 339 ? -0.720 -6.929 19.695 1.00 95.81 339 ASN A N 1
ATOM 2506 C CA . ASN A 1 339 ? -0.662 -5.675 20.428 1.00 95.81 339 ASN A CA 1
ATOM 2507 C C . ASN A 1 339 ? -2.055 -5.355 20.975 1.00 95.81 339 ASN A C 1
ATOM 2509 O O . ASN A 1 339 ? -3.001 -5.226 20.202 1.00 95.81 339 ASN A O 1
ATOM 2513 N N . SER A 1 340 ? -2.195 -5.242 22.298 1.00 95.06 340 SER A N 1
ATOM 2514 C CA . SER A 1 340 ? -3.501 -5.081 22.968 1.00 95.06 340 SER A CA 1
ATOM 2515 C C . SER A 1 340 ? -3.537 -4.014 24.063 1.00 95.06 340 SER A C 1
ATOM 2517 O O . SER A 1 340 ? -4.573 -3.813 24.693 1.00 95.06 340 SER A O 1
ATOM 2519 N N . THR A 1 341 ? -2.415 -3.340 24.313 1.00 95.12 341 THR A N 1
ATOM 2520 C CA . THR A 1 341 ? -2.305 -2.261 25.308 1.00 95.12 341 THR A CA 1
ATOM 2521 C C . THR A 1 341 ? -1.505 -1.120 24.702 1.00 95.12 341 THR A C 1
ATOM 2523 O O . THR A 1 341 ? -2.040 -0.033 24.497 1.00 95.12 341 THR A O 1
ATOM 2526 N N . ASP A 1 342 ? -0.265 -1.421 24.336 1.00 94.62 342 ASP A N 1
ATOM 2527 C CA . ASP A 1 342 ? 0.675 -0.528 23.670 1.00 94.62 342 ASP A CA 1
ATOM 2528 C C . ASP A 1 342 ? 0.902 -0.993 22.229 1.00 94.62 342 ASP A C 1
ATOM 2530 O O . ASP A 1 342 ? 0.609 -2.148 21.898 1.00 94.62 342 ASP A O 1
ATOM 2534 N N . TRP A 1 343 ? 1.391 -0.088 21.379 1.00 93.62 343 TRP A N 1
ATOM 2535 C CA . TRP A 1 343 ? 1.572 -0.296 19.936 1.00 93.62 343 TRP A CA 1
ATOM 2536 C C . TRP A 1 343 ? 0.277 -0.767 19.259 1.00 93.62 343 TRP A C 1
ATOM 2538 O O . TRP A 1 343 ? 0.280 -1.579 18.336 1.00 93.62 343 TRP A O 1
ATOM 2548 N N . SER A 1 344 ? -0.850 -0.295 19.785 1.00 95.25 344 SER A N 1
ATOM 2549 C CA . SER A 1 344 ? -2.205 -0.521 19.288 1.00 95.25 344 SER A CA 1
ATOM 2550 C C . SER A 1 344 ? -2.953 0.811 19.340 1.00 95.25 344 SER A C 1
ATOM 2552 O O . SER A 1 344 ? -2.325 1.856 19.246 1.00 95.25 344 SER A O 1
ATOM 2554 N N . THR A 1 345 ? -4.275 0.833 19.474 1.00 97.75 345 THR A N 1
ATOM 2555 C CA . THR A 1 345 ? -5.052 2.076 19.435 1.00 97.75 345 THR A CA 1
ATOM 2556 C C . THR A 1 345 ? -6.167 2.059 20.466 1.00 97.75 345 THR A C 1
ATOM 2558 O O . THR A 1 345 ? -6.901 1.074 20.591 1.00 97.75 345 THR A O 1
ATOM 2561 N N . THR A 1 346 ? -6.278 3.150 21.226 1.00 98.62 346 THR A N 1
ATOM 2562 C CA . THR A 1 346 ? -7.451 3.431 22.056 1.00 98.62 346 THR A CA 1
ATOM 2563 C C . THR A 1 346 ? -8.579 3.947 21.182 1.00 98.62 346 THR A C 1
ATOM 2565 O O . THR A 1 346 ? -8.346 4.743 20.273 1.00 98.62 346 THR A O 1
ATOM 2568 N N . VAL A 1 347 ? -9.807 3.507 21.448 1.00 98.50 347 VAL A N 1
ATOM 2569 C CA . VAL A 1 347 ? -10.971 3.895 20.647 1.00 98.50 347 VAL A CA 1
ATOM 2570 C C . VAL A 1 347 ? -12.013 4.517 21.561 1.00 98.50 347 VAL A C 1
ATOM 2572 O O . VAL A 1 347 ? -12.378 3.941 22.581 1.00 98.50 347 VAL A O 1
ATOM 2575 N N . TYR A 1 348 ? -12.527 5.685 21.196 1.00 98.56 348 TYR A N 1
ATOM 2576 C CA . TYR A 1 348 ? -13.607 6.333 21.932 1.00 98.56 348 TYR A CA 1
ATOM 2577 C C . TYR A 1 348 ? -14.754 6.697 21.000 1.00 98.56 348 TYR A C 1
ATOM 2579 O O . TYR A 1 348 ? -14.561 7.389 20.005 1.00 98.56 348 TYR A O 1
ATOM 2587 N N . ASN A 1 349 ? -15.962 6.272 21.355 1.00 98.06 349 ASN A N 1
ATOM 2588 C CA . ASN A 1 349 ? -17.187 6.781 20.756 1.00 98.06 349 ASN A CA 1
ATOM 2589 C C . ASN A 1 349 ? -17.548 8.105 21.430 1.00 98.06 349 ASN A C 1
ATOM 2591 O O . ASN A 1 349 ? -17.614 8.184 22.657 1.00 98.06 349 ASN A O 1
ATOM 2595 N N . ALA A 1 350 ? -17.750 9.144 20.629 1.00 98.38 350 ALA A N 1
ATOM 2596 C CA . ALA A 1 350 ? -18.208 10.450 21.055 1.00 98.38 350 ALA A CA 1
ATOM 2597 C C . ALA A 1 350 ? -19.704 10.581 20.733 1.00 98.38 350 ALA A C 1
ATOM 2599 O O . ALA A 1 350 ? -20.057 10.768 19.564 1.00 98.38 350 ALA A O 1
ATOM 2600 N N . PRO A 1 351 ? -20.592 10.516 21.745 1.00 97.88 351 PRO A N 1
ATOM 2601 C CA . PRO A 1 351 ? -22.025 10.636 21.525 1.00 97.88 351 PRO A CA 1
ATOM 2602 C C . PRO A 1 351 ? -22.411 11.995 20.923 1.00 97.88 351 PRO A C 1
ATOM 2604 O O . PRO A 1 351 ? -21.696 12.990 21.126 1.00 97.88 351 PRO A O 1
ATOM 2607 N N . PRO A 1 352 ? -23.582 12.093 20.266 1.00 97.44 352 PRO A N 1
ATOM 2608 C CA . PRO A 1 352 ? -24.093 13.366 19.773 1.00 97.44 352 PRO A CA 1
ATOM 2609 C C . PRO A 1 352 ? -24.136 14.434 20.876 1.00 97.44 352 PRO A C 1
ATOM 2611 O O . PRO A 1 352 ? -24.645 14.197 21.971 1.00 97.44 352 PRO A O 1
ATOM 2614 N N . GLY A 1 353 ? -23.602 15.621 20.580 1.00 96.75 353 GLY A N 1
ATOM 2615 C CA . GLY A 1 353 ? -23.494 16.728 21.539 1.00 96.75 353 GLY A CA 1
ATOM 2616 C C . GLY A 1 353 ? -22.187 16.770 22.340 1.00 96.75 353 GLY A C 1
ATOM 2617 O O . GLY A 1 353 ? -22.017 17.673 23.159 1.00 96.75 353 GLY A O 1
ATOM 2618 N N . THR A 1 354 ? -21.250 15.846 22.098 1.00 98.38 354 THR A N 1
ATOM 2619 C CA . THR A 1 354 ? -19.895 15.919 22.667 1.00 98.38 354 THR A CA 1
ATOM 2620 C C . THR A 1 354 ? -19.218 17.249 22.281 1.00 98.38 354 THR A C 1
ATOM 2622 O O . THR A 1 354 ? -19.224 17.605 21.100 1.00 98.38 354 THR A O 1
ATOM 2625 N N . PRO A 1 355 ? -18.618 17.995 23.233 1.00 97.88 355 PRO A N 1
ATOM 2626 C CA . PRO A 1 355 ? -17.891 19.225 22.929 1.00 97.88 355 PRO A CA 1
ATOM 2627 C C . PRO A 1 355 ? -16.755 18.999 21.930 1.00 97.88 355 PRO A C 1
ATOM 2629 O O . PRO A 1 355 ? -16.108 17.953 21.935 1.00 97.88 355 PRO A O 1
ATOM 2632 N N . THR A 1 356 ? -16.471 20.002 21.104 1.00 97.56 356 THR A N 1
ATOM 2633 C CA . THR A 1 356 ? -15.379 19.933 20.129 1.00 97.56 356 THR A CA 1
ATOM 2634 C C . THR A 1 356 ? -14.092 20.574 20.639 1.00 97.56 356 THR A C 1
ATOM 2636 O O . THR A 1 356 ? -14.102 21.446 21.507 1.00 97.56 356 THR A O 1
ATOM 2639 N N . THR A 1 357 ? -12.963 20.176 20.061 1.00 97.12 357 THR A N 1
ATOM 2640 C CA . THR A 1 357 ? -11.632 20.731 20.331 1.00 97.12 357 THR A CA 1
ATOM 2641 C C . THR A 1 357 ? -10.806 20.731 19.049 1.00 97.12 357 THR A C 1
ATOM 2643 O O . THR A 1 357 ? -10.948 19.845 18.208 1.00 97.12 357 THR A O 1
ATOM 2646 N N . ASN A 1 358 ? -9.941 21.735 18.910 1.00 97.69 358 ASN A N 1
ATOM 2647 C CA . ASN A 1 358 ? -8.968 21.816 17.829 1.00 97.69 358 ASN A CA 1
ATOM 2648 C C . ASN A 1 358 ? -7.712 21.022 18.189 1.00 97.69 358 ASN A C 1
ATOM 2650 O O . ASN A 1 358 ? -7.158 21.222 19.270 1.00 97.69 358 ASN A O 1
ATOM 2654 N N . ILE A 1 359 ? -7.263 20.166 17.275 1.00 97.62 359 ILE A N 1
ATOM 2655 C CA . ILE A 1 359 ? -6.013 19.416 17.370 1.00 97.62 359 ILE A CA 1
ATOM 2656 C C . ILE A 1 359 ? -5.061 19.906 16.280 1.00 97.62 359 ILE A C 1
ATOM 2658 O O . ILE A 1 359 ? -5.390 19.848 15.093 1.00 97.62 359 ILE A O 1
ATOM 2662 N N . THR A 1 360 ? -3.883 20.376 16.681 1.00 97.44 360 THR A N 1
ATOM 2663 C CA . THR A 1 360 ? -2.818 20.789 15.757 1.00 97.44 360 THR A CA 1
ATOM 2664 C C . THR A 1 360 ? -2.046 19.569 15.265 1.00 97.44 360 THR A C 1
ATOM 2666 O O . THR A 1 360 ? -1.479 18.831 16.069 1.00 97.44 360 THR A O 1
ATOM 2669 N N . VAL A 1 361 ? -1.973 19.375 13.950 1.00 95.69 361 VAL A N 1
ATOM 2670 C CA . VAL A 1 361 ? -1.205 18.303 13.307 1.00 95.69 361 VAL A CA 1
ATOM 2671 C C . VAL A 1 361 ? 0.130 18.870 12.833 1.00 95.69 361 VAL A C 1
ATOM 2673 O O . VAL A 1 361 ? 0.181 19.711 11.934 1.00 95.69 361 VAL A O 1
ATOM 2676 N N . THR A 1 362 ? 1.229 18.452 13.458 1.00 94.44 362 THR A N 1
ATOM 2677 C CA . THR A 1 362 ? 2.514 19.148 13.312 1.00 94.44 362 THR A CA 1
ATOM 2678 C C . THR A 1 362 ? 3.221 18.851 11.995 1.00 94.44 362 THR A C 1
ATOM 2680 O O . THR A 1 362 ? 3.856 19.754 11.459 1.00 94.44 362 THR A O 1
ATOM 2683 N N . ASN A 1 363 ? 3.086 17.646 11.424 1.00 90.38 363 ASN A N 1
ATOM 2684 C CA . ASN A 1 363 ? 3.739 17.327 10.143 1.00 90.38 363 ASN A CA 1
ATOM 2685 C C . ASN A 1 363 ? 3.150 18.101 8.961 1.00 90.38 363 ASN A C 1
ATOM 2687 O O . ASN A 1 363 ? 3.854 18.399 7.999 1.00 90.38 363 ASN A O 1
ATOM 2691 N N . SER A 1 364 ? 1.857 18.417 9.020 1.00 88.25 364 SER A N 1
ATOM 2692 C CA . SER A 1 364 ? 1.158 19.187 7.989 1.00 88.25 364 SER A CA 1
ATOM 2693 C C . SER A 1 364 ? 1.067 20.677 8.324 1.00 88.25 364 SER A C 1
ATOM 2695 O O . SER A 1 364 ? 0.745 21.473 7.442 1.00 88.25 364 SER A O 1
ATOM 2697 N N . ASN A 1 365 ? 1.337 21.050 9.581 1.00 91.69 365 ASN A N 1
ATOM 2698 C CA . ASN A 1 365 ? 1.077 22.374 10.143 1.00 91.69 365 ASN A CA 1
ATOM 2699 C C . ASN A 1 365 ? -0.378 22.834 9.908 1.00 91.69 365 ASN A C 1
ATOM 2701 O O . ASN A 1 365 ? -0.634 23.983 9.544 1.00 91.69 365 ASN A O 1
ATOM 2705 N N . ARG A 1 366 ? -1.330 21.907 10.077 1.00 92.25 366 ARG A N 1
ATOM 2706 C CA . ARG A 1 366 ? -2.777 22.132 9.921 1.00 92.25 366 ARG A CA 1
ATOM 2707 C C . ARG A 1 366 ? -3.524 21.835 11.211 1.00 92.25 366 ARG A C 1
ATOM 2709 O O . ARG A 1 366 ? -2.965 21.270 12.147 1.00 92.25 366 ARG A O 1
ATOM 2716 N N . THR A 1 367 ? -4.796 22.215 11.267 1.00 95.12 367 THR A N 1
ATOM 2717 C CA . THR A 1 367 ? -5.655 21.959 12.434 1.00 95.12 367 THR A CA 1
ATOM 2718 C C . THR A 1 367 ? -6.901 21.184 12.033 1.00 95.12 367 THR A C 1
ATOM 2720 O O . THR A 1 367 ? -7.524 21.505 11.024 1.00 95.12 367 THR A O 1
ATOM 2723 N N . VAL A 1 368 ? -7.307 20.205 12.844 1.00 95.38 368 VAL A N 1
ATOM 2724 C CA . VAL A 1 368 ? -8.596 19.507 12.713 1.00 95.38 368 VAL A CA 1
ATOM 2725 C C . VAL A 1 368 ? -9.458 19.741 13.953 1.00 95.38 368 VAL A C 1
ATOM 2727 O O . VAL A 1 368 ? -8.957 19.736 15.076 1.00 95.38 368 VAL A O 1
ATOM 2730 N N . THR A 1 369 ? -10.759 19.948 13.761 1.00 96.44 369 THR A N 1
ATOM 2731 C CA . THR A 1 369 ? -11.733 20.075 14.854 1.00 96.44 369 THR A CA 1
ATOM 2732 C C . THR A 1 369 ? -12.503 18.769 15.006 1.00 96.44 369 THR A C 1
ATOM 2734 O O . THR A 1 369 ? -13.182 18.342 14.071 1.00 96.44 369 THR A O 1
ATOM 2737 N N . ILE A 1 370 ? -12.425 18.155 16.186 1.00 97.19 370 ILE A N 1
ATOM 2738 C CA . ILE A 1 370 ? -13.055 16.858 16.481 1.00 97.19 370 ILE A CA 1
ATOM 2739 C C . ILE A 1 370 ? -13.931 16.946 17.735 1.00 97.19 370 ILE A C 1
ATOM 2741 O O . ILE A 1 370 ? -13.649 17.788 18.596 1.00 97.19 370 ILE A O 1
ATOM 2745 N N . PRO A 1 371 ? -14.952 16.085 17.896 1.00 98.00 371 PRO A N 1
ATOM 2746 C CA . PRO A 1 371 ? -15.556 15.863 19.204 1.00 98.00 371 PRO A CA 1
ATOM 2747 C C . PRO A 1 371 ? -14.525 15.226 20.144 1.00 98.00 371 PRO A C 1
ATOM 2749 O O . PRO A 1 371 ? -13.808 14.304 19.764 1.00 98.00 371 PRO A O 1
ATOM 2752 N N . TYR A 1 372 ? -14.404 15.735 21.367 1.00 98.00 372 TYR A N 1
ATOM 2753 C CA . TYR A 1 372 ? -13.348 15.317 22.284 1.00 98.00 372 TYR A CA 1
ATOM 2754 C C . TYR A 1 372 ? -13.743 15.518 23.748 1.00 98.00 372 TYR A C 1
ATOM 2756 O O . TYR A 1 372 ? -14.196 16.594 24.144 1.00 98.00 372 TYR A O 1
ATOM 2764 N N . LEU A 1 373 ? -13.483 14.504 24.576 1.00 97.62 373 LEU A N 1
ATOM 2765 C CA . LEU A 1 373 ? -13.588 14.598 26.030 1.00 97.62 373 LEU A CA 1
ATOM 2766 C C . LEU A 1 373 ? -12.193 14.551 26.672 1.00 97.62 373 LEU A C 1
ATOM 2768 O O . LEU A 1 373 ? -11.358 13.752 26.250 1.00 97.62 373 LEU A O 1
ATOM 2772 N N . PRO A 1 374 ? -11.928 15.331 27.742 1.00 95.38 374 PRO A N 1
ATOM 2773 C CA . PRO A 1 374 ? -10.647 15.292 28.458 1.00 95.38 374 PRO A CA 1
ATOM 2774 C C . PRO A 1 374 ? -10.263 13.920 29.032 1.00 95.38 374 PRO A C 1
ATOM 2776 O O . PRO A 1 374 ? -9.102 13.706 29.370 1.00 95.38 374 PRO A O 1
ATOM 2779 N N . SER A 1 375 ? -11.224 13.003 29.163 1.00 95.94 375 SER A N 1
ATOM 2780 C CA . SER A 1 375 ? -10.995 11.625 29.597 1.00 95.94 375 SER A CA 1
ATOM 2781 C C . SER A 1 375 ? -10.381 10.733 28.516 1.00 95.94 375 SER A C 1
ATOM 2783 O O . SER A 1 375 ? -9.916 9.649 28.856 1.00 95.94 375 SER A O 1
ATOM 2785 N N . TYR A 1 376 ? -10.367 11.147 27.245 1.00 97.62 376 TYR A N 1
ATOM 2786 C CA . TYR A 1 376 ? -9.788 10.356 26.160 1.00 97.62 376 TYR A CA 1
ATOM 2787 C C . TYR A 1 376 ? -8.265 10.350 26.262 1.00 97.62 376 TYR A C 1
ATOM 2789 O O . TYR A 1 376 ? -7.628 11.410 26.239 1.00 97.62 376 TYR A O 1
ATOM 2797 N N . GLN A 1 377 ? -7.694 9.153 26.375 1.00 96.69 377 GLN A N 1
ATOM 2798 C CA . GLN A 1 377 ? -6.261 8.932 26.527 1.00 96.69 377 GLN A CA 1
ATOM 2799 C C . GLN A 1 377 ? -5.716 8.152 25.324 1.00 96.69 377 GLN A C 1
ATOM 2801 O O . GLN A 1 377 ? -6.335 7.168 24.915 1.00 96.69 377 GLN A O 1
ATOM 2806 N N . PRO A 1 378 ? -4.572 8.554 24.752 1.00 98.00 378 PRO A N 1
ATOM 2807 C CA . PRO A 1 378 ? -3.870 7.720 23.782 1.00 98.00 378 PRO A CA 1
ATOM 2808 C C . PRO A 1 378 ? -3.267 6.472 24.448 1.00 98.00 378 PRO A C 1
ATOM 2810 O O . PRO A 1 378 ? -3.240 6.362 25.680 1.00 98.00 378 PRO A O 1
ATOM 2813 N N . THR A 1 379 ? -2.738 5.549 23.642 1.00 98.00 379 THR A N 1
ATOM 2814 C CA . THR A 1 379 ? -1.833 4.500 24.145 1.00 98.00 379 THR A CA 1
ATOM 2815 C C . THR A 1 379 ? -0.576 5.098 24.801 1.00 98.00 379 THR A C 1
ATOM 2817 O O . THR A 1 379 ? -0.303 6.294 24.675 1.00 98.00 379 THR A O 1
ATOM 2820 N N . ARG A 1 380 ? 0.166 4.296 25.582 1.00 96.25 380 ARG A N 1
ATOM 2821 C CA . ARG A 1 380 ? 1.271 4.786 26.437 1.00 96.25 380 ARG A CA 1
ATOM 2822 C C . ARG A 1 380 ? 2.662 4.546 25.846 1.00 96.25 380 ARG A C 1
ATOM 2824 O O . ARG A 1 380 ? 3.664 4.821 26.506 1.00 96.25 380 ARG A O 1
ATOM 2831 N N . ASP A 1 381 ? 2.713 4.045 24.622 1.00 95.38 381 ASP A N 1
ATOM 2832 C CA . ASP A 1 381 ? 3.916 3.913 23.809 1.00 95.38 381 ASP A CA 1
ATOM 2833 C C . ASP A 1 381 ? 4.282 5.220 23.080 1.00 95.38 381 ASP A C 1
ATOM 2835 O O . ASP A 1 381 ? 3.653 6.264 23.257 1.00 95.38 381 ASP A O 1
ATOM 2839 N N . ALA A 1 382 ? 5.345 5.167 22.275 1.00 92.88 382 ALA A N 1
ATOM 2840 C CA . ALA A 1 382 ? 5.861 6.326 21.552 1.00 92.88 382 ALA A CA 1
ATOM 2841 C C . ALA A 1 382 ? 4.933 6.810 20.421 1.00 92.88 382 ALA A C 1
ATOM 2843 O O . ALA A 1 382 ? 4.955 7.999 20.087 1.00 92.88 382 ALA A O 1
ATOM 2844 N N . ASP A 1 383 ? 4.110 5.923 19.855 1.00 92.44 383 ASP A N 1
ATOM 2845 C CA . ASP A 1 383 ? 3.143 6.281 18.821 1.00 92.44 383 ASP A CA 1
ATOM 2846 C C . ASP A 1 383 ? 1.860 6.858 19.401 1.00 92.44 383 ASP A C 1
ATOM 2848 O O . ASP A 1 383 ? 1.157 7.555 18.677 1.00 92.44 383 ASP A O 1
ATOM 2852 N N . ALA A 1 384 ? 1.571 6.642 20.690 1.00 97.19 384 ALA A N 1
ATOM 2853 C CA . ALA A 1 384 ? 0.482 7.283 21.432 1.00 97.19 384 ALA A CA 1
ATOM 2854 C C . ALA A 1 384 ? -0.797 7.435 20.583 1.00 97.19 384 ALA A C 1
ATOM 2856 O O . ALA A 1 384 ? -1.323 8.541 20.392 1.00 97.19 384 ALA A O 1
ATOM 2857 N N . HIS A 1 385 ? -1.255 6.321 20.012 1.00 97.56 385 HIS A N 1
ATOM 2858 C CA . HIS A 1 385 ? -2.371 6.313 19.081 1.00 97.56 385 HIS A CA 1
ATOM 2859 C C . HIS A 1 385 ? -3.686 6.575 19.807 1.00 97.56 385 HIS A C 1
ATOM 2861 O O . HIS A 1 385 ? -3.952 6.018 20.875 1.00 97.56 385 HIS A O 1
ATOM 2867 N N . LEU A 1 386 ? -4.529 7.396 19.183 1.00 98.44 386 LEU A N 1
ATOM 2868 C CA . LEU A 1 386 ? -5.875 7.714 19.645 1.00 98.44 386 LEU A CA 1
ATOM 2869 C C . LEU A 1 386 ? -6.831 7.709 18.456 1.00 98.44 386 LEU A C 1
ATOM 2871 O O . LEU A 1 386 ? -6.572 8.381 17.456 1.00 98.44 386 LEU A O 1
ATOM 2875 N N . ALA A 1 387 ? -7.956 7.017 18.603 1.00 98.56 387 ALA A N 1
ATOM 2876 C CA . ALA A 1 387 ? -9.070 7.054 17.671 1.00 98.56 387 ALA A CA 1
ATOM 2877 C C . ALA A 1 387 ? -10.340 7.575 18.354 1.00 98.56 387 ALA A C 1
ATOM 2879 O O . ALA A 1 387 ? -10.698 7.146 19.455 1.00 98.56 387 ALA A O 1
ATOM 2880 N N . VAL A 1 388 ? -11.046 8.482 17.682 1.00 98.69 388 VAL A N 1
ATOM 2881 C CA . VAL A 1 388 ? -12.342 9.001 18.128 1.00 98.69 388 VAL A CA 1
ATOM 2882 C C . VAL A 1 388 ? -13.364 8.853 17.008 1.00 98.69 388 VAL A C 1
ATOM 2884 O O . VAL A 1 388 ? -13.171 9.394 15.922 1.00 98.69 388 VAL A O 1
ATOM 2887 N N . ILE A 1 389 ? -14.456 8.143 17.280 1.00 98.56 389 ILE A N 1
ATOM 2888 C CA . ILE A 1 389 ? -15.604 8.007 16.380 1.00 98.56 389 ILE A CA 1
ATOM 2889 C C . ILE A 1 389 ? -16.664 9.015 16.812 1.00 98.56 389 ILE A C 1
ATOM 2891 O O . ILE A 1 389 ? -17.130 8.978 17.946 1.00 98.56 389 ILE A O 1
ATOM 2895 N N . ASP A 1 390 ? -17.061 9.908 15.915 1.00 98.12 390 ASP A N 1
ATOM 2896 C CA . ASP A 1 390 ? -18.233 10.759 16.093 1.00 98.12 390 ASP A CA 1
ATOM 2897 C C . ASP A 1 390 ? -19.505 9.962 15.782 1.00 98.12 390 ASP A C 1
ATOM 2899 O O . ASP A 1 390 ? -19.799 9.684 14.618 1.00 98.12 390 ASP A O 1
ATOM 2903 N N . ASP A 1 391 ? -20.280 9.605 16.806 1.00 97.12 391 ASP A N 1
ATOM 2904 C CA . ASP A 1 391 ? -21.490 8.791 16.639 1.00 97.12 391 ASP A CA 1
ATOM 2905 C C . ASP A 1 391 ? -22.600 9.529 15.870 1.00 97.12 391 ASP A C 1
ATOM 2907 O O . ASP A 1 391 ? -23.515 8.892 15.348 1.00 97.12 391 ASP A O 1
ATOM 2911 N N . ALA A 1 392 ? -2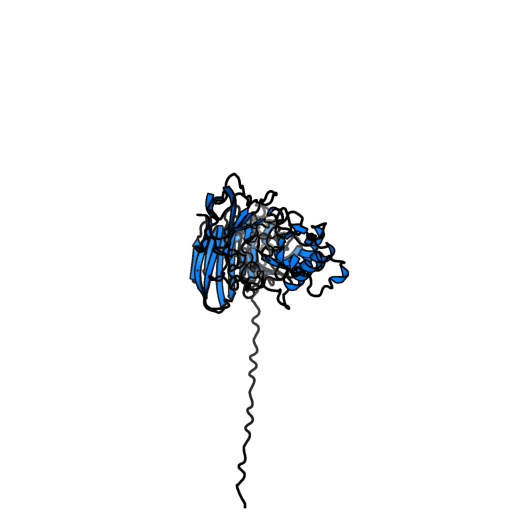2.544 10.865 15.777 1.00 95.81 392 ALA A N 1
ATOM 2912 C CA . ALA A 1 392 ? -23.530 11.636 15.023 1.00 95.81 392 ALA A CA 1
ATOM 2913 C C . ALA A 1 392 ? -23.307 11.552 13.506 1.00 95.81 392 ALA A C 1
ATOM 2915 O O . ALA A 1 392 ? -24.264 11.655 12.737 1.00 95.81 392 ALA A O 1
ATOM 2916 N N . THR A 1 393 ? -22.055 11.393 13.072 1.00 95.06 393 THR A N 1
ATOM 2917 C CA . THR A 1 393 ? -21.664 11.484 11.655 1.00 95.06 393 THR A CA 1
ATOM 2918 C C . THR A 1 393 ? -21.049 10.196 11.108 1.00 95.06 393 THR A C 1
ATOM 2920 O O . THR A 1 393 ? -21.013 10.000 9.895 1.00 95.06 393 THR A O 1
ATOM 2923 N N . GLY A 1 394 ? -20.575 9.304 11.980 1.00 96.06 394 GLY A N 1
ATOM 2924 C CA . GLY A 1 394 ? -19.782 8.134 11.608 1.00 96.06 394 GLY A CA 1
ATOM 2925 C C . GLY A 1 394 ? -18.348 8.474 11.193 1.00 96.06 394 GLY A C 1
ATOM 2926 O O . GLY A 1 394 ? -17.668 7.617 10.626 1.00 96.06 394 GLY A O 1
ATOM 2927 N N . CYS A 1 395 ? -17.883 9.702 11.441 1.00 97.50 395 CYS A N 1
ATOM 2928 C CA . CYS A 1 395 ? -16.516 10.117 11.146 1.00 97.50 395 CYS A CA 1
ATOM 2929 C C . CYS A 1 395 ? -15.548 9.602 12.214 1.00 97.50 395 CYS A C 1
ATOM 2931 O O . CYS A 1 395 ? -15.741 9.830 13.406 1.00 97.50 395 CYS A O 1
ATOM 2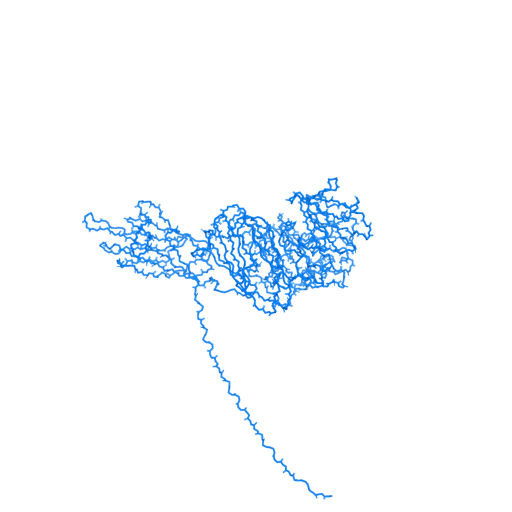933 N N . LEU A 1 396 ? -14.499 8.922 11.769 1.00 98.00 396 LEU A N 1
ATOM 2934 C CA . LEU A 1 396 ? -13.435 8.359 12.588 1.00 98.00 396 LEU A CA 1
ATOM 2935 C C . LEU A 1 396 ? -12.179 9.208 12.420 1.00 98.00 396 LEU A C 1
ATOM 2937 O O . LEU A 1 396 ? -11.648 9.305 11.318 1.00 98.00 396 LEU A O 1
ATOM 2941 N N . TYR A 1 397 ? -11.711 9.801 13.512 1.00 97.75 397 TYR A N 1
ATOM 2942 C CA . TYR A 1 397 ? -10.502 10.613 13.568 1.00 97.75 397 TYR A CA 1
ATOM 2943 C C . TYR A 1 397 ? -9.399 9.834 14.271 1.00 97.75 397 TYR A C 1
ATOM 2945 O O . TYR A 1 397 ? -9.549 9.477 15.439 1.00 97.75 397 TYR A O 1
ATOM 2953 N N . GLU A 1 398 ? -8.294 9.599 13.575 1.00 97.62 398 GLU A N 1
ATOM 2954 C CA . GLU A 1 398 ? -7.161 8.827 14.079 1.00 97.62 398 GLU A CA 1
ATOM 2955 C C . GLU A 1 398 ? -5.904 9.683 14.138 1.00 97.62 398 GLU A C 1
ATOM 2957 O O . GLU A 1 398 ? -5.639 10.475 13.232 1.00 97.62 398 GLU A O 1
ATOM 2962 N N . PHE A 1 399 ? -5.119 9.505 15.199 1.00 97.19 399 PHE A N 1
ATOM 2963 C CA . PHE A 1 399 ? -3.929 10.301 15.474 1.00 97.19 399 PHE A CA 1
ATOM 2964 C C . PHE A 1 399 ? -2.725 9.424 15.811 1.00 97.19 399 PHE A C 1
ATOM 2966 O O . PHE A 1 399 ? -2.861 8.374 16.439 1.00 97.19 399 PHE A O 1
ATOM 2973 N N . GLN A 1 400 ? -1.543 9.897 15.423 1.00 96.00 400 GLN A N 1
ATOM 2974 C CA . GLN A 1 400 ? -0.246 9.366 15.841 1.00 96.00 400 GLN A CA 1
ATOM 2975 C C . GLN A 1 400 ? 0.528 10.445 16.609 1.00 96.00 400 GLN A C 1
ATOM 2977 O O . GLN A 1 400 ? 0.451 11.639 16.304 1.00 96.00 400 GLN A O 1
ATOM 2982 N N . SER A 1 401 ? 1.227 10.010 17.648 1.00 96.44 401 SER A N 1
ATOM 2983 C CA . SER A 1 401 ? 1.869 10.794 18.700 1.00 96.44 401 SER A CA 1
ATOM 2984 C C . SER A 1 401 ? 0.932 11.840 19.313 1.00 96.44 401 SER A C 1
ATOM 2986 O O . SER A 1 401 ? 1.261 13.029 19.379 1.00 96.44 401 SER A O 1
ATOM 2988 N N . PHE A 1 402 ? -0.268 11.422 19.730 1.00 97.75 402 PHE A N 1
ATOM 2989 C CA . PHE A 1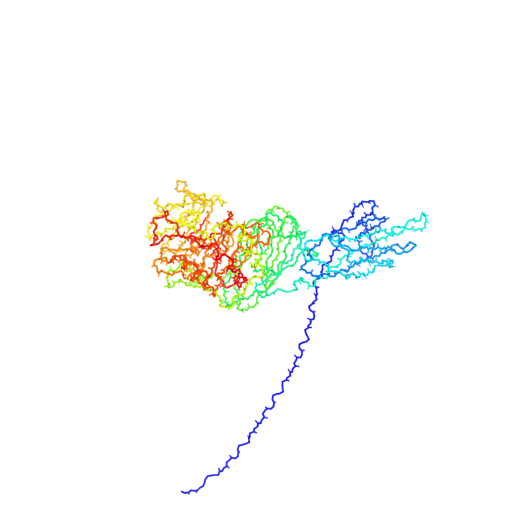 402 ? -1.251 12.343 20.294 1.00 97.75 402 PHE A CA 1
ATOM 2990 C C . PHE A 1 402 ? -0.808 12.862 21.669 1.00 97.75 402 PHE A C 1
ATOM 2992 O O . PHE A 1 402 ? -0.538 12.104 22.598 1.00 97.75 402 PHE A O 1
ATOM 2999 N N . ASN A 1 403 ? -0.796 14.183 21.830 1.00 97.38 403 ASN A N 1
ATOM 3000 C CA . ASN A 1 403 ? -0.499 14.864 23.080 1.00 97.38 403 ASN A CA 1
ATOM 3001 C C . ASN A 1 403 ? -1.760 15.555 23.609 1.00 97.38 403 ASN A C 1
ATOM 3003 O O . ASN A 1 403 ? -2.150 16.636 23.158 1.00 97.38 403 ASN A O 1
ATOM 3007 N N . ALA A 1 404 ? -2.378 14.941 24.618 1.00 95.31 404 ALA A N 1
ATOM 3008 C CA . ALA A 1 404 ? -3.608 15.444 25.216 1.00 95.31 404 ALA A CA 1
ATOM 3009 C C . ALA A 1 404 ? -3.440 16.813 25.900 1.00 95.31 404 ALA A C 1
ATOM 3011 O O . ALA A 1 404 ? -4.391 17.593 25.915 1.00 95.31 404 ALA A O 1
ATOM 3012 N N . SER A 1 405 ? -2.265 17.134 26.445 1.00 94.81 405 SER A N 1
ATOM 3013 C CA . SER A 1 405 ? -2.020 18.419 27.119 1.00 94.81 405 SER A CA 1
ATOM 3014 C C . SER A 1 405 ? -1.835 19.559 26.121 1.00 94.81 405 SER A C 1
ATOM 3016 O O . SER A 1 405 ? -2.379 20.642 26.315 1.00 94.81 405 SER A O 1
ATOM 3018 N N . ALA A 1 406 ? -1.098 19.305 25.040 1.00 96.62 406 ALA A N 1
ATOM 3019 C CA . ALA A 1 406 ? -0.820 20.288 23.996 1.00 96.62 406 ALA A CA 1
ATOM 3020 C C . ALA A 1 406 ? -1.927 20.382 22.932 1.00 96.62 406 ALA A C 1
ATOM 3022 O O . ALA A 1 406 ? -1.897 21.300 22.117 1.00 96.62 406 ALA A O 1
ATOM 3023 N N . LYS A 1 407 ? -2.889 19.444 22.930 1.00 97.31 407 LYS A N 1
ATOM 3024 C CA . LYS A 1 407 ? -3.894 19.284 21.864 1.00 97.31 407 LYS A CA 1
ATOM 3025 C C . LYS A 1 407 ? -3.229 19.232 20.490 1.00 97.31 407 LYS A C 1
ATOM 3027 O O . LYS A 1 407 ? -3.571 19.975 19.574 1.00 97.31 407 LYS A O 1
ATOM 3032 N N . SER A 1 408 ? -2.250 18.343 20.367 1.00 97.56 408 SER A N 1
ATOM 3033 C CA . SER A 1 408 ? -1.471 18.172 19.145 1.00 97.56 408 SER A CA 1
ATOM 3034 C C . SER A 1 408 ? -1.264 16.703 18.804 1.00 97.56 408 SER A C 1
ATOM 3036 O O . SER A 1 408 ? -1.336 15.847 19.680 1.00 97.56 408 SER A O 1
ATOM 3038 N N . ALA A 1 409 ? -0.959 16.425 17.546 1.00 96.94 409 ALA A N 1
ATOM 3039 C CA . ALA A 1 409 ? -0.531 15.124 17.048 1.00 96.94 409 ALA A CA 1
ATOM 3040 C C . ALA A 1 409 ? 0.520 15.319 15.950 1.00 96.94 409 ALA A C 1
ATOM 3042 O O . ALA A 1 409 ? 0.579 16.386 15.335 1.00 96.94 409 ALA A O 1
ATOM 3043 N N . ILE A 1 410 ? 1.336 14.302 15.684 1.00 95.25 410 ILE A N 1
ATOM 3044 C CA . ILE A 1 410 ? 2.315 14.350 14.592 1.00 95.25 410 ILE A CA 1
ATOM 3045 C C . ILE A 1 410 ? 1.630 14.097 13.250 1.00 95.25 410 ILE A C 1
ATOM 3047 O O . ILE A 1 410 ? 1.811 14.879 12.314 1.00 95.25 410 ILE A O 1
ATOM 3051 N N . ALA A 1 411 ? 0.795 13.061 13.180 1.00 93.69 411 ALA A N 1
ATOM 3052 C CA . ALA A 1 411 ? 0.027 12.702 11.994 1.00 93.69 411 ALA A CA 1
ATOM 3053 C C . ALA A 1 411 ? -1.447 12.444 12.330 1.00 93.69 411 ALA A C 1
ATOM 3055 O O . ALA A 1 411 ? -1.808 12.185 13.482 1.00 93.69 411 ALA A O 1
ATOM 3056 N N . GLN A 1 412 ? -2.294 12.543 11.305 1.00 94.50 412 GLN A N 1
ATOM 3057 C CA . GLN A 1 412 ? -3.741 12.411 11.422 1.00 94.50 412 GLN A CA 1
ATOM 3058 C C . GLN A 1 412 ? -4.345 11.871 10.126 1.00 94.50 412 GLN A C 1
ATOM 3060 O O . GLN A 1 412 ? -3.921 12.261 9.036 1.00 94.50 412 GLN A O 1
ATOM 3065 N N . ALA A 1 413 ? -5.366 11.028 10.254 1.00 94.62 413 ALA A N 1
ATOM 3066 C CA . ALA A 1 413 ? -6.242 10.640 9.154 1.00 94.62 413 ALA A CA 1
ATOM 3067 C C . ALA A 1 413 ? -7.701 10.581 9.601 1.00 94.62 413 ALA A C 1
ATOM 3069 O O . ALA A 1 413 ? -8.001 10.413 10.789 1.00 94.62 413 ALA A O 1
ATOM 3070 N N . THR A 1 414 ? -8.601 10.745 8.635 1.00 95.31 414 THR A N 1
ATOM 3071 C CA . THR A 1 414 ? -10.041 10.667 8.864 1.00 95.31 414 THR A CA 1
ATOM 3072 C C . THR A 1 414 ? -10.652 9.624 7.945 1.00 95.31 414 THR A C 1
ATOM 3074 O O . THR A 1 414 ? -10.353 9.594 6.751 1.00 95.31 414 THR A O 1
ATOM 3077 N N . TYR A 1 415 ? -11.557 8.829 8.499 1.00 96.12 415 TYR A N 1
ATOM 3078 C CA . TYR A 1 415 ? -12.251 7.744 7.821 1.00 96.12 415 TYR A CA 1
ATOM 3079 C C . TYR A 1 415 ? -13.748 7.802 8.074 1.00 96.12 415 TYR A C 1
ATOM 3081 O O . TYR A 1 415 ? -14.215 8.438 9.020 1.00 96.12 415 TYR A O 1
ATOM 3089 N N . LYS A 1 416 ? -14.506 7.048 7.283 1.00 96.56 416 LYS A N 1
ATOM 3090 C CA . LYS A 1 416 ? -15.895 6.709 7.604 1.00 96.56 416 LYS A CA 1
ATOM 3091 C C . LYS A 1 416 ? -15.932 5.367 8.333 1.00 96.56 416 LYS A C 1
ATOM 3093 O O . LYS A 1 416 ? -15.757 4.321 7.713 1.00 96.56 416 LYS A O 1
ATOM 3098 N N . ALA A 1 417 ? -16.214 5.395 9.635 1.00 96.88 417 ALA A N 1
ATOM 3099 C CA . ALA A 1 417 ? -16.132 4.239 10.532 1.00 96.88 417 ALA A CA 1
ATOM 3100 C C . ALA A 1 417 ? -17.037 3.067 10.130 1.00 96.88 417 ALA A C 1
ATOM 3102 O O . ALA A 1 417 ? -16.741 1.933 10.480 1.00 96.88 417 ALA A O 1
ATOM 3103 N N . TYR A 1 418 ? -18.139 3.334 9.419 1.00 96.25 418 TYR A N 1
ATOM 3104 C CA . TYR A 1 418 ? -19.149 2.321 9.092 1.00 96.25 418 TYR A CA 1
ATOM 3105 C C . TYR A 1 418 ? -19.439 2.200 7.597 1.00 96.25 418 TYR A C 1
ATOM 3107 O O . TYR A 1 418 ? -19.881 1.153 7.159 1.00 96.25 418 TYR A O 1
ATOM 3115 N N . THR A 1 419 ? -19.197 3.236 6.795 1.00 96.19 419 THR A N 1
ATOM 3116 C CA . THR A 1 419 ? -19.467 3.223 5.341 1.00 96.19 419 THR A CA 1
ATOM 3117 C C . THR A 1 419 ? -18.197 3.334 4.500 1.00 96.19 419 THR A C 1
ATOM 3119 O O . THR A 1 419 ? -18.220 3.082 3.295 1.00 96.19 419 THR A O 1
ATOM 3122 N N . GLY A 1 420 ? -17.070 3.686 5.121 1.00 96.31 420 GLY A N 1
ATOM 3123 C CA . GLY A 1 420 ? -15.761 3.685 4.480 1.00 96.31 420 GLY A CA 1
ATOM 3124 C C . GLY A 1 420 ? -15.260 2.269 4.253 1.00 96.31 420 GLY A C 1
ATOM 3125 O O . GLY A 1 420 ? -15.861 1.296 4.704 1.00 96.31 420 GLY A O 1
ATOM 3126 N N . SER A 1 421 ? -14.139 2.137 3.556 1.00 95.94 421 SER A N 1
ATOM 3127 C CA . SER A 1 421 ? -13.517 0.830 3.343 1.00 95.94 421 SER A CA 1
ATOM 3128 C C . SER A 1 421 ? -12.483 0.493 4.408 1.00 95.94 421 SER A C 1
ATOM 3130 O O . SER A 1 421 ? -12.070 -0.657 4.462 1.00 95.94 421 SER A O 1
ATOM 3132 N N . GLY A 1 422 ? -12.053 1.458 5.226 1.00 95.75 422 GLY A N 1
ATOM 3133 C CA . GLY A 1 422 ? -10.916 1.305 6.139 1.00 95.75 422 GLY A CA 1
ATOM 3134 C C . GLY A 1 422 ? -9.558 1.452 5.450 1.00 95.75 422 GLY A C 1
ATOM 3135 O O . GLY A 1 422 ? -8.531 1.219 6.079 1.00 95.75 422 GLY A O 1
ATOM 3136 N N . GLY A 1 423 ? -9.543 1.830 4.168 1.00 95.62 423 GLY A N 1
ATOM 3137 C CA . GLY A 1 423 ? -8.356 2.285 3.452 1.00 95.62 423 GLY A CA 1
ATOM 3138 C C . GLY A 1 423 ? -8.539 3.703 2.929 1.00 95.62 423 GLY A C 1
ATOM 3139 O O . GLY A 1 423 ? -9.660 4.155 2.693 1.00 95.62 423 GLY A O 1
ATOM 3140 N N . HIS A 1 424 ? -7.425 4.396 2.737 1.00 94.56 424 HIS A N 1
ATOM 3141 C CA . HIS A 1 424 ? -7.392 5.779 2.290 1.00 94.56 424 HIS A CA 1
ATOM 3142 C C . HIS A 1 424 ? -6.585 5.898 0.986 1.00 94.56 424 HIS A C 1
ATOM 3144 O O . HIS A 1 424 ? -5.669 5.116 0.727 1.00 94.56 424 HIS A O 1
ATOM 3150 N N . THR A 1 425 ? -6.900 6.875 0.134 1.00 92.88 425 THR A N 1
ATOM 3151 C CA . THR A 1 425 ? -6.004 7.265 -0.968 1.00 92.88 425 THR A CA 1
ATOM 3152 C C . THR A 1 425 ? -4.701 7.824 -0.398 1.00 92.88 425 THR A C 1
ATOM 3154 O O . THR A 1 425 ? -4.743 8.504 0.624 1.00 92.88 425 THR A O 1
ATOM 3157 N N . ALA A 1 426 ? -3.549 7.644 -1.038 1.00 82.00 426 ALA A N 1
ATOM 3158 C CA . ALA A 1 426 ? -2.294 8.127 -0.460 1.00 82.00 426 ALA A CA 1
ATOM 3159 C C . ALA A 1 426 ? -2.318 9.644 -0.147 1.00 82.00 426 ALA A C 1
ATOM 3161 O O . ALA A 1 426 ? -2.780 10.471 -0.942 1.00 82.00 426 ALA A O 1
ATOM 3162 N N . GLY A 1 427 ? -1.828 10.041 1.032 1.00 74.88 427 GLY A N 1
ATOM 3163 C CA . GLY A 1 427 ? -1.842 11.457 1.423 1.00 74.88 427 GLY A CA 1
ATOM 3164 C C . GLY A 1 427 ? -1.867 11.769 2.921 1.00 74.88 427 GLY A C 1
ATOM 3165 O O . GLY A 1 427 ? -1.182 12.719 3.304 1.00 74.88 427 GLY A O 1
ATOM 3166 N N . PRO A 1 428 ? -2.587 11.022 3.782 1.00 67.44 428 PRO A N 1
ATOM 3167 C CA . PRO A 1 428 ? -2.566 11.277 5.223 1.00 67.44 428 PRO A CA 1
ATOM 3168 C C . PRO A 1 428 ? -1.193 11.035 5.842 1.00 67.44 428 PRO A C 1
ATOM 3170 O O . PRO A 1 428 ? -0.808 11.732 6.776 1.00 67.44 428 PRO A O 1
ATOM 3173 N N . SER A 1 429 ? -0.435 10.079 5.292 1.00 72.94 429 SER A N 1
ATOM 3174 C CA . SER A 1 429 ? 0.868 9.641 5.803 1.00 72.94 429 SER A CA 1
ATOM 3175 C C . SER A 1 429 ? 0.813 9.194 7.266 1.00 72.94 429 SER A C 1
ATOM 3177 O O . SER A 1 429 ? 1.795 9.350 7.984 1.00 72.94 429 SER A O 1
ATOM 3179 N N . HIS A 1 430 ? -0.344 8.704 7.715 1.00 80.62 430 HIS A N 1
ATOM 3180 C CA . HIS A 1 430 ? -0.579 8.375 9.121 1.00 80.62 430 HIS A CA 1
ATOM 3181 C C . HIS A 1 430 ? -0.208 6.920 9.458 1.00 80.62 430 HIS A C 1
ATOM 3183 O O . HIS A 1 430 ? 0.242 6.680 10.566 1.00 80.62 430 HIS A O 1
ATOM 3189 N N . ALA A 1 431 ? -0.329 5.985 8.506 1.00 86.19 431 ALA A N 1
ATOM 3190 C CA . ALA A 1 431 ? -0.001 4.565 8.662 1.00 86.19 431 ALA A CA 1
ATOM 3191 C C . ALA A 1 431 ? 0.732 4.036 7.416 1.00 86.19 431 ALA A C 1
ATOM 3193 O O . ALA A 1 431 ? 0.481 4.532 6.310 1.00 86.19 431 ALA A O 1
ATOM 3194 N N . GLY A 1 432 ? 1.592 3.018 7.569 1.00 86.88 432 GLY A N 1
ATOM 3195 C CA . GLY A 1 432 ? 2.448 2.498 6.493 1.00 86.88 432 GLY A CA 1
ATOM 3196 C C . GLY A 1 432 ? 1.694 2.137 5.208 1.00 86.88 432 GLY A C 1
ATOM 3197 O O . GLY A 1 432 ? 2.068 2.590 4.127 1.00 86.88 432 GLY A O 1
ATOM 3198 N N . GLY A 1 433 ? 0.588 1.392 5.325 1.00 92.69 433 GLY A N 1
ATOM 3199 C CA . GLY A 1 433 ? -0.293 1.006 4.210 1.00 92.69 433 GLY A CA 1
ATOM 3200 C C . GLY A 1 433 ? -1.454 1.963 3.897 1.00 92.69 433 GLY A C 1
ATOM 3201 O O . GLY A 1 433 ? -2.231 1.676 2.987 1.00 92.69 433 GLY A O 1
ATOM 3202 N N . GLU A 1 434 ? -1.587 3.075 4.636 1.00 92.75 434 GLU A N 1
ATOM 3203 C CA . GLU A 1 434 ? -2.758 3.984 4.635 1.00 92.75 434 GLU A CA 1
ATOM 3204 C C . GLU A 1 434 ? -4.091 3.270 4.934 1.00 92.75 434 GLU A C 1
ATOM 3206 O O . GLU A 1 434 ? -5.135 3.559 4.342 1.00 92.75 434 GLU A O 1
ATOM 3211 N N . PHE A 1 435 ? -4.047 2.321 5.870 1.00 96.38 435 PHE A N 1
ATOM 3212 C CA . PHE A 1 435 ? -5.233 1.718 6.471 1.00 96.38 435 PHE A CA 1
ATOM 3213 C C . PHE A 1 435 ? -5.536 2.349 7.822 1.00 96.38 435 PHE A C 1
ATOM 3215 O O . PHE A 1 435 ? -4.611 2.693 8.555 1.00 96.38 435 PHE A O 1
ATOM 3222 N N . SER A 1 436 ? -6.822 2.430 8.159 1.00 96.88 436 SER A N 1
ATOM 3223 C CA . SER A 1 436 ? -7.262 2.858 9.486 1.00 96.88 436 SER A CA 1
ATOM 3224 C C . SER A 1 436 ? -6.711 1.921 10.560 1.00 96.88 436 SER A C 1
ATOM 3226 O O . SER A 1 436 ? -6.620 0.707 10.355 1.00 96.88 436 SER A O 1
ATOM 3228 N N . TYR A 1 437 ? -6.393 2.462 11.733 1.00 96.69 437 TYR A N 1
ATOM 3229 C CA . TYR A 1 437 ? -5.965 1.657 12.876 1.00 96.69 437 TYR A CA 1
ATOM 3230 C C . TYR A 1 437 ? -7.049 0.703 13.385 1.00 96.69 437 TYR A C 1
ATOM 3232 O O . TYR A 1 437 ? -6.725 -0.360 13.911 1.00 96.69 437 TYR A O 1
ATOM 3240 N N . LEU A 1 438 ? -8.329 1.048 13.211 1.00 97.31 438 LEU A N 1
ATOM 3241 C CA . LEU A 1 438 ? -9.461 0.171 13.536 1.00 97.31 438 LEU A CA 1
ATOM 3242 C C . LEU A 1 438 ? -9.658 -0.943 12.499 1.00 97.31 438 LEU A C 1
ATOM 3244 O O . LEU A 1 438 ? -10.356 -1.923 12.764 1.00 97.31 438 LEU A O 1
ATOM 3248 N N . ALA A 1 439 ? -9.077 -0.804 11.310 1.00 96.19 439 ALA A N 1
ATOM 3249 C CA . ALA A 1 439 ? -9.269 -1.745 10.223 1.00 96.19 439 ALA A CA 1
ATOM 3250 C C . ALA A 1 439 ? -8.567 -3.067 10.521 1.00 96.19 439 ALA A C 1
ATOM 3252 O O . ALA A 1 439 ? -7.355 -3.107 10.692 1.00 96.19 439 ALA A O 1
ATOM 3253 N N . GLY A 1 440 ? -9.350 -4.143 10.629 1.00 96.62 440 GLY A N 1
ATOM 3254 C CA . GLY A 1 440 ? -8.870 -5.471 11.005 1.00 96.62 440 GLY A CA 1
ATOM 3255 C C . GLY A 1 440 ? -8.420 -5.619 12.463 1.00 96.62 440 GLY A C 1
ATOM 3256 O O . GLY A 1 440 ? -7.704 -6.569 12.784 1.00 96.62 440 GLY A O 1
ATOM 3257 N N . MET A 1 441 ? -8.818 -4.691 13.337 1.00 97.31 441 MET A N 1
ATOM 3258 C CA . MET A 1 441 ? -8.580 -4.750 14.778 1.00 97.31 441 MET A CA 1
ATOM 3259 C C . MET A 1 441 ? -9.469 -5.806 15.439 1.00 97.31 441 MET A C 1
ATOM 3261 O O . MET A 1 441 ? -10.676 -5.800 15.238 1.00 97.31 441 MET A O 1
ATOM 3265 N N . ILE A 1 442 ? -8.891 -6.651 16.294 1.00 98.50 442 ILE A N 1
ATOM 3266 C CA . ILE A 1 442 ? -9.654 -7.563 17.154 1.00 98.50 442 ILE A CA 1
ATOM 3267 C C . ILE A 1 442 ? -10.326 -6.747 18.261 1.00 98.50 442 ILE A C 1
ATOM 3269 O O . ILE A 1 442 ? -9.661 -6.032 19.018 1.00 98.50 442 ILE A O 1
ATOM 3273 N N . THR A 1 443 ? -11.641 -6.865 18.378 1.00 97.12 443 THR A N 1
ATOM 3274 C CA . THR A 1 443 ? -12.455 -6.122 19.338 1.00 97.12 443 THR A CA 1
ATOM 3275 C C . THR A 1 443 ? -12.909 -7.002 20.509 1.00 97.12 443 THR A C 1
ATOM 3277 O O . THR A 1 443 ? -12.959 -8.231 20.413 1.00 97.12 443 THR A O 1
ATOM 3280 N N . PRO A 1 444 ? -13.288 -6.402 21.649 1.00 96.44 444 PRO A N 1
ATOM 3281 C CA . PRO A 1 444 ? -13.940 -7.129 22.740 1.00 96.44 444 PRO A CA 1
ATOM 3282 C C . PRO A 1 444 ? -15.218 -7.842 22.312 1.00 96.44 444 PRO A C 1
ATOM 3284 O O . PRO A 1 444 ? -15.533 -8.899 22.853 1.00 96.44 444 PRO A O 1
ATOM 3287 N N . GLN A 1 445 ? -15.952 -7.258 21.363 1.00 95.62 445 GLN A N 1
ATOM 3288 C CA . GLN A 1 445 ? -17.185 -7.807 20.818 1.00 95.62 445 GLN A CA 1
ATOM 3289 C C . GLN A 1 445 ? -16.916 -9.123 20.084 1.00 95.62 445 GLN A C 1
ATOM 3291 O O . GLN A 1 445 ? -17.641 -10.085 20.326 1.00 95.62 445 GLN A O 1
ATOM 3296 N N . ASP A 1 446 ? -15.838 -9.208 19.300 1.00 97.25 446 ASP A N 1
ATOM 3297 C CA . ASP A 1 446 ? -15.427 -10.458 18.645 1.00 97.25 446 ASP A CA 1
ATOM 3298 C C . ASP A 1 446 ? -15.101 -11.542 19.676 1.00 97.25 446 ASP A C 1
ATOM 3300 O O . ASP A 1 446 ? -15.550 -12.688 19.615 1.00 97.25 446 ASP A O 1
ATOM 3304 N N . VAL A 1 447 ? -14.331 -11.160 20.695 1.00 97.44 447 VAL A N 1
ATOM 3305 C CA . VAL A 1 447 ? -13.875 -12.088 21.732 1.00 97.44 447 VAL A CA 1
ATOM 3306 C C . VAL A 1 447 ? -15.034 -12.552 22.625 1.00 97.44 447 VAL A C 1
ATOM 3308 O O . VAL A 1 447 ? -15.006 -13.678 23.128 1.00 97.44 447 VAL A O 1
ATOM 3311 N N . ALA A 1 448 ? -16.053 -11.710 22.815 1.00 96.81 448 ALA A N 1
ATOM 3312 C CA . ALA A 1 448 ? -17.282 -12.038 23.533 1.00 96.81 448 ALA A CA 1
ATOM 3313 C C . ALA A 1 448 ? -18.253 -12.889 22.704 1.00 96.81 448 ALA A C 1
ATOM 3315 O O . ALA A 1 448 ? -18.913 -13.763 23.264 1.00 96.81 448 ALA A O 1
ATOM 3316 N N . SER A 1 449 ? -18.338 -12.656 21.391 1.00 95.88 449 SER A N 1
ATOM 3317 C CA . SER A 1 449 ? -19.173 -13.448 20.480 1.00 95.88 449 SER A CA 1
ATOM 3318 C C . SER A 1 449 ? -18.580 -14.835 20.206 1.00 95.88 449 SER A C 1
ATOM 3320 O O . SER A 1 449 ? -19.306 -15.760 19.839 1.00 95.88 449 SER A O 1
ATOM 3322 N N . GLY A 1 450 ? -17.269 -14.998 20.414 1.00 96.44 450 GLY A N 1
ATOM 3323 C CA . GLY A 1 450 ? -16.556 -16.237 20.121 1.00 96.44 450 GLY A CA 1
ATOM 3324 C C . GLY A 1 450 ? -16.133 -16.361 18.652 1.00 96.44 450 GLY A C 1
ATOM 3325 O O . GLY A 1 450 ? -15.692 -17.437 18.239 1.00 96.44 450 GLY A O 1
ATOM 3326 N N . VAL A 1 451 ? -16.295 -15.299 17.855 1.00 96.50 451 VAL A N 1
ATOM 3327 C CA . VAL A 1 451 ? -16.023 -15.277 16.415 1.00 96.50 451 VAL A CA 1
ATOM 3328 C C . VAL A 1 451 ? -15.409 -13.933 16.033 1.00 96.50 451 VAL A C 1
ATOM 3330 O O . VAL A 1 451 ? -15.943 -12.887 16.376 1.00 96.50 451 VAL A O 1
ATOM 3333 N N . ILE A 1 452 ? -14.317 -13.984 15.269 1.00 98.19 452 ILE A N 1
ATOM 3334 C CA . ILE A 1 452 ? -13.763 -12.836 14.547 1.00 98.19 452 ILE A CA 1
ATOM 3335 C C . ILE A 1 452 ? -14.096 -13.059 13.066 1.00 98.19 452 ILE A C 1
ATOM 3337 O O . ILE A 1 452 ? -13.557 -13.978 12.443 1.00 98.19 452 ILE A O 1
ATOM 3341 N N . ASP A 1 453 ? -15.025 -12.276 12.518 1.00 97.00 453 ASP A N 1
ATOM 3342 C CA . ASP A 1 453 ? -15.598 -12.464 11.176 1.00 97.00 453 ASP A CA 1
ATOM 3343 C C . ASP A 1 453 ? -15.141 -11.401 10.158 1.00 97.00 453 ASP A C 1
ATOM 3345 O O . ASP A 1 453 ? -15.852 -11.054 9.210 1.00 97.00 453 ASP A O 1
ATOM 3349 N N . HIS A 1 454 ? -13.913 -10.921 10.335 1.00 98.31 454 HIS A N 1
ATOM 3350 C CA . HIS A 1 454 ? -13.236 -9.985 9.447 1.00 98.31 454 HIS A CA 1
ATOM 3351 C C . HIS A 1 454 ? -11.751 -10.351 9.290 1.00 98.31 454 HIS A C 1
ATOM 3353 O O . HIS A 1 454 ? -11.183 -11.130 10.058 1.00 98.31 454 HIS A O 1
ATOM 3359 N N . ALA A 1 455 ? -11.104 -9.793 8.268 1.00 98.50 455 ALA A N 1
ATOM 3360 C CA . ALA A 1 455 ? -9.666 -9.920 8.058 1.00 98.50 455 ALA A CA 1
ATOM 3361 C C . ALA A 1 455 ? -8.898 -9.159 9.143 1.00 98.50 455 ALA A C 1
ATOM 3363 O O . ALA A 1 455 ? -9.385 -8.156 9.660 1.00 98.50 455 ALA A O 1
ATOM 3364 N N . LEU A 1 456 ? -7.690 -9.615 9.467 1.00 98.69 456 LEU A N 1
ATOM 3365 C CA . LEU A 1 456 ? -6.872 -9.032 10.531 1.00 98.69 456 LEU A CA 1
ATOM 3366 C C . LEU A 1 456 ? -5.836 -8.033 10.012 1.00 98.69 456 LEU A C 1
ATOM 3368 O O . LEU A 1 456 ? -5.232 -8.229 8.958 1.00 98.69 456 LEU A O 1
ATOM 3372 N N . ARG A 1 457 ? -5.579 -6.979 10.782 1.00 97.69 457 ARG A N 1
ATOM 3373 C CA . ARG A 1 457 ? -4.432 -6.089 10.568 1.00 97.69 457 ARG A CA 1
ATOM 3374 C C . ARG A 1 457 ? -3.154 -6.804 10.964 1.00 97.69 457 ARG A C 1
ATOM 3376 O O . ARG A 1 457 ? -3.122 -7.400 12.041 1.00 97.69 457 ARG A O 1
ATOM 3383 N N . TYR A 1 458 ? -2.094 -6.679 10.170 1.00 97.31 458 TYR A N 1
ATOM 3384 C CA . TYR A 1 458 ? -0.774 -7.102 10.622 1.00 97.31 458 TYR A CA 1
ATOM 3385 C C . TYR A 1 458 ? 0.367 -6.171 10.228 1.00 97.31 458 TYR A C 1
ATOM 3387 O O . TYR A 1 458 ? 0.263 -5.418 9.262 1.00 97.31 458 TYR A O 1
ATOM 3395 N N . ALA A 1 459 ? 1.469 -6.285 10.966 1.00 95.44 459 ALA A N 1
ATOM 3396 C CA . ALA A 1 459 ? 2.752 -5.663 10.665 1.00 95.44 459 ALA A CA 1
ATOM 3397 C C . ALA A 1 459 ? 3.888 -6.688 10.741 1.00 95.44 459 ALA A C 1
ATOM 3399 O O . ALA A 1 459 ? 3.822 -7.641 11.522 1.00 95.44 459 ALA A O 1
ATOM 3400 N N . ILE A 1 460 ? 4.912 -6.505 9.906 1.00 94.38 460 ILE A N 1
ATOM 3401 C CA . ILE A 1 460 ? 6.012 -7.466 9.711 1.00 94.38 460 ILE A CA 1
ATOM 3402 C C . ILE A 1 460 ? 7.361 -6.761 9.471 1.00 94.38 460 ILE A C 1
ATOM 3404 O O . ILE A 1 460 ? 7.379 -5.622 9.001 1.00 94.38 460 ILE A O 1
ATOM 3408 N N . PRO A 1 461 ? 8.507 -7.433 9.706 1.00 91.75 461 PRO A N 1
ATOM 3409 C CA . PRO A 1 461 ? 9.838 -6.822 9.592 1.00 91.75 461 PRO A CA 1
ATOM 3410 C C . PRO A 1 461 ? 10.413 -6.723 8.181 1.00 91.75 461 PRO A C 1
ATOM 3412 O O . PRO A 1 461 ? 11.517 -6.220 7.998 1.00 91.75 461 PRO A O 1
ATOM 3415 N N . LEU A 1 462 ? 9.676 -7.198 7.181 1.00 91.88 462 LEU A N 1
ATOM 3416 C CA . LEU A 1 462 ? 10.131 -7.320 5.800 1.00 91.88 462 LEU A CA 1
ATOM 3417 C C . LEU A 1 462 ? 9.249 -6.525 4.829 1.00 91.88 462 LEU A C 1
ATOM 3419 O O . LEU A 1 462 ? 9.004 -6.979 3.715 1.00 91.88 462 LEU A O 1
ATOM 3423 N N . GLY A 1 463 ? 8.736 -5.365 5.248 1.00 93.88 463 GLY A N 1
ATOM 3424 C CA . GLY A 1 463 ? 7.943 -4.480 4.388 1.00 93.88 463 GLY A CA 1
ATOM 3425 C C . GLY A 1 463 ? 8.738 -3.992 3.171 1.00 93.88 463 GLY A C 1
ATOM 3426 O O . GLY A 1 463 ? 9.854 -3.485 3.316 1.00 93.88 463 GLY A O 1
ATOM 3427 N N . ALA A 1 464 ? 8.177 -4.135 1.969 1.00 94.50 464 ALA A N 1
ATOM 3428 C CA . ALA A 1 464 ? 8.798 -3.651 0.734 1.00 94.50 464 ALA A CA 1
ATOM 3429 C C . ALA A 1 464 ? 8.622 -2.140 0.543 1.00 94.50 464 ALA A C 1
ATOM 3431 O O . ALA A 1 464 ? 7.617 -1.610 1.001 1.00 94.50 464 ALA A O 1
ATOM 3432 N N . PRO A 1 465 ? 9.502 -1.461 -0.224 1.00 93.88 465 PRO A N 1
ATOM 3433 C CA . PRO A 1 465 ? 9.316 -0.060 -0.629 1.00 93.88 465 PRO A CA 1
ATOM 3434 C C . PRO A 1 465 ? 8.216 0.141 -1.689 1.00 93.88 465 PRO A C 1
ATOM 3436 O O . PRO A 1 465 ? 8.051 1.236 -2.231 1.00 93.88 465 PRO A O 1
ATOM 3439 N N . SER A 1 466 ? 7.468 -0.916 -2.011 1.00 93.38 466 SER A N 1
ATOM 3440 C CA . SER A 1 466 ? 6.287 -0.907 -2.872 1.00 93.38 466 SER A CA 1
ATOM 3441 C C . SER A 1 466 ? 5.046 -1.343 -2.091 1.00 93.38 466 SER A C 1
ATOM 3443 O O . SER A 1 466 ? 5.129 -1.862 -0.976 1.00 93.38 466 SER A O 1
ATOM 3445 N N . TYR A 1 467 ? 3.878 -1.135 -2.687 1.00 95.56 467 TYR A N 1
ATOM 3446 C CA . TYR A 1 467 ? 2.591 -1.529 -2.126 1.00 95.56 467 TYR A CA 1
ATOM 3447 C C . TYR A 1 467 ? 1.719 -2.176 -3.201 1.00 95.56 467 TYR A C 1
ATOM 3449 O O . TYR A 1 467 ? 2.016 -2.125 -4.394 1.00 95.56 467 TYR A O 1
ATOM 3457 N N . VAL A 1 468 ? 0.638 -2.811 -2.767 1.00 96.31 468 VAL A N 1
ATOM 3458 C CA . VAL A 1 468 ? -0.380 -3.419 -3.623 1.00 96.31 468 VAL A CA 1
ATOM 3459 C C . VAL A 1 468 ? -1.752 -3.055 -3.074 1.00 96.31 468 VAL A C 1
ATOM 3461 O O . VAL A 1 468 ? -1.918 -2.916 -1.862 1.00 96.31 468 VAL A O 1
ATOM 3464 N N . TYR A 1 469 ? -2.754 -2.915 -3.941 1.00 96.25 469 TYR A N 1
ATOM 3465 C CA . TYR A 1 469 ? -4.106 -2.631 -3.467 1.00 96.25 469 TYR A CA 1
ATOM 3466 C C . TYR A 1 469 ? -4.624 -3.774 -2.577 1.00 96.25 469 TYR A C 1
ATOM 3468 O O . TYR A 1 469 ? -4.366 -4.946 -2.870 1.00 96.25 469 TYR A O 1
ATOM 3476 N N . PRO A 1 470 ? -5.360 -3.455 -1.500 1.00 95.62 470 PRO A N 1
ATOM 3477 C CA . PRO A 1 470 ? -5.970 -2.154 -1.204 1.00 95.62 470 PRO A CA 1
ATOM 3478 C C . PRO A 1 470 ? -5.050 -1.116 -0.538 1.00 95.62 470 PRO A C 1
ATOM 3480 O O . PRO A 1 470 ? -5.484 0.017 -0.345 1.00 95.62 470 PRO A O 1
ATOM 3483 N N . GLY A 1 471 ? -3.799 -1.462 -0.219 1.00 95.69 471 GLY A N 1
ATOM 3484 C CA . GLY A 1 471 ? -2.819 -0.497 0.280 1.00 95.69 471 GLY A CA 1
ATOM 3485 C C . GLY A 1 471 ? -2.486 0.539 -0.794 1.00 95.69 471 GLY A C 1
ATOM 3486 O O . GLY A 1 471 ? -2.451 0.217 -1.984 1.00 95.69 471 GLY A O 1
ATOM 3487 N N . THR A 1 472 ? -2.260 1.789 -0.393 1.00 95.12 472 THR A N 1
ATOM 3488 C CA . THR A 1 472 ? -1.912 2.878 -1.332 1.00 95.12 472 THR A CA 1
ATOM 3489 C C . THR A 1 472 ? -0.579 3.552 -1.031 1.00 95.12 472 THR A C 1
ATOM 3491 O O . THR A 1 472 ? -0.145 4.439 -1.767 1.00 95.12 472 THR A O 1
ATOM 3494 N N . ARG A 1 473 ? 0.090 3.120 0.037 1.00 92.75 473 ARG A N 1
ATOM 3495 C CA . ARG A 1 473 ? 1.386 3.622 0.476 1.00 92.75 473 ARG A CA 1
ATOM 3496 C C . ARG A 1 473 ? 2.212 2.488 1.061 1.00 92.75 473 ARG A C 1
ATOM 3498 O O . ARG A 1 473 ? 1.718 1.392 1.315 1.00 92.75 473 ARG A O 1
ATOM 3505 N N . THR A 1 474 ? 3.483 2.803 1.239 1.00 93.69 474 THR A N 1
ATOM 3506 C CA . THR A 1 474 ? 4.467 2.013 1.949 1.00 93.69 474 THR A CA 1
ATOM 3507 C C . THR A 1 474 ? 5.403 2.898 2.771 1.00 93.69 474 THR A C 1
ATOM 3509 O O . THR A 1 474 ? 5.774 4.000 2.349 1.00 93.69 474 THR A O 1
ATOM 3512 N N . ASP A 1 475 ? 5.791 2.397 3.938 1.00 91.44 475 ASP A N 1
ATOM 3513 C CA . ASP A 1 475 ? 6.943 2.823 4.739 1.00 91.44 475 ASP A CA 1
ATOM 3514 C C . ASP A 1 475 ? 8.047 1.743 4.797 1.00 91.44 475 ASP A C 1
ATOM 3516 O O . ASP A 1 475 ? 9.072 1.917 5.459 1.00 91.44 475 ASP A O 1
ATOM 3520 N N . GLY A 1 476 ? 7.848 0.629 4.088 1.00 92.19 476 GLY A N 1
ATOM 3521 C CA . GLY A 1 476 ? 8.806 -0.456 3.982 1.00 92.19 476 GLY A CA 1
ATOM 3522 C C . GLY A 1 476 ? 10.059 -0.053 3.206 1.00 92.19 476 GLY A C 1
ATOM 3523 O O . GLY A 1 476 ? 10.063 0.857 2.380 1.00 92.19 476 GLY A O 1
ATOM 3524 N N . SER A 1 477 ? 11.158 -0.758 3.462 1.00 90.94 477 SER A N 1
ATOM 3525 C CA . SER A 1 477 ? 12.461 -0.487 2.832 1.00 90.94 477 SER A CA 1
ATOM 3526 C C . SER A 1 477 ? 13.188 -1.748 2.359 1.00 90.94 477 SER A C 1
ATOM 3528 O O . SER A 1 477 ? 14.245 -1.665 1.734 1.00 90.94 477 SER A O 1
ATOM 3530 N N . THR A 1 478 ? 12.622 -2.932 2.603 1.00 90.25 478 THR A N 1
ATOM 3531 C CA . THR A 1 478 ? 13.228 -4.208 2.223 1.00 90.25 478 THR A CA 1
ATOM 3532 C C . THR A 1 478 ? 12.982 -4.490 0.744 1.00 90.25 478 THR A C 1
ATOM 3534 O O . THR A 1 478 ? 11.883 -4.864 0.338 1.00 90.25 478 THR A O 1
ATOM 3537 N N . ILE A 1 479 ? 14.010 -4.352 -0.093 1.00 85.69 479 ILE A N 1
ATOM 3538 C CA . ILE A 1 479 ? 13.924 -4.735 -1.510 1.00 85.69 479 ILE A CA 1
ATOM 3539 C C . ILE A 1 479 ? 13.553 -6.222 -1.615 1.00 85.69 479 ILE A C 1
ATOM 3541 O O . ILE A 1 479 ? 14.203 -7.074 -1.016 1.00 85.69 479 ILE A O 1
ATOM 3545 N N . GLY A 1 480 ? 12.498 -6.531 -2.375 1.00 85.62 480 GLY A N 1
ATOM 3546 C CA . GLY A 1 480 ? 11.969 -7.896 -2.494 1.00 85.62 480 GLY A CA 1
ATOM 3547 C C . GLY A 1 480 ? 11.167 -8.380 -1.278 1.00 85.62 480 GLY A C 1
ATOM 3548 O O . GLY A 1 480 ? 10.765 -9.543 -1.250 1.00 85.62 480 GLY A O 1
ATOM 3549 N N . GLY A 1 481 ? 10.920 -7.507 -0.298 1.00 91.94 481 GLY A N 1
ATOM 3550 C CA . GLY A 1 481 ? 10.047 -7.765 0.842 1.00 91.94 481 GLY A CA 1
ATOM 3551 C C . GLY A 1 481 ? 8.572 -7.913 0.456 1.00 91.94 481 GLY A C 1
ATOM 3552 O O . GLY A 1 481 ? 8.211 -7.945 -0.722 1.00 91.94 481 GLY A O 1
ATOM 3553 N N . VAL A 1 482 ? 7.711 -7.970 1.466 1.00 95.94 482 VAL A N 1
ATOM 3554 C CA . VAL A 1 482 ? 6.257 -8.057 1.322 1.00 95.94 482 VAL A CA 1
ATOM 3555 C C . VAL A 1 482 ? 5.685 -6.645 1.143 1.00 95.94 482 VAL A C 1
ATOM 3557 O O . VAL A 1 482 ? 5.785 -5.835 2.069 1.00 95.94 482 VAL A O 1
ATOM 3560 N N . PRO A 1 483 ? 5.053 -6.321 0.003 1.00 96.38 483 PRO A N 1
ATOM 3561 C CA . PRO A 1 483 ? 4.397 -5.027 -0.181 1.00 96.38 483 PRO A CA 1
ATOM 3562 C C . PRO A 1 483 ? 3.304 -4.780 0.865 1.00 96.38 483 PRO A C 1
ATOM 3564 O O . PRO A 1 483 ? 2.572 -5.710 1.230 1.00 96.38 483 PRO A O 1
ATOM 3567 N N . GLN A 1 484 ? 3.142 -3.542 1.336 1.00 96.38 484 GLN A N 1
ATOM 3568 C CA . GLN A 1 484 ? 1.956 -3.212 2.134 1.00 96.38 484 GLN A CA 1
ATOM 3569 C C . GLN A 1 484 ? 0.679 -3.334 1.295 1.00 96.38 484 GLN A C 1
ATOM 3571 O O . GLN A 1 484 ? 0.698 -3.191 0.074 1.00 96.38 484 GLN A O 1
ATOM 3576 N N . GLY A 1 485 ? -0.415 -3.712 1.955 1.00 96.81 485 GLY A N 1
ATOM 3577 C CA . GLY A 1 485 ? -1.656 -4.160 1.326 1.00 96.81 485 GLY A CA 1
ATOM 3578 C C . GLY A 1 485 ? -1.660 -5.621 0.861 1.00 96.81 485 GLY A C 1
ATOM 3579 O O . GLY A 1 485 ? -2.701 -6.104 0.424 1.00 96.81 485 GLY A O 1
ATOM 3580 N N . THR A 1 486 ? -0.553 -6.366 0.983 1.00 97.75 486 THR A N 1
ATOM 3581 C CA . THR A 1 486 ? -0.554 -7.814 0.693 1.00 97.75 486 THR A CA 1
ATOM 3582 C C . THR A 1 486 ? -1.455 -8.551 1.681 1.00 97.75 486 THR A C 1
ATOM 3584 O O . THR A 1 486 ? -1.410 -8.272 2.879 1.00 97.75 486 THR A O 1
ATOM 3587 N N . ARG A 1 487 ? -2.254 -9.506 1.186 1.00 98.19 487 ARG A N 1
ATOM 3588 C CA . ARG A 1 487 ? -3.111 -10.352 2.023 1.00 98.19 487 ARG A CA 1
ATOM 3589 C C . ARG A 1 487 ? -2.401 -11.656 2.388 1.00 98.19 487 ARG A C 1
ATOM 3591 O O . ARG A 1 487 ? -1.946 -12.375 1.505 1.00 98.19 487 ARG A O 1
ATOM 3598 N N . LEU A 1 488 ? -2.345 -11.984 3.669 1.00 97.62 488 LEU A N 1
ATOM 3599 C CA . LEU A 1 488 ? -1.872 -13.256 4.217 1.00 97.62 488 LEU A CA 1
ATOM 3600 C C . LEU A 1 488 ? -3.068 -14.141 4.572 1.00 97.62 488 LEU A C 1
ATOM 3602 O O . LEU A 1 488 ? -4.121 -13.629 4.937 1.00 97.62 488 LEU A O 1
ATOM 3606 N N . GLN A 1 489 ? -2.908 -15.458 4.519 1.00 98.62 489 GLN A N 1
ATOM 3607 C CA . GLN A 1 489 ? -3.904 -16.417 4.988 1.00 98.62 489 GLN A CA 1
ATOM 3608 C C . GLN A 1 489 ? -3.213 -17.571 5.720 1.00 98.62 489 GLN A C 1
ATOM 3610 O O . GLN A 1 489 ? -2.187 -18.062 5.252 1.00 98.62 489 GLN A O 1
ATOM 3615 N N . LEU A 1 490 ? -3.771 -18.033 6.837 1.00 98.69 490 LEU A N 1
ATOM 3616 C CA . LEU A 1 490 ? -3.400 -19.335 7.401 1.00 98.69 490 LEU A CA 1
ATOM 3617 C C . LEU A 1 490 ? -4.000 -20.431 6.513 1.00 98.69 490 LEU A C 1
ATOM 3619 O O . LEU A 1 490 ? -5.135 -20.270 6.071 1.00 98.69 490 LEU A O 1
ATOM 3623 N N . ASP A 1 491 ? -3.278 -21.519 6.225 1.00 97.69 491 ASP A N 1
ATOM 3624 C CA . ASP A 1 491 ? -3.786 -22.590 5.354 1.00 97.69 491 ASP A CA 1
ATOM 3625 C C . ASP A 1 491 ? -5.222 -22.986 5.761 1.00 97.69 491 ASP A C 1
ATOM 3627 O O . ASP A 1 491 ? -5.435 -23.458 6.885 1.00 97.69 491 ASP A O 1
ATOM 3631 N N . PRO A 1 492 ? -6.225 -22.776 4.880 1.00 97.38 492 PRO A N 1
ATOM 3632 C CA . PRO A 1 492 ? -7.628 -22.981 5.224 1.00 97.38 492 PRO A CA 1
ATOM 3633 C C . PRO A 1 492 ? -7.967 -24.444 5.526 1.00 97.38 492 PRO A C 1
ATOM 3635 O O . PRO A 1 492 ? -9.021 -24.707 6.096 1.00 97.38 492 PRO A O 1
ATOM 3638 N N . ASN A 1 493 ? -7.095 -25.389 5.159 1.00 96.69 493 ASN A N 1
ATOM 3639 C CA . ASN A 1 493 ? -7.278 -26.815 5.428 1.00 96.69 493 ASN A CA 1
ATOM 3640 C C . ASN A 1 493 ? -6.444 -27.315 6.616 1.00 96.69 493 ASN A C 1
ATOM 3642 O O . ASN A 1 493 ? -6.496 -28.504 6.935 1.00 96.69 493 ASN A O 1
ATOM 3646 N N . LEU A 1 494 ? -5.664 -26.442 7.262 1.00 98.12 494 LEU A N 1
ATOM 3647 C CA . LEU A 1 494 ? -4.871 -26.812 8.426 1.00 98.12 494 LEU A CA 1
ATOM 3648 C C . LEU A 1 494 ? -5.789 -27.247 9.574 1.00 98.12 494 LEU A C 1
ATOM 3650 O O . LEU A 1 494 ? -6.638 -26.477 10.029 1.00 98.12 494 LEU A O 1
ATOM 3654 N N . ASP A 1 495 ? -5.583 -28.461 10.083 1.00 98.12 495 ASP A N 1
ATOM 3655 C CA . ASP A 1 495 ? -6.258 -28.908 11.300 1.00 98.12 495 ASP A CA 1
ATOM 3656 C C . ASP A 1 495 ? -5.680 -28.160 12.505 1.00 98.12 495 ASP A C 1
ATOM 3658 O O . ASP A 1 495 ? -4.533 -28.376 12.895 1.00 98.12 495 ASP A O 1
ATOM 3662 N N . LEU A 1 496 ? -6.465 -27.258 13.093 1.00 98.38 496 LEU A N 1
ATOM 3663 C CA . LEU A 1 496 ? -6.033 -26.442 14.227 1.00 98.38 496 LEU A CA 1
ATOM 3664 C C . LEU A 1 496 ? -5.991 -27.220 15.552 1.00 98.38 496 LEU A C 1
ATOM 3666 O O . LEU A 1 496 ? -5.341 -26.773 16.499 1.00 98.38 496 LEU A O 1
ATOM 3670 N N . ASN A 1 497 ? -6.627 -28.395 15.636 1.00 97.19 497 ASN A N 1
ATOM 3671 C CA . ASN A 1 497 ? -6.677 -29.178 16.877 1.00 97.19 497 ASN A CA 1
ATOM 3672 C C . ASN A 1 497 ? -5.302 -29.730 17.283 1.00 97.19 497 ASN A C 1
ATOM 3674 O O . ASN A 1 497 ? -5.065 -29.992 18.461 1.00 97.19 497 ASN A O 1
ATOM 3678 N N . GLN A 1 498 ? -4.374 -29.861 16.332 1.00 96.75 498 GLN A N 1
ATOM 3679 C CA . GLN A 1 498 ? -3.021 -30.363 16.588 1.00 96.75 498 GLN A CA 1
ATOM 3680 C C . GLN A 1 498 ? -2.111 -29.362 17.328 1.00 96.75 498 GLN A C 1
ATOM 3682 O O . GLN A 1 498 ? -1.019 -29.737 17.746 1.00 96.75 498 GLN A O 1
ATOM 3687 N N . PHE A 1 499 ? -2.531 -28.100 17.490 1.00 96.56 499 PHE A N 1
ATOM 3688 C CA . PHE A 1 499 ? -1.693 -27.031 18.056 1.00 96.56 499 PHE A CA 1
ATOM 3689 C C . PHE A 1 499 ? -2.021 -26.673 19.512 1.00 96.56 499 PHE A C 1
ATOM 3691 O O . PHE A 1 499 ? -1.358 -25.808 20.077 1.00 96.56 499 PHE A O 1
ATOM 3698 N N . GLY A 1 500 ? -3.029 -27.306 20.131 1.00 96.62 500 GLY A N 1
ATOM 3699 C CA . GLY A 1 500 ? -3.382 -27.048 21.535 1.00 96.62 500 GLY A CA 1
ATOM 3700 C C . GLY A 1 500 ? -3.780 -25.593 21.822 1.00 96.62 500 GLY A C 1
ATOM 3701 O O . GLY A 1 500 ? -3.472 -25.076 22.894 1.00 96.62 500 GLY A O 1
ATOM 3702 N N . LEU A 1 501 ? -4.420 -24.928 20.853 1.00 97.75 501 LEU A N 1
ATOM 3703 C CA . LEU A 1 501 ? -4.766 -23.507 20.927 1.00 97.75 501 LEU A CA 1
ATOM 3704 C C . LEU A 1 501 ? -5.771 -23.221 22.051 1.00 97.75 501 LEU A C 1
ATOM 3706 O O . LEU A 1 501 ? -6.747 -23.954 22.232 1.00 97.75 501 LEU A O 1
ATOM 3710 N N . SER A 1 502 ? -5.579 -22.106 22.758 1.00 97.38 502 SER A N 1
ATOM 3711 C CA . SER A 1 502 ? -6.604 -21.546 23.642 1.00 97.38 502 SER A CA 1
ATOM 3712 C C . SER A 1 502 ? -7.842 -21.112 22.840 1.00 97.38 502 SER A C 1
ATOM 3714 O O . SER A 1 502 ? -7.747 -20.919 21.623 1.00 97.38 502 SER A O 1
ATOM 3716 N N . PRO A 1 503 ? -9.014 -20.912 23.476 1.00 97.69 503 PRO A N 1
ATOM 3717 C CA . PRO A 1 503 ? -10.202 -20.454 22.757 1.00 97.69 503 PRO A CA 1
ATOM 3718 C C . PRO A 1 503 ? -9.963 -19.138 22.004 1.00 97.69 503 PRO A C 1
ATOM 3720 O O . PRO A 1 503 ? -10.383 -19.009 20.856 1.00 97.69 503 PRO A O 1
ATOM 3723 N N . PHE A 1 504 ? -9.207 -18.208 22.596 1.00 98.12 504 PHE A N 1
ATOM 3724 C CA . PHE A 1 504 ? -8.802 -16.971 21.936 1.00 98.12 504 PHE A CA 1
ATOM 3725 C C . PHE A 1 504 ? -7.897 -17.211 20.722 1.00 98.12 504 PHE A C 1
ATOM 3727 O O . PHE A 1 504 ? -8.212 -16.753 19.625 1.00 98.12 504 PHE A O 1
ATOM 3734 N N . GLN A 1 505 ? -6.822 -17.989 20.872 1.00 98.25 505 GLN A N 1
ATOM 3735 C CA . GLN A 1 505 ? -5.931 -18.316 19.753 1.00 98.25 505 GLN A CA 1
ATOM 3736 C C . GLN A 1 505 ? -6.676 -19.033 18.616 1.00 98.25 505 GLN A C 1
ATOM 3738 O O . GLN A 1 505 ? -6.421 -18.768 17.443 1.00 98.25 505 GLN A O 1
ATOM 3743 N N . LEU A 1 506 ? -7.630 -19.910 18.946 1.00 98.38 506 LEU A N 1
ATOM 3744 C CA . LEU A 1 506 ? -8.455 -20.612 17.967 1.00 98.38 506 LEU A CA 1
ATOM 3745 C C . LEU A 1 506 ? -9.360 -19.654 17.177 1.00 98.38 506 LEU A C 1
ATOM 3747 O O . LEU A 1 506 ? -9.516 -19.845 15.972 1.00 98.38 506 LEU A O 1
ATOM 3751 N N . MET A 1 507 ? -9.928 -18.623 17.815 1.00 98.50 507 MET A N 1
ATOM 3752 C CA . MET A 1 507 ? -10.688 -17.579 17.110 1.00 98.50 507 MET A CA 1
ATOM 3753 C C . MET A 1 507 ? -9.812 -16.842 16.097 1.00 98.50 507 MET A C 1
ATOM 3755 O O . MET A 1 507 ? -10.185 -16.732 14.930 1.00 98.50 507 MET A O 1
ATOM 3759 N N . VAL A 1 508 ? -8.627 -16.398 16.521 1.00 98.75 508 VAL A N 1
ATOM 3760 C CA . VAL A 1 508 ? -7.689 -15.664 15.658 1.00 98.75 508 VAL A CA 1
ATOM 3761 C C . VAL A 1 508 ? -7.204 -16.546 14.502 1.00 98.75 508 VAL A C 1
ATOM 3763 O O . VAL A 1 508 ? -7.208 -16.116 13.350 1.00 98.75 508 VAL A O 1
ATOM 3766 N N . ALA A 1 509 ? -6.847 -17.805 14.771 1.00 98.75 509 ALA A N 1
ATOM 3767 C CA . ALA A 1 509 ? -6.421 -18.748 13.740 1.00 98.75 509 ALA A CA 1
ATOM 3768 C C . ALA A 1 509 ? -7.535 -19.029 12.713 1.00 98.75 509 ALA A C 1
ATOM 3770 O O . ALA A 1 509 ? -7.268 -19.045 11.513 1.00 98.75 509 ALA A O 1
ATOM 3771 N N . ARG A 1 510 ? -8.793 -19.175 13.152 1.00 98.75 510 ARG A N 1
ATOM 3772 C CA . ARG A 1 510 ? -9.947 -19.328 12.245 1.00 98.75 510 ARG A CA 1
ATOM 3773 C C . ARG A 1 510 ? -10.197 -18.079 11.403 1.00 98.75 510 ARG A C 1
ATOM 3775 O O . ARG A 1 510 ? -10.450 -18.208 10.207 1.00 98.75 510 ARG A O 1
ATOM 3782 N N . ALA A 1 511 ? -10.063 -16.887 11.983 1.00 98.75 511 ALA A N 1
ATOM 3783 C CA . ALA A 1 511 ? -10.139 -15.640 11.225 1.00 98.75 511 ALA A CA 1
ATOM 3784 C C . ALA A 1 511 ? -9.046 -15.575 10.151 1.00 98.75 511 ALA A C 1
ATOM 3786 O O . ALA A 1 511 ? -9.336 -15.287 8.993 1.00 98.75 511 ALA A O 1
ATOM 3787 N N . LEU A 1 512 ? -7.809 -15.960 10.482 1.00 98.88 512 LEU A N 1
ATOM 3788 C CA . LEU A 1 512 ? -6.720 -16.052 9.506 1.00 98.88 512 LEU A CA 1
ATOM 3789 C C . LEU A 1 512 ? -6.956 -17.124 8.428 1.00 98.88 512 LEU A C 1
ATOM 3791 O O . LEU A 1 512 ? -6.498 -16.939 7.301 1.00 98.88 512 LEU A O 1
ATOM 3795 N N . GLN A 1 513 ? -7.664 -18.219 8.726 1.00 98.62 513 GLN A N 1
ATOM 3796 C CA . GLN A 1 513 ? -8.062 -19.208 7.716 1.00 98.62 513 GLN A CA 1
ATOM 3797 C C . GLN A 1 513 ? -9.142 -18.665 6.776 1.00 98.62 513 GLN A C 1
ATOM 3799 O O . GLN A 1 513 ? -9.044 -18.832 5.562 1.00 98.62 513 GLN A O 1
ATOM 3804 N N . GLN A 1 514 ? -10.176 -18.017 7.312 1.00 98.50 514 GLN A N 1
ATOM 3805 C CA . GLN A 1 514 ? -11.357 -17.628 6.538 1.00 98.50 514 GLN A CA 1
ATOM 3806 C C . GLN A 1 514 ? -11.214 -16.258 5.865 1.00 98.50 514 GLN A C 1
ATOM 3808 O O . GLN A 1 514 ? -11.590 -16.092 4.705 1.00 98.50 514 GLN A O 1
ATOM 3813 N N . TYR A 1 515 ? -10.664 -15.280 6.577 1.00 98.50 515 TYR A N 1
ATOM 3814 C CA . TYR A 1 515 ? -10.527 -13.891 6.144 1.00 98.50 515 TYR A CA 1
ATOM 3815 C C . TYR A 1 515 ? -9.066 -13.474 5.956 1.00 98.50 515 TYR A C 1
ATOM 3817 O O . TYR A 1 515 ? -8.791 -12.509 5.243 1.00 98.50 515 TYR A O 1
ATOM 3825 N N . GLY A 1 516 ? -8.109 -14.200 6.527 1.00 98.56 516 GLY A N 1
ATOM 3826 C CA . GLY A 1 516 ? -6.707 -13.816 6.428 1.00 98.56 516 GLY A CA 1
ATOM 3827 C C . GLY A 1 516 ? -6.421 -12.488 7.129 1.00 98.56 516 GLY A C 1
ATOM 3828 O O . GLY A 1 516 ? -7.112 -12.100 8.069 1.00 98.56 516 GLY A O 1
ATOM 3829 N N . GLY A 1 517 ? -5.408 -11.772 6.660 1.00 98.25 517 GLY A N 1
ATOM 3830 C CA . GLY A 1 517 ? -5.084 -10.433 7.135 1.00 98.25 517 GLY A CA 1
ATOM 3831 C C . GLY A 1 517 ? -4.368 -9.605 6.083 1.00 98.25 517 GLY A C 1
ATOM 3832 O O . GLY A 1 517 ? -3.902 -10.167 5.097 1.00 98.25 517 GLY A O 1
ATOM 3833 N N . TYR A 1 518 ? -4.281 -8.292 6.272 1.00 98.19 518 TYR A N 1
ATOM 3834 C CA . TYR A 1 518 ? -3.600 -7.375 5.357 1.00 98.19 518 TYR A CA 1
ATOM 3835 C C . TYR A 1 518 ? -2.407 -6.698 6.029 1.00 98.19 518 TYR A C 1
ATOM 3837 O O . TYR A 1 518 ? -2.501 -6.236 7.169 1.00 98.19 518 TYR A O 1
ATOM 3845 N N . ASN A 1 519 ? -1.302 -6.609 5.284 1.00 97.19 519 ASN A N 1
ATOM 3846 C CA . ASN A 1 519 ? -0.102 -5.905 5.715 1.00 97.19 519 ASN A CA 1
ATOM 3847 C C . ASN A 1 519 ? -0.377 -4.402 5.800 1.00 97.19 519 ASN A C 1
ATOM 3849 O O . ASN A 1 519 ? -0.559 -3.758 4.766 1.00 97.19 519 ASN A O 1
ATOM 3853 N N . ALA A 1 520 ? -0.396 -3.852 7.005 1.00 95.44 520 ALA A N 1
ATOM 3854 C CA . ALA A 1 520 ? -0.717 -2.455 7.255 1.00 95.44 520 ALA A CA 1
ATOM 3855 C C . ALA A 1 520 ? 0.489 -1.610 7.667 1.00 95.44 520 ALA A C 1
ATOM 3857 O O . ALA A 1 520 ? 0.391 -0.386 7.599 1.00 95.44 520 ALA A O 1
ATOM 3858 N N . ASP A 1 521 ? 1.587 -2.239 8.093 1.00 92.50 521 ASP A N 1
ATOM 3859 C CA . ASP A 1 521 ? 2.712 -1.538 8.712 1.00 92.50 521 ASP A CA 1
ATOM 3860 C C . ASP A 1 521 ? 4.024 -2.321 8.649 1.00 92.50 521 ASP A C 1
ATOM 3862 O O . ASP A 1 521 ? 4.044 -3.552 8.544 1.00 92.50 521 ASP A O 1
ATOM 3866 N N . GLY A 1 522 ? 5.135 -1.596 8.765 1.00 89.25 522 GLY A N 1
ATOM 3867 C CA . GLY A 1 522 ? 6.418 -2.182 9.135 1.00 89.25 522 GLY A CA 1
ATOM 3868 C C . GLY A 1 522 ? 6.509 -2.419 10.646 1.00 89.25 522 GLY A C 1
ATOM 3869 O O . GLY A 1 522 ? 6.009 -1.635 11.444 1.00 89.25 522 GLY A O 1
ATOM 3870 N N . ALA A 1 523 ? 7.183 -3.489 11.063 1.00 86.75 523 ALA A N 1
ATOM 3871 C CA . ALA A 1 523 ? 7.483 -3.732 12.474 1.00 86.75 523 ALA A CA 1
ATOM 3872 C C . ALA A 1 523 ? 8.959 -4.078 12.672 1.00 86.75 523 ALA A C 1
ATOM 3874 O O . ALA A 1 523 ? 9.554 -4.799 11.881 1.00 86.75 523 ALA A O 1
ATOM 3875 N N . SER A 1 524 ? 9.580 -3.599 13.747 1.00 81.62 524 SER A N 1
ATOM 3876 C CA . SER A 1 524 ? 10.987 -3.918 14.017 1.00 81.62 524 SER A CA 1
ATOM 3877 C C . SER A 1 524 ? 11.113 -5.293 14.677 1.00 81.62 524 SER A C 1
ATOM 3879 O O . SER A 1 524 ? 10.911 -5.428 15.878 1.00 81.62 524 SER A O 1
ATOM 3881 N N . GLY A 1 525 ? 11.446 -6.315 13.884 1.00 82.56 525 GLY A N 1
ATOM 3882 C CA . GLY A 1 525 ? 11.791 -7.662 14.368 1.00 82.56 525 GLY A CA 1
ATOM 3883 C C . GLY A 1 525 ? 10.628 -8.520 14.880 1.00 82.56 525 GLY A C 1
ATOM 3884 O O . GLY A 1 525 ? 10.874 -9.566 15.470 1.00 82.56 525 GLY A O 1
ATOM 3885 N N . VAL A 1 526 ? 9.373 -8.109 14.670 1.00 88.62 526 VAL A N 1
ATOM 3886 C CA . VAL A 1 526 ? 8.190 -8.853 15.136 1.00 88.62 526 VAL A CA 1
ATOM 3887 C C . VAL A 1 526 ? 7.140 -8.999 14.044 1.00 88.62 526 VAL A C 1
ATOM 3889 O O . VAL A 1 526 ? 6.988 -8.125 13.194 1.00 88.62 526 VAL A O 1
ATOM 3892 N N . PHE A 1 527 ? 6.381 -10.090 14.104 1.00 94.31 527 PHE A N 1
ATOM 3893 C CA . PHE A 1 527 ? 5.125 -10.250 13.381 1.00 94.31 527 PHE A CA 1
ATOM 3894 C C . PHE A 1 527 ? 3.981 -10.019 14.364 1.00 94.31 527 PHE A C 1
ATOM 3896 O O . PHE A 1 527 ? 3.821 -10.792 15.308 1.00 94.31 527 PHE A O 1
ATOM 3903 N N . ALA A 1 528 ? 3.218 -8.946 14.165 1.00 95.25 528 ALA A N 1
ATOM 3904 C CA . ALA A 1 528 ? 2.179 -8.529 15.098 1.00 95.25 528 ALA A CA 1
ATOM 3905 C C . ALA A 1 528 ? 0.815 -8.384 14.420 1.00 95.25 528 ALA A C 1
ATOM 3907 O O . ALA A 1 528 ? 0.712 -7.868 13.307 1.00 95.25 528 ALA A O 1
ATOM 3908 N N . LEU A 1 529 ? -0.227 -8.809 15.130 1.00 97.81 529 LEU A N 1
ATOM 3909 C CA . LEU A 1 529 ? -1.629 -8.464 14.911 1.00 97.81 529 LEU A CA 1
ATOM 3910 C C . LEU A 1 529 ? -2.055 -7.413 15.943 1.00 97.81 529 LEU A C 1
ATOM 3912 O O . LEU A 1 529 ? -1.314 -7.104 16.880 1.00 97.81 529 LEU A O 1
ATOM 3916 N N . TYR A 1 530 ? -3.268 -6.885 15.805 1.00 97.75 530 TYR A N 1
ATOM 3917 C CA . TYR A 1 530 ? -3.738 -5.771 16.626 1.00 97.75 530 TYR A CA 1
ATOM 3918 C C . TYR A 1 530 ? -5.096 -6.077 17.246 1.00 97.75 530 TYR A C 1
ATOM 3920 O O . TYR A 1 530 ? -6.047 -6.435 16.555 1.00 97.75 530 TYR A O 1
ATOM 3928 N N . ALA A 1 531 ? -5.184 -5.902 18.558 1.00 98.19 531 ALA A N 1
ATOM 3929 C CA . ALA A 1 531 ? -6.418 -5.885 19.323 1.00 98.19 531 ALA A CA 1
ATOM 3930 C C . ALA A 1 531 ? -6.600 -4.494 19.935 1.00 98.19 531 ALA A C 1
ATOM 3932 O O . ALA A 1 531 ? -5.616 -3.842 20.283 1.00 98.19 531 ALA A O 1
ATOM 3933 N N . ARG A 1 532 ? -7.839 -4.030 20.095 1.00 97.88 532 ARG A N 1
ATOM 3934 C CA . ARG A 1 532 ? -8.146 -2.735 20.723 1.00 97.88 532 ARG A CA 1
ATOM 3935 C C . ARG A 1 532 ? -7.408 -2.567 22.052 1.00 97.88 532 ARG A C 1
ATOM 3937 O O . ARG A 1 532 ? -7.425 -3.485 22.877 1.00 97.88 532 ARG A O 1
ATOM 3944 N N . SER A 1 533 ? -6.795 -1.399 22.256 1.00 98.19 533 SER A N 1
ATOM 3945 C CA . SER A 1 533 ? -6.041 -1.109 23.475 1.00 98.19 533 SER A CA 1
ATOM 3946 C C . SER A 1 533 ? -6.948 -1.076 24.702 1.00 98.19 533 SER A C 1
ATOM 3948 O O . SER A 1 533 ? -7.940 -0.352 24.726 1.00 98.19 533 SER A O 1
ATOM 3950 N N . THR A 1 534 ? -6.565 -1.776 25.771 1.00 97.19 534 THR A N 1
ATOM 3951 C CA . THR A 1 534 ? -7.276 -1.711 27.061 1.00 97.19 534 THR A CA 1
ATOM 3952 C C . THR A 1 534 ? -7.059 -0.393 27.816 1.00 97.19 534 THR A C 1
ATOM 3954 O O . THR A 1 534 ? -7.675 -0.179 28.860 1.00 97.19 534 THR A O 1
ATOM 3957 N N . VAL A 1 535 ? -6.184 0.504 27.337 1.00 97.56 535 VAL A N 1
ATOM 3958 C CA . VAL A 1 535 ? -5.949 1.821 27.965 1.00 97.56 535 VAL A CA 1
ATOM 3959 C C . VAL A 1 535 ? -7.217 2.682 27.955 1.00 97.56 535 VAL A C 1
ATOM 3961 O O . VAL A 1 535 ? -7.397 3.504 28.854 1.00 97.56 535 VAL A O 1
ATOM 3964 N N . ASP A 1 536 ? -8.134 2.447 27.011 1.00 96.88 536 ASP A N 1
ATOM 3965 C CA . ASP A 1 536 ? -9.424 3.140 26.952 1.00 96.88 536 ASP A CA 1
ATOM 3966 C C . ASP A 1 536 ? -10.466 2.654 27.980 1.00 96.88 536 ASP A C 1
ATOM 3968 O O . ASP A 1 536 ? -11.574 3.187 28.035 1.00 96.88 536 ASP A O 1
ATOM 3972 N N . GLY A 1 537 ? -10.105 1.686 28.831 1.00 96.00 537 GLY A N 1
ATOM 3973 C CA . GLY A 1 537 ? -10.983 1.088 29.841 1.00 96.00 537 GLY A CA 1
ATOM 3974 C C . GLY A 1 537 ? -11.723 -0.161 29.360 1.00 96.00 537 GLY A C 1
ATOM 3975 O O . GLY A 1 537 ? -12.425 -0.801 30.144 1.00 96.00 537 GLY A O 1
ATOM 3976 N N . THR A 1 538 ? -11.547 -0.537 28.095 1.00 94.88 538 THR A N 1
ATOM 3977 C CA . THR A 1 538 ? -12.029 -1.796 27.533 1.00 94.88 538 THR A CA 1
ATOM 3978 C C . THR A 1 538 ? -11.462 -3.013 28.264 1.00 94.88 538 THR A C 1
ATOM 3980 O O . THR A 1 538 ? -10.294 -3.048 28.652 1.00 94.88 538 THR A O 1
ATOM 3983 N N . THR A 1 539 ? -12.280 -4.063 28.384 1.00 96.75 539 THR A N 1
ATOM 3984 C CA . THR A 1 539 ? -11.865 -5.375 28.895 1.00 96.75 539 THR A CA 1
ATOM 3985 C C . THR A 1 539 ? -12.251 -6.485 27.923 1.00 96.75 539 THR A C 1
ATOM 3987 O O . THR A 1 539 ? -13.253 -6.381 27.216 1.00 96.75 539 THR A O 1
ATOM 3990 N N . TYR A 1 540 ? -11.455 -7.554 27.900 1.00 97.44 540 TYR A N 1
ATOM 3991 C CA . TYR A 1 540 ? -11.736 -8.762 27.127 1.00 97.44 540 TYR A CA 1
ATOM 3992 C C . TYR A 1 540 ? -12.235 -9.872 28.058 1.00 97.44 540 TYR A C 1
ATOM 3994 O O . TYR A 1 540 ? -11.698 -10.021 29.159 1.00 97.44 540 TYR A O 1
ATOM 4002 N N . PRO A 1 541 ? -13.213 -10.694 27.635 1.00 95.94 541 PRO A N 1
ATOM 4003 C CA . PRO A 1 541 ? -13.728 -11.788 28.463 1.00 95.94 541 PRO A CA 1
ATOM 4004 C C . PRO A 1 541 ? -12.734 -12.951 28.613 1.00 95.94 541 PRO A C 1
ATOM 4006 O O . PRO A 1 541 ? -12.949 -13.854 29.418 1.00 95.94 541 PRO A O 1
ATOM 4009 N N . GLN A 1 542 ? -11.642 -12.932 27.852 1.00 94.56 542 GLN A N 1
ATOM 4010 C CA . GLN A 1 542 ? -10.538 -13.882 27.924 1.00 94.56 542 GLN A CA 1
ATOM 4011 C C . GLN A 1 542 ? -9.221 -13.165 27.584 1.00 94.56 542 GLN A C 1
ATOM 4013 O O . GLN A 1 542 ? -9.251 -12.176 26.848 1.00 94.56 542 GLN A O 1
ATOM 4018 N N . PRO A 1 543 ? -8.073 -13.616 28.123 1.00 94.00 543 PRO A N 1
ATOM 4019 C CA . PRO A 1 543 ? -6.791 -12.964 27.878 1.00 94.00 543 PRO A CA 1
ATOM 4020 C C . PRO A 1 543 ? -6.405 -12.972 26.397 1.00 94.00 543 PRO A C 1
ATOM 4022 O O . PRO A 1 543 ? -6.504 -14.007 25.736 1.00 94.00 543 PRO A O 1
ATOM 4025 N N . ILE A 1 544 ? -5.896 -11.840 25.908 1.00 95.88 544 ILE A N 1
ATOM 4026 C CA . ILE A 1 544 ? -5.237 -11.765 24.602 1.00 95.88 544 ILE A CA 1
ATOM 4027 C C . ILE A 1 544 ? -3.912 -12.520 24.686 1.00 95.88 544 ILE A C 1
ATOM 4029 O O . ILE A 1 544 ? -3.131 -12.320 25.617 1.00 95.88 544 ILE A O 1
ATOM 4033 N N . GLN A 1 545 ? -3.675 -13.413 23.730 1.00 94.75 545 GLN A N 1
ATOM 4034 C CA . GLN A 1 545 ? -2.501 -14.282 23.705 1.00 94.75 545 GLN A CA 1
ATOM 4035 C C . GLN A 1 545 ? -1.913 -14.339 22.292 1.00 94.75 545 GLN A C 1
ATOM 4037 O O . GLN A 1 545 ? -2.685 -14.433 21.336 1.00 94.75 545 GLN A O 1
ATOM 4042 N N . PRO A 1 546 ? -0.575 -14.328 22.144 1.00 95.25 546 PRO A N 1
ATOM 4043 C CA . PRO A 1 546 ? 0.065 -14.504 20.845 1.00 95.25 546 PRO A CA 1
ATOM 4044 C C . PRO A 1 546 ? -0.267 -15.877 20.253 1.00 95.25 546 PRO A C 1
ATOM 4046 O O . PRO A 1 546 ? -0.545 -16.828 20.990 1.00 95.25 546 PRO A O 1
ATOM 4049 N N . LEU A 1 547 ? -0.227 -16.006 18.927 1.00 96.62 547 LEU A N 1
ATOM 4050 C CA . LEU A 1 547 ? -0.325 -17.313 18.279 1.00 96.62 547 LEU A CA 1
ATOM 4051 C C . LEU A 1 547 ? 1.019 -18.052 18.341 1.00 96.62 547 LEU A C 1
ATOM 4053 O O . LEU A 1 547 ? 2.066 -17.409 18.232 1.00 96.62 547 LEU A O 1
ATOM 4057 N N . PRO A 1 548 ? 1.013 -19.395 18.444 1.00 95.00 548 PRO A N 1
ATOM 4058 C CA . PRO A 1 548 ? 2.241 -20.178 18.423 1.00 95.00 548 PRO A CA 1
ATOM 4059 C C . PRO A 1 548 ? 3.040 -19.976 17.135 1.00 95.00 548 PRO A C 1
ATOM 4061 O O . PRO A 1 548 ? 2.481 -20.000 16.038 1.00 95.00 548 PRO A O 1
ATOM 4064 N N . ASP A 1 549 ? 4.360 -19.897 17.280 1.00 92.44 549 ASP A N 1
ATOM 4065 C CA . ASP A 1 549 ? 5.327 -19.807 16.181 1.00 92.44 549 ASP A CA 1
ATOM 4066 C C . ASP A 1 549 ? 5.146 -20.890 15.114 1.00 92.44 549 ASP A C 1
ATOM 4068 O O . ASP A 1 549 ? 5.134 -20.617 13.917 1.00 92.44 549 ASP A O 1
ATOM 4072 N N . ALA A 1 550 ? 4.817 -22.107 15.551 1.00 93.38 550 ALA A N 1
ATOM 4073 C CA . ALA A 1 550 ? 4.565 -23.241 14.673 1.00 93.38 550 ALA A CA 1
ATOM 4074 C C . ALA A 1 550 ? 3.479 -23.002 13.605 1.00 93.38 550 ALA A C 1
ATOM 4076 O O . ALA A 1 550 ? 3.429 -23.780 12.655 1.00 93.38 550 ALA A O 1
ATOM 4077 N N . LEU A 1 551 ? 2.613 -21.987 13.743 1.00 95.88 551 LEU A N 1
ATOM 4078 C CA . LEU A 1 551 ? 1.615 -21.625 12.733 1.00 95.88 551 LEU A CA 1
ATOM 4079 C C . LEU A 1 551 ? 2.185 -20.799 11.570 1.00 95.88 551 LEU A C 1
ATOM 4081 O O . LEU A 1 551 ? 1.605 -20.852 10.486 1.00 95.88 551 LEU A O 1
ATOM 4085 N N . VAL A 1 552 ? 3.300 -20.079 11.745 1.00 94.75 552 VAL A N 1
ATOM 4086 C CA . VAL A 1 552 ? 3.868 -19.168 10.728 1.00 94.75 552 VAL A CA 1
ATOM 4087 C C . VAL A 1 552 ? 4.186 -19.916 9.433 1.00 94.75 552 VAL A C 1
ATOM 4089 O O . VAL A 1 552 ? 3.739 -19.516 8.358 1.00 94.75 552 VAL A O 1
ATOM 4092 N N . ARG A 1 553 ? 4.839 -21.080 9.527 1.00 94.88 553 ARG A N 1
ATOM 4093 C CA . ARG A 1 553 ? 5.140 -21.957 8.376 1.00 94.88 553 ARG A CA 1
ATOM 4094 C C . ARG A 1 553 ? 3.918 -22.495 7.620 1.00 94.88 553 ARG A C 1
ATOM 4096 O O . ARG A 1 553 ? 4.074 -23.039 6.530 1.00 94.88 553 ARG A O 1
ATOM 4103 N N . HIS A 1 554 ? 2.722 -22.401 8.202 1.00 97.19 554 HIS A N 1
ATOM 4104 C CA . HIS A 1 554 ? 1.469 -22.820 7.570 1.00 97.19 554 HIS A CA 1
ATOM 4105 C C . HIS A 1 554 ? 0.700 -21.645 6.959 1.00 97.19 554 HIS A C 1
ATOM 4107 O O . HIS A 1 554 ? -0.425 -21.820 6.489 1.00 97.19 554 HIS A O 1
ATOM 4113 N N . MET A 1 555 ? 1.273 -20.443 6.967 1.00 97.62 555 MET A N 1
ATOM 4114 C CA . MET A 1 555 ? 0.677 -19.284 6.322 1.00 97.62 555 MET A CA 1
ATOM 4115 C C . MET A 1 555 ? 1.129 -19.151 4.867 1.00 97.62 555 MET A C 1
ATOM 4117 O O . MET A 1 555 ? 2.149 -19.692 4.441 1.00 97.62 555 MET A O 1
ATOM 4121 N N . ARG A 1 556 ? 0.342 -18.410 4.090 1.00 97.81 556 ARG A N 1
ATOM 4122 C CA . ARG A 1 556 ? 0.590 -18.126 2.678 1.00 97.81 556 ARG A CA 1
ATOM 4123 C C . ARG A 1 556 ? 0.216 -16.688 2.349 1.00 97.81 556 ARG A C 1
ATOM 4125 O O . ARG A 1 556 ? -0.892 -16.247 2.652 1.00 97.81 556 ARG A O 1
ATOM 4132 N N . PHE A 1 557 ? 1.130 -15.959 1.724 1.00 98.31 557 PHE A N 1
ATOM 4133 C CA . PHE A 1 557 ? 0.830 -14.661 1.135 1.00 98.31 557 PHE A CA 1
ATOM 4134 C C . PHE A 1 557 ? 0.117 -14.888 -0.195 1.00 98.31 557 PHE A C 1
ATOM 4136 O O . PHE A 1 557 ? 0.533 -15.709 -1.012 1.00 98.31 557 PHE A O 1
ATOM 4143 N N . LEU A 1 558 ? -0.989 -14.189 -0.393 1.00 97.75 558 LEU A N 1
ATOM 4144 C CA . LEU A 1 558 ? -1.832 -14.314 -1.568 1.00 97.75 558 LEU A CA 1
ATOM 4145 C C . LEU A 1 558 ? -1.382 -13.319 -2.634 1.00 97.75 558 LEU A C 1
ATOM 4147 O O . LEU A 1 558 ? -1.032 -12.178 -2.328 1.00 97.75 558 LEU A O 1
ATOM 4151 N N . ALA A 1 559 ? -1.435 -13.749 -3.892 1.00 93.31 559 ALA A N 1
ATOM 4152 C CA . ALA A 1 559 ? -1.228 -12.865 -5.024 1.00 93.31 559 ALA A CA 1
ATOM 4153 C C . ALA A 1 559 ? -2.301 -11.755 -4.992 1.00 93.31 559 ALA A C 1
ATOM 4155 O O . ALA A 1 559 ? -3.491 -12.065 -4.828 1.00 93.31 559 ALA A O 1
ATOM 4156 N N . PRO A 1 560 ? -1.926 -10.472 -5.149 1.00 91.25 560 PRO A N 1
ATOM 4157 C CA . PRO A 1 560 ? -2.895 -9.387 -5.104 1.00 91.25 560 PRO A CA 1
ATOM 4158 C C . PRO A 1 560 ? -3.904 -9.532 -6.244 1.00 91.25 560 PRO A C 1
ATOM 4160 O O . PRO A 1 560 ? -3.532 -9.673 -7.410 1.00 91.25 560 PRO A O 1
ATOM 4163 N N . SER A 1 561 ? -5.184 -9.509 -5.887 1.00 85.31 561 SER A N 1
ATOM 4164 C CA . SER A 1 561 ? -6.310 -9.657 -6.820 1.00 85.31 561 SER A CA 1
ATOM 4165 C C . SER A 1 561 ? -7.275 -8.476 -6.788 1.00 85.31 561 SER A C 1
ATOM 4167 O O . SER A 1 561 ? -8.065 -8.327 -7.712 1.00 85.31 561 SER A O 1
ATOM 4169 N N . THR A 1 562 ? -7.196 -7.629 -5.761 1.00 89.44 562 THR A N 1
ATOM 4170 C CA . THR A 1 562 ? -8.002 -6.414 -5.649 1.00 89.44 562 THR A CA 1
ATOM 4171 C C . THR A 1 562 ? -7.489 -5.353 -6.614 1.00 89.44 562 THR A C 1
ATOM 4173 O O . THR A 1 562 ? -6.319 -4.974 -6.559 1.00 89.44 562 THR A O 1
ATOM 4176 N N . SER A 1 563 ? -8.371 -4.833 -7.462 1.00 90.88 563 SER A N 1
ATOM 4177 C CA . SER A 1 563 ? -8.116 -3.596 -8.202 1.00 90.88 563 SER A CA 1
ATOM 4178 C C . SER A 1 563 ? -8.557 -2.386 -7.380 1.00 90.88 563 SER A C 1
ATOM 4180 O O . SER A 1 563 ? -9.551 -2.448 -6.653 1.00 90.88 563 SER A O 1
ATOM 4182 N N . SER A 1 564 ? -7.882 -1.241 -7.537 1.00 93.00 564 SER A N 1
ATOM 4183 C CA . SER A 1 564 ? -8.368 0.003 -6.925 1.00 93.00 564 SER A CA 1
ATOM 4184 C C . SER A 1 564 ? -9.774 0.372 -7.411 1.00 93.00 564 SER A C 1
ATOM 4186 O O . SER A 1 564 ? -10.551 0.892 -6.625 1.00 93.00 564 SER A O 1
ATOM 4188 N N . THR A 1 565 ? -10.164 0.004 -8.636 1.00 94.12 565 THR A N 1
ATOM 4189 C CA . THR A 1 565 ? -11.516 0.248 -9.180 1.00 94.12 565 THR A CA 1
ATOM 4190 C C . THR A 1 565 ? -12.633 -0.524 -8.474 1.00 94.12 565 THR A C 1
ATOM 4192 O O . THR A 1 565 ? -13.802 -0.166 -8.596 1.00 94.12 565 THR A O 1
ATOM 4195 N N . GLU A 1 566 ? -12.318 -1.573 -7.720 1.00 91.88 566 GLU A N 1
ATOM 4196 C CA . GLU A 1 566 ? -13.320 -2.388 -7.021 1.00 91.88 566 GLU A CA 1
ATOM 4197 C C . GLU A 1 566 ? -13.636 -1.852 -5.620 1.00 91.88 566 GLU A C 1
ATOM 4199 O O . GLU A 1 566 ? -14.672 -2.169 -5.026 1.00 91.88 566 GLU A O 1
ATOM 4204 N N . ILE A 1 567 ? -12.768 -0.999 -5.081 1.00 93.62 567 ILE A N 1
ATOM 4205 C CA . ILE A 1 567 ? -12.835 -0.540 -3.697 1.00 93.62 567 ILE A CA 1
ATOM 4206 C C . ILE A 1 567 ? -13.153 0.950 -3.621 1.00 93.62 567 ILE A C 1
ATOM 4208 O O . ILE A 1 567 ? -12.810 1.739 -4.498 1.00 93.62 567 ILE A O 1
ATOM 4212 N N . TYR A 1 568 ? -13.841 1.330 -2.552 1.00 95.44 568 TYR A N 1
ATOM 4213 C CA . TYR A 1 568 ? -13.847 2.710 -2.087 1.00 95.44 568 TYR A CA 1
ATOM 4214 C C . TYR A 1 568 ? -12.555 2.968 -1.304 1.00 95.44 568 TYR A C 1
ATOM 4216 O O . TYR A 1 568 ? -12.028 2.049 -0.676 1.00 95.44 568 TYR A O 1
ATOM 4224 N N . LEU A 1 569 ? -12.058 4.200 -1.310 1.00 96.06 569 LEU A N 1
ATOM 4225 C CA . LEU A 1 569 ? -10.997 4.653 -0.414 1.00 96.06 569 LEU A CA 1
ATOM 4226 C C . LEU A 1 569 ? -11.389 6.029 0.119 1.00 96.06 569 LEU A C 1
ATOM 4228 O O . LEU A 1 569 ? -11.809 6.895 -0.654 1.00 96.06 569 LEU A O 1
ATOM 4232 N N . ASP A 1 570 ? -11.252 6.222 1.428 1.00 95.19 570 ASP A N 1
ATOM 4233 C CA . ASP A 1 570 ? -11.424 7.532 2.046 1.00 95.19 570 ASP A CA 1
ATOM 4234 C C . ASP A 1 570 ? -10.368 8.513 1.501 1.00 95.19 570 ASP A C 1
ATOM 4236 O O . ASP A 1 570 ? -9.315 8.117 0.989 1.00 95.19 570 ASP A O 1
ATOM 4240 N N . ARG A 1 571 ? -10.675 9.811 1.548 1.00 92.38 571 ARG A N 1
ATOM 4241 C CA . ARG A 1 571 ? -9.826 10.860 0.971 1.00 92.38 571 ARG A CA 1
ATOM 4242 C C . ARG A 1 571 ? -9.846 12.121 1.830 1.00 92.38 571 ARG A C 1
ATOM 4244 O O . ARG A 1 571 ? -10.885 12.519 2.352 1.00 92.38 571 ARG A O 1
ATOM 4251 N N . ALA A 1 572 ? -8.697 12.786 1.922 1.00 87.06 572 ALA A N 1
ATOM 4252 C CA . ALA A 1 572 ? -8.502 13.938 2.804 1.00 87.06 572 ALA A CA 1
ATOM 4253 C C . ALA A 1 572 ? -9.215 15.209 2.307 1.00 87.06 572 ALA A C 1
ATOM 4255 O O . ALA A 1 572 ? -9.358 16.172 3.054 1.00 87.06 572 ALA A O 1
ATOM 4256 N N . ASP A 1 573 ? -9.644 15.228 1.045 1.00 87.81 573 ASP A N 1
ATOM 4257 C CA . ASP A 1 573 ? -10.452 16.285 0.437 1.00 87.81 573 ASP A CA 1
ATOM 4258 C C . ASP A 1 573 ? -11.960 15.969 0.452 1.00 87.81 573 ASP A C 1
ATOM 4260 O O . ASP A 1 573 ? -12.744 16.750 -0.088 1.00 87.81 573 ASP A O 1
ATOM 4264 N N . ASP A 1 574 ? -12.391 14.853 1.061 1.00 87.81 574 ASP A N 1
ATOM 4265 C CA . ASP A 1 574 ? -13.814 14.560 1.255 1.00 87.81 574 ASP A CA 1
ATOM 4266 C C . ASP A 1 574 ? -14.402 15.531 2.298 1.00 87.81 574 ASP A C 1
ATOM 4268 O O . ASP A 1 574 ? -13.955 15.532 3.448 1.00 87.81 574 ASP A O 1
ATOM 4272 N N . PRO A 1 575 ? -15.413 16.345 1.937 1.00 86.56 575 PRO A N 1
ATOM 4273 C CA . PRO A 1 575 ? -15.991 17.330 2.845 1.00 86.56 575 PRO A CA 1
ATOM 4274 C C . PRO A 1 575 ? -16.985 16.740 3.859 1.00 86.56 575 PRO A C 1
ATOM 4276 O O . PRO A 1 575 ? -17.485 17.490 4.695 1.00 86.56 575 PRO A O 1
ATOM 4279 N N . THR A 1 576 ? -17.335 15.451 3.764 1.00 89.06 576 THR A N 1
ATOM 4280 C CA . THR A 1 576 ? -18.355 14.820 4.626 1.00 89.06 576 THR A CA 1
ATOM 4281 C C . THR A 1 576 ? -17.911 14.684 6.076 1.00 89.06 576 THR A C 1
ATOM 4283 O O . THR A 1 576 ? -18.740 14.815 6.974 1.00 89.06 576 THR A O 1
ATOM 4286 N N . CYS A 1 577 ? -16.616 14.470 6.301 1.00 90.88 577 CYS A N 1
ATOM 4287 C CA . CYS A 1 577 ? -16.006 14.500 7.621 1.00 90.88 577 CYS A CA 1
ATOM 4288 C C . CYS A 1 577 ? -15.146 15.750 7.780 1.00 90.88 577 CYS A C 1
ATOM 4290 O O . CYS A 1 577 ? -14.624 16.290 6.801 1.00 90.88 577 CYS A O 1
ATOM 4292 N N . ASN A 1 578 ? -14.975 16.219 9.019 1.00 85.81 578 ASN A N 1
ATOM 4293 C CA . ASN A 1 578 ? -14.000 17.273 9.266 1.00 85.81 578 ASN A CA 1
ATOM 4294 C C . ASN A 1 578 ? -12.606 16.739 8.913 1.00 85.81 578 ASN A C 1
ATOM 4296 O O . ASN A 1 578 ? -12.265 15.598 9.192 1.00 85.81 578 ASN A O 1
ATOM 4300 N N . GLN A 1 579 ? -11.799 17.567 8.273 1.00 84.50 579 GLN A N 1
ATOM 4301 C CA . GLN A 1 579 ? -10.431 17.231 7.890 1.00 84.50 579 GLN A CA 1
ATOM 4302 C C . GLN A 1 579 ? -9.527 18.339 8.401 1.00 84.50 579 GLN A C 1
ATOM 4304 O O . GLN A 1 579 ? -9.995 19.454 8.655 1.00 84.50 579 GLN A O 1
ATOM 4309 N N . GLN A 1 580 ? -8.238 18.048 8.541 1.00 83.44 580 GLN A N 1
ATOM 4310 C CA . GLN A 1 580 ? -7.264 19.089 8.841 1.00 83.44 580 GLN A CA 1
ATOM 4311 C C . GLN A 1 580 ? -7.283 20.175 7.747 1.00 83.44 580 GLN A C 1
ATOM 4313 O O . GLN A 1 580 ? -7.169 19.866 6.558 1.00 83.44 580 GLN A O 1
ATOM 4318 N N . ARG A 1 581 ? -7.451 21.441 8.139 1.00 71.94 581 ARG A N 1
ATOM 4319 C CA . ARG A 1 581 ? -7.488 22.603 7.236 1.00 71.94 581 ARG A CA 1
ATOM 4320 C C . ARG A 1 581 ? -6.332 23.555 7.491 1.00 71.94 581 ARG A C 1
ATOM 4322 O O . ARG A 1 581 ? -5.851 23.611 8.650 1.00 71.94 581 ARG A O 1
#

Organism: Tsukamurella paurometabola (strain ATCC 8368 / DSM 20162 / CCUG 35730 / CIP 100753 / JCM 10117 / KCTC 9821 / NBRC 16120 / NCIMB 702349 / NCTC 13040) (NCBI:txid521096)

Radius of gyration: 30.06 Å; chains: 1; bounding box: 121×66×72 Å

Sequence (581 aa):
MIRQPVLIRTTAILFTTILMTSVIAGTAAAAQTTITPSAMRTNSLLAGGPTYDPTAGTVMRLSNNGTITMPIAPAGTATLTVRARADLCKGSPVATLKAGGAILGTIDVTSSSWATYRVSGTVPPGPNTLTIEYANDYFEFLRCDRNLYVASVTIDDAGAPESCPANQFRARYFNNTTATGSPVAVQCENAPGGSFTGSPLPGVNADNFSVEYSGAIDVPATADHIVSTTLGNVGARVWIDDDMVLDKWTPQWGTTNITRPMTQGRHQVRATYFNTSGIAHFGLSLPRATPGPASNNGNYFAADSFWNRPVPPNAIVDPRSAGWITTLDSTTSDGVWINSTDWSTTVYNAPPGTPTTNITVTNSNRTVTIPYLPSYQPTRDADAHLAVIDDATGCLYEFQSFNASAKSAIAQATYKAYTGSGGHTAGPSHAGGEFSYLAGMITPQDVASGVIDHALRYAIPLGAPSYVYPGTRTDGSTIGGVPQGTRLQLDPNLDLNQFGLSPFQLMVARALQQYGGYNADGASGVFALYARSTVDGTTYPQPIQPLPDALVRHMRFLAPSTSSTEIYLDRADDPTCNQQR

pLDDT: mean 88.96, std 15.49, range [26.31, 98.88]

Foldseek 3Di:
DDDDDDDDDDDDDDDDDDDPPPDPPDDDQFDKAKDFQVQKDKPDVQQWHWDQDPVQGIWTKGQAWTKIKGKAAFLFWKKKKWFKAKFDDPAFFKKFKDKQNHTQDIDGRHHNDTDMDITHGGDHGGIIMIMITGHDWDDDPPPTTIMMITGIMMIRRNRADPADPAQKKWKFKPQAFPSDHGGRDIDIGNWPWFKQQAAQGHRHGGFRMKMKIKHKYFQQAFAKWKWKKFWAQKAKWKDKQNRTPDGGHGGDGDMDIDTDTDHGGIIIIMMMMHHHDGMTTIGTFIAGPFFADFDPVPAWAHCLALFQAWDPPPFAFDPCFLVQLVVQLVLADFFAAAAAAAPAEAEEEQEPPQDWDWAQAPQVRFIFIDRDDLLFFFGPDQQSKYWYAHPVQQKIKIFGRQDSVVSYGNFIDIARGGRANQAAAPDRPGWFQRGHSSRQAAELVCLVVLADNTAWEKAGAFERSAAHPPGGYHPGHHHSGDHFFWFKAQCLPDDPVVQVDDSQLVRVNNNRNTSTHTHTHYDNSHMYTYYHHCVNVDDHPDDDDGHGSVRSSRMGTTDHDDGSSSHHHHYQPDPSDTHTD

Secondary structure (DSSP, 8-state):
-------PPP--------------------EEEEE-GGG-EES-TTTEEEEEETTTEEEEEE-SSEEEEEEE--SS-EEEEEEEEEE-SSS--EEEEEETTEEEEEEE---SS-EEEEE--PPPSS-EEEEEEE----EETTTEE-EEEEEEEEEEETTS-SSPPTT-EEEEEESSTT--SS-SEEEEESSSEEEESS-SSTTS-SSSEEEEEEEEEEESSSEEEEEEEEEEEEEEEEEETTEEEEEEEEEEEEEEEEEEEE-SEEEEEEEEEEESSS-EEEEEE--BSSPPPBPSSS-SSBTTSGGGSPPPTTPPBPTTHHHHHHHHHHH-SS-EEEESSSSS-EEEEE-TTPPEEEEEETTTTEEEEEE--TT----SSSS--EEEEETTTTEEEEEES-BTTTTEESEEEEEETTTS-SBB-S----STTSB-TTTT-B-HHHHHHT---SPEEEEETTEEEEE-TT--------TTSEEETPEEEE-TT--GGGGT--HHHHHHHHHHHHT-EEEEEE-SS-EEEEB--GGGS---SS---PBPGGGGGGEEEBPP---GGGSB-B-TT-TTS----

InterPro domains:
  IPR011658 PA14 domain [PF07691] (173-280)
  IPR011658 PA14 domain [SM00758] (165-297)
  IPR031768 Carbohydrate binding module, xylan-binding domain [PF16841] (79-169)
  IPR037524 PA14/GLEYA domain [PS51820] (164-304)